Protein AF-A0A8B7Z798-F1 (afdb_monomer_lite)

pLDDT: mean 75.49, std 20.24, range [27.8, 97.44]

Radius of gyration: 50.3 Å; chains: 1; bounding box: 107×104×170 Å

Organism: Acanthaster planci (NCBI:txid133434)

Structure (mmCIF, N/CA/C/O backbone):
data_AF-A0A8B7Z798-F1
#
_entry.id   AF-A0A8B7Z798-F1
#
loop_
_atom_site.group_PDB
_atom_site.id
_atom_site.type_symbol
_atom_site.label_atom_id
_atom_site.label_alt_id
_atom_site.label_comp_id
_atom_site.label_asym_id
_atom_site.label_entity_id
_atom_site.label_seq_id
_atom_site.pdbx_PDB_ins_code
_atom_site.Cartn_x
_atom_site.Cartn_y
_atom_site.Cartn_z
_atom_site.occupancy
_atom_site.B_iso_or_equiv
_atom_site.auth_seq_id
_atom_site.auth_comp_id
_atom_site.auth_asym_id
_atom_site.auth_atom_id
_atom_site.pdbx_PDB_model_num
ATOM 1 N N . MET A 1 1 ? -41.474 -5.161 26.418 1.00 38.50 1 MET A N 1
ATOM 2 C CA . MET A 1 1 ? -40.658 -4.221 25.622 1.00 38.50 1 MET A CA 1
ATOM 3 C C . MET A 1 1 ? -40.337 -4.872 24.286 1.00 38.50 1 MET A C 1
ATOM 5 O O . MET A 1 1 ? -39.968 -6.035 24.292 1.00 38.50 1 MET A O 1
ATOM 9 N N . ALA A 1 2 ? -40.487 -4.107 23.200 1.00 36.56 2 ALA A N 1
ATOM 10 C CA . ALA A 1 2 ? -40.034 -4.379 21.831 1.00 36.56 2 ALA A CA 1
ATOM 11 C C . ALA A 1 2 ? -40.642 -5.590 21.084 1.00 36.56 2 ALA A C 1
ATOM 13 O O . ALA A 1 2 ? -40.105 -6.690 21.111 1.00 36.56 2 ALA A O 1
ATOM 14 N N . SER A 1 3 ? -41.694 -5.328 20.300 1.00 29.86 3 SER A N 1
ATOM 15 C CA . SER A 1 3 ? -41.875 -5.965 18.987 1.00 29.86 3 SER A CA 1
ATOM 16 C C . SER A 1 3 ? -41.301 -5.022 17.924 1.00 29.86 3 SER A C 1
ATOM 18 O O . SER A 1 3 ? -41.812 -3.923 17.732 1.00 29.86 3 SER A O 1
ATOM 20 N N . LYS A 1 4 ? -40.197 -5.437 17.298 1.00 38.41 4 LYS A N 1
ATOM 21 C CA . LYS A 1 4 ? -39.731 -5.023 15.961 1.00 38.41 4 LYS A CA 1
ATOM 22 C C . LYS A 1 4 ? -40.107 -6.190 15.039 1.00 38.41 4 LYS A C 1
ATOM 24 O O . LYS A 1 4 ? -40.034 -7.324 15.497 1.00 38.41 4 LYS A O 1
ATOM 29 N N . GLY A 1 5 ? -40.523 -6.051 13.792 1.00 34.16 5 GLY A N 1
ATOM 30 C CA . GLY A 1 5 ? -40.295 -5.034 12.766 1.00 34.16 5 GLY A CA 1
ATOM 31 C C . GLY A 1 5 ? -40.228 -5.847 11.466 1.00 34.16 5 GLY A C 1
ATOM 32 O O . GLY A 1 5 ? -39.447 -6.789 11.387 1.00 34.16 5 GLY A O 1
ATOM 33 N N . GLU A 1 6 ? -41.269 -5.751 10.645 1.00 32.41 6 GLU A N 1
ATOM 34 C CA . GLU A 1 6 ? -41.224 -5.106 9.323 1.00 32.41 6 GLU A CA 1
ATOM 35 C C . GLU A 1 6 ? -40.467 -5.918 8.262 1.00 32.41 6 GLU A C 1
ATOM 37 O O . GLU A 1 6 ? -39.241 -5.918 8.164 1.00 32.41 6 GLU A O 1
ATOM 42 N N . ALA A 1 7 ? -41.276 -6.609 7.458 1.00 34.75 7 ALA A N 1
ATOM 43 C CA . ALA A 1 7 ? -40.980 -6.973 6.085 1.00 34.75 7 ALA A CA 1
ATOM 44 C C . ALA A 1 7 ? -41.224 -5.762 5.156 1.00 34.75 7 ALA A C 1
ATOM 46 O O . ALA A 1 7 ? -41.876 -4.804 5.562 1.00 34.75 7 ALA A O 1
ATOM 47 N N . GLU A 1 8 ? -40.768 -5.900 3.904 1.00 32.19 8 GLU A N 1
ATOM 48 C CA . GLU A 1 8 ? -41.132 -5.109 2.711 1.00 32.19 8 GLU A CA 1
ATOM 49 C C . GLU A 1 8 ? -40.455 -3.734 2.499 1.00 32.19 8 GLU A C 1
ATOM 51 O O . GLU A 1 8 ? -40.801 -2.737 3.119 1.00 32.19 8 GLU A O 1
ATOM 56 N N . LEU A 1 9 ? -39.522 -3.643 1.533 1.00 33.12 9 LEU A N 1
ATOM 57 C CA . LEU A 1 9 ? -39.838 -3.212 0.154 1.00 33.12 9 LEU A CA 1
ATOM 58 C C . LEU A 1 9 ? -38.591 -3.006 -0.727 1.00 33.12 9 LEU A C 1
ATOM 60 O O . LEU A 1 9 ? -37.588 -2.403 -0.344 1.00 33.12 9 LEU A O 1
ATOM 64 N N . GLU A 1 10 ? -38.718 -3.513 -1.951 1.00 30.66 10 GLU A N 1
ATOM 65 C CA . GLU A 1 10 ? -37.849 -3.326 -3.107 1.00 30.66 10 GLU A CA 1
ATOM 66 C C . GLU A 1 10 ? -37.753 -1.865 -3.587 1.00 30.66 10 GLU A C 1
ATOM 68 O O . GLU A 1 10 ? -38.707 -1.097 -3.533 1.00 30.66 10 GLU A O 1
ATOM 73 N N . GLY A 1 11 ? -36.620 -1.555 -4.227 1.00 31.73 11 GLY A N 1
ATOM 74 C CA . GLY A 1 11 ? -36.623 -0.979 -5.576 1.00 31.73 11 GLY A CA 1
ATOM 75 C C . GLY A 1 11 ? -36.978 0.502 -5.749 1.00 31.73 11 GLY A C 1
ATOM 76 O O . GLY A 1 11 ? -38.122 0.856 -6.004 1.00 31.73 11 GLY A O 1
ATOM 77 N N . ALA A 1 12 ? -35.958 1.363 -5.853 1.00 31.12 12 ALA A N 1
ATOM 78 C CA . ALA A 1 12 ? -36.099 2.651 -6.541 1.00 31.12 12 ALA A CA 1
ATOM 79 C C . ALA A 1 12 ? -34.812 3.057 -7.286 1.00 31.12 12 ALA A C 1
ATOM 81 O O . ALA A 1 12 ? -33.910 3.697 -6.748 1.00 31.12 12 ALA A O 1
ATOM 82 N N . LYS A 1 13 ? -34.752 2.698 -8.576 1.00 35.16 13 LYS A N 1
ATOM 83 C CA . LYS A 1 13 ? -33.873 3.312 -9.586 1.00 35.16 13 LYS A CA 1
ATOM 84 C C . LYS A 1 13 ? -34.414 4.707 -9.918 1.00 35.16 13 LYS A C 1
ATOM 86 O O . LYS A 1 13 ? -35.472 4.823 -10.533 1.00 35.16 13 LYS A O 1
ATOM 91 N N . ALA A 1 14 ? -33.674 5.762 -9.587 1.00 31.78 14 ALA A N 1
ATOM 92 C CA . ALA A 1 14 ? -34.004 7.117 -10.023 1.00 31.78 14 ALA A CA 1
ATOM 93 C C . ALA A 1 14 ? -33.650 7.314 -11.510 1.00 31.78 14 ALA A C 1
ATOM 95 O O . ALA A 1 14 ? -32.482 7.410 -11.895 1.00 31.78 14 ALA A O 1
ATOM 96 N N . ARG A 1 15 ? -34.691 7.363 -12.348 1.00 30.84 15 ARG A N 1
ATOM 97 C CA . ARG A 1 15 ? -34.657 7.847 -13.733 1.00 30.84 15 ARG A CA 1
ATOM 98 C C . ARG A 1 15 ? -34.423 9.362 -13.745 1.00 30.84 15 ARG A C 1
ATOM 100 O O . ARG A 1 15 ? -35.055 10.096 -12.994 1.00 30.84 15 ARG A O 1
ATOM 107 N N . ARG A 1 16 ? -33.535 9.820 -14.632 1.00 30.41 16 ARG A N 1
ATOM 108 C CA . ARG A 1 16 ? -33.389 11.231 -15.015 1.00 30.41 16 ARG A CA 1
ATOM 109 C C . ARG A 1 16 ? -34.576 11.611 -15.893 1.00 30.41 16 ARG A C 1
ATOM 111 O O . ARG A 1 16 ? -34.779 10.959 -16.914 1.00 30.41 16 ARG A O 1
ATOM 118 N N . ASP A 1 17 ? -35.312 12.648 -15.508 1.00 28.34 17 ASP A N 1
ATOM 119 C CA . ASP A 1 17 ? -36.343 13.249 -16.350 1.00 28.34 17 ASP A CA 1
ATOM 120 C C . ASP A 1 17 ? -35.857 14.575 -16.946 1.00 28.34 17 ASP A C 1
ATOM 122 O O . ASP A 1 17 ? -35.197 15.396 -16.305 1.00 28.34 17 ASP A O 1
ATOM 126 N N . SER A 1 18 ? -36.157 14.720 -18.227 1.00 31.95 18 SER A N 1
ATOM 127 C CA . SER A 1 18 ? -35.779 15.782 -19.142 1.00 31.95 18 SER A CA 1
ATOM 128 C C . SER A 1 18 ? -36.942 16.762 -19.283 1.00 31.95 18 SER A C 1
ATOM 130 O O . SER A 1 18 ? -37.899 16.496 -20.004 1.00 31.95 18 SER A O 1
ATOM 132 N N . GLY A 1 19 ? -36.847 17.926 -18.640 1.00 27.97 19 GLY A N 1
ATOM 133 C CA . GLY A 1 19 ? -37.867 18.977 -18.693 1.00 27.97 19 GLY A CA 1
ATOM 134 C C . GLY A 1 19 ? -37.415 20.208 -19.474 1.00 27.97 19 GLY A C 1
ATOM 135 O O . GLY A 1 19 ? -36.936 21.184 -18.907 1.00 27.97 19 GLY A O 1
ATOM 136 N N . ARG A 1 20 ? -37.591 20.169 -20.795 1.00 31.34 20 ARG A N 1
ATOM 137 C CA . ARG A 1 20 ? -37.493 21.304 -21.726 1.00 31.34 20 ARG A CA 1
ATOM 138 C C . ARG A 1 20 ? -38.595 22.327 -21.408 1.00 31.34 20 ARG A C 1
ATOM 140 O O . ARG A 1 20 ? -39.767 21.976 -21.502 1.00 31.34 20 ARG A O 1
ATOM 147 N N . ARG A 1 21 ? -38.272 23.604 -21.154 1.00 29.28 21 ARG A N 1
ATOM 148 C CA . ARG A 1 21 ? -39.278 24.683 -21.238 1.00 29.28 21 ARG A CA 1
ATOM 149 C C . ARG A 1 21 ? -38.771 25.888 -22.023 1.00 29.28 21 ARG A C 1
ATOM 151 O O . ARG A 1 21 ? -37.672 26.390 -21.817 1.00 29.28 21 ARG A O 1
ATOM 158 N N . LYS A 1 22 ? -39.593 26.238 -23.013 1.00 32.97 22 LYS A N 1
ATOM 159 C CA . LYS A 1 22 ? -39.384 27.219 -24.072 1.00 32.97 22 LYS A CA 1
ATOM 160 C C . LYS A 1 22 ? -39.516 28.656 -23.561 1.00 32.97 22 LYS A C 1
ATOM 162 O O . LYS A 1 22 ? -40.309 28.953 -22.677 1.00 32.97 22 LYS A O 1
ATOM 167 N N . LYS A 1 23 ? -38.755 29.494 -24.258 1.00 33.88 23 LYS A N 1
ATOM 168 C CA . LYS A 1 23 ? -38.831 30.941 -24.480 1.00 33.88 23 LYS A CA 1
ATOM 169 C C . LYS A 1 23 ? -40.276 31.465 -24.579 1.00 33.88 23 LYS A C 1
ATOM 171 O O . LYS A 1 23 ? -41.042 30.952 -25.391 1.00 33.88 23 LYS A O 1
ATOM 176 N N . ALA A 1 24 ? -40.578 32.520 -23.828 1.00 30.11 24 ALA A N 1
ATOM 177 C CA . ALA A 1 24 ? -41.652 33.467 -24.111 1.00 30.11 24 ALA A CA 1
ATOM 178 C C . ALA A 1 24 ? -41.048 34.879 -24.110 1.00 30.11 24 ALA A C 1
ATOM 180 O O . ALA A 1 24 ? -40.124 35.172 -23.352 1.00 30.11 24 ALA A O 1
ATOM 181 N N . LYS A 1 25 ? -41.517 35.668 -25.067 1.00 31.20 25 LYS A N 1
ATOM 182 C CA . LYS A 1 25 ? -41.078 36.981 -25.529 1.00 31.20 25 LYS A CA 1
ATOM 183 C C . LYS A 1 25 ? -42.259 37.915 -25.283 1.00 31.20 25 LYS A C 1
ATOM 185 O O . LYS A 1 25 ? -43.362 37.469 -25.560 1.00 31.20 25 LYS A O 1
ATOM 190 N N . GLU A 1 26 ? -41.995 39.123 -24.802 1.00 29.16 26 GLU A N 1
ATOM 191 C CA . GLU A 1 26 ? -42.822 40.346 -24.865 1.00 29.16 26 GLU A CA 1
ATOM 192 C C . GLU A 1 26 ? -42.206 41.327 -23.857 1.00 29.16 26 GLU A C 1
ATOM 194 O O . GLU A 1 26 ? -41.711 40.894 -22.817 1.00 29.16 26 GLU A O 1
ATOM 199 N N . ASP A 1 27 ? -42.228 42.643 -23.983 1.00 29.03 27 ASP A N 1
ATOM 200 C CA . ASP A 1 27 ? -42.183 43.659 -25.045 1.00 29.03 27 ASP A CA 1
ATOM 201 C C . ASP A 1 27 ? -42.203 44.972 -24.224 1.00 29.03 27 ASP A C 1
ATOM 203 O O . ASP A 1 27 ? -42.794 44.997 -23.141 1.00 29.03 27 ASP A O 1
ATOM 207 N N . GLY A 1 28 ? -41.546 46.054 -24.655 1.00 29.48 28 GLY A N 1
ATOM 208 C CA . GLY A 1 28 ? -41.667 47.320 -23.912 1.00 29.48 28 GLY A CA 1
ATOM 209 C C . GLY A 1 28 ? -40.576 48.353 -24.147 1.00 29.48 28 GLY A C 1
ATOM 210 O O . GLY A 1 28 ? -39.688 48.526 -23.322 1.00 29.48 28 GLY A O 1
ATOM 211 N N . ASP A 1 29 ? -40.688 48.988 -25.306 1.00 29.19 29 ASP A N 1
ATOM 212 C CA . ASP A 1 29 ? -40.266 50.327 -25.725 1.00 29.19 29 ASP A CA 1
ATOM 213 C C . ASP A 1 29 ? -39.532 51.299 -24.772 1.00 29.19 29 ASP A C 1
ATOM 215 O O . ASP A 1 29 ? -39.954 51.577 -23.654 1.00 29.19 29 ASP A O 1
ATOM 219 N N . GLY A 1 30 ? -38.538 51.974 -25.369 1.00 30.42 30 GLY A N 1
ATOM 220 C CA . GLY A 1 30 ? -38.425 53.436 -25.339 1.00 30.42 30 GLY A CA 1
ATOM 221 C C . GLY A 1 30 ? -37.797 54.106 -24.113 1.00 30.42 30 GLY A C 1
ATOM 222 O O . GLY A 1 30 ? -38.472 54.364 -23.128 1.00 30.42 30 GLY A O 1
ATOM 223 N N . ILE A 1 31 ? -36.548 54.572 -24.243 1.00 31.08 31 ILE A N 1
ATOM 224 C CA . ILE A 1 31 ? -36.213 56.013 -24.285 1.00 31.08 31 ILE A CA 1
ATOM 225 C C . ILE A 1 31 ? -34.712 56.198 -24.563 1.00 31.08 31 ILE A C 1
ATOM 227 O O . ILE A 1 31 ? -33.835 55.486 -24.083 1.00 31.08 31 ILE A O 1
ATOM 231 N N . ARG A 1 32 ? -34.463 57.175 -25.429 1.00 33.12 32 ARG A N 1
ATOM 232 C CA . ARG A 1 32 ? -33.216 57.583 -26.068 1.00 33.12 32 ARG A CA 1
ATOM 233 C C . ARG A 1 32 ? -32.465 58.577 -25.171 1.00 33.12 32 ARG A C 1
ATOM 235 O O . ARG A 1 32 ? -33.091 59.501 -24.667 1.00 33.12 32 ARG A O 1
ATOM 242 N N . GLY A 1 33 ? -31.133 58.486 -25.111 1.00 28.58 33 GLY A N 1
ATOM 243 C CA . GLY A 1 33 ? -30.280 59.661 -24.878 1.00 28.58 33 GLY A CA 1
ATOM 244 C C . GLY A 1 33 ? -29.075 59.469 -23.952 1.00 28.58 33 GLY A C 1
ATOM 245 O O . GLY A 1 33 ? -29.223 59.038 -22.818 1.00 28.58 33 GLY A O 1
ATOM 246 N N . GLY A 1 34 ? -27.905 59.906 -24.433 1.00 27.80 34 GLY A N 1
ATOM 247 C CA . GLY A 1 34 ? -26.776 60.335 -23.598 1.00 27.80 34 GLY A CA 1
ATOM 248 C C . GLY A 1 34 ? -25.693 59.285 -23.373 1.00 27.80 34 GLY A C 1
ATOM 249 O O . GLY A 1 34 ? -25.848 58.385 -22.559 1.00 27.80 34 GLY A O 1
ATOM 250 N N . GLY A 1 35 ? -24.584 59.403 -24.106 1.00 32.81 35 GLY A N 1
ATOM 251 C CA . GLY A 1 35 ? -23.451 58.487 -24.023 1.00 32.81 35 GLY A CA 1
ATOM 252 C C . GLY A 1 35 ? -22.597 58.642 -22.765 1.00 32.81 35 GLY A C 1
ATOM 253 O O . GLY A 1 35 ? -22.553 59.708 -22.167 1.00 32.81 35 GLY A O 1
ATOM 254 N N . ALA A 1 36 ? -21.872 57.576 -22.426 1.00 32.38 36 ALA A N 1
ATOM 255 C CA . ALA A 1 36 ? -20.575 57.629 -21.759 1.00 32.38 36 ALA A CA 1
ATOM 256 C C . ALA A 1 36 ? -19.936 56.230 -21.760 1.00 32.38 36 ALA A C 1
ATOM 258 O O . ALA A 1 36 ? -20.502 55.260 -21.267 1.00 32.38 36 ALA A O 1
ATOM 259 N N . GLU A 1 37 ? -18.732 56.180 -22.317 1.00 34.22 37 GLU A N 1
ATOM 260 C CA . GLU A 1 37 ? -17.589 55.429 -21.800 1.00 34.22 37 GLU A CA 1
ATOM 261 C C . GLU A 1 37 ? -17.638 53.891 -21.740 1.00 34.22 37 GLU A C 1
ATOM 263 O O . GLU A 1 37 ? -18.198 53.218 -20.875 1.00 34.22 37 GLU A O 1
ATOM 268 N N . ASN A 1 38 ? -16.849 53.353 -22.662 1.00 43.50 38 ASN A N 1
ATOM 269 C CA . ASN A 1 38 ? -16.281 52.023 -22.727 1.00 43.50 38 ASN A CA 1
ATOM 270 C C . ASN A 1 38 ? -15.708 51.539 -21.367 1.00 43.50 38 ASN A C 1
ATOM 272 O O . ASN A 1 38 ? -14.580 51.863 -21.003 1.00 43.50 38 ASN A O 1
ATOM 276 N N . LYS A 1 39 ? -16.459 50.710 -20.628 1.00 44.78 39 LYS A N 1
ATOM 277 C CA . LYS A 1 39 ? -15.948 49.880 -19.514 1.00 44.78 39 LYS A CA 1
ATOM 278 C C . LYS A 1 39 ? -16.410 48.425 -19.647 1.00 44.78 39 LYS A C 1
ATOM 280 O O . LYS A 1 39 ? -17.088 47.870 -18.786 1.00 44.78 39 LYS A O 1
ATOM 285 N N . THR A 1 40 ? -15.991 47.765 -20.723 1.00 41.59 40 THR A N 1
ATOM 286 C CA . THR A 1 40 ? -16.128 46.309 -20.924 1.00 41.59 40 THR A CA 1
ATOM 287 C C . THR A 1 40 ? -14.829 45.551 -20.598 1.00 41.59 40 THR A C 1
ATOM 289 O O . THR A 1 40 ? -14.562 44.500 -21.159 1.00 41.59 40 THR A O 1
ATOM 292 N N . GLY A 1 41 ? -14.006 46.039 -19.659 1.00 42.56 41 GLY A N 1
ATOM 293 C CA . GLY A 1 41 ? -12.732 45.385 -19.298 1.00 42.56 41 GLY A CA 1
ATOM 294 C C . GLY A 1 41 ? -12.788 44.385 -18.129 1.00 42.56 41 GLY A C 1
ATOM 295 O O . GLY A 1 41 ? -11.899 43.550 -17.988 1.00 42.56 41 GLY A O 1
ATOM 296 N N . GLY A 1 42 ? -13.813 44.439 -17.269 1.00 45.25 42 GLY A N 1
ATOM 297 C CA . GLY A 1 42 ? -13.784 43.738 -15.970 1.00 45.25 42 GLY A CA 1
ATOM 298 C C . GLY A 1 42 ? -14.473 42.368 -15.916 1.00 45.25 42 GLY A C 1
ATOM 299 O O . GLY A 1 42 ? -13.985 41.457 -15.254 1.00 45.25 42 GLY A O 1
ATOM 300 N N . ARG A 1 43 ? -15.602 42.181 -16.618 1.00 46.28 43 ARG A N 1
ATOM 301 C CA . ARG A 1 43 ? -16.423 40.954 -16.496 1.00 46.28 43 ARG A CA 1
ATOM 302 C C . ARG A 1 43 ? -15.862 39.762 -17.269 1.00 46.28 43 ARG A C 1
ATOM 304 O O . ARG A 1 43 ? -15.827 38.655 -16.734 1.00 46.28 43 ARG A O 1
ATOM 311 N N . GLY A 1 44 ? -15.348 39.993 -18.479 1.00 46.50 44 GLY A N 1
ATOM 312 C CA . GLY A 1 44 ? -14.610 38.973 -19.232 1.00 46.50 44 GLY A CA 1
ATOM 313 C C . GLY A 1 44 ? -13.358 38.521 -18.478 1.00 46.50 44 GLY A C 1
ATOM 314 O O . GLY A 1 44 ? -13.067 37.327 -18.448 1.00 46.50 44 GLY A O 1
ATOM 315 N N . SER A 1 45 ? -12.718 39.465 -17.765 1.00 44.84 45 SER A N 1
ATOM 316 C CA . SER A 1 45 ? -11.498 39.247 -16.983 1.00 44.84 45 SER A CA 1
ATOM 317 C C . SER A 1 45 ? -11.708 38.545 -15.614 1.00 44.84 45 SER A C 1
ATOM 319 O O . SER A 1 45 ? -10.768 38.134 -14.934 1.00 44.84 45 SER A O 1
ATOM 321 N N . TRP A 1 46 ? -12.944 38.323 -15.190 1.00 38.84 46 TRP A N 1
ATOM 322 C CA . TRP A 1 46 ? -13.228 37.457 -14.041 1.00 38.84 46 TRP A CA 1
ATOM 323 C C . TRP A 1 46 ? -13.730 36.088 -14.489 1.00 38.84 46 TRP A C 1
ATOM 325 O O . TRP A 1 46 ? -13.291 35.072 -13.954 1.00 38.84 46 TRP A O 1
ATOM 335 N N . ALA A 1 47 ? -14.552 36.049 -15.542 1.00 47.91 47 ALA A N 1
ATOM 336 C CA . ALA A 1 47 ? -15.098 34.820 -16.112 1.00 47.91 47 ALA A CA 1
ATOM 337 C C . ALA A 1 47 ? -14.029 33.913 -16.757 1.00 47.91 47 ALA A C 1
ATOM 339 O O . ALA A 1 47 ? -14.072 32.699 -16.581 1.00 47.91 47 ALA A O 1
ATOM 340 N N . TRP A 1 48 ? -13.036 34.468 -17.463 1.00 36.75 48 TRP A N 1
ATOM 341 C CA . TRP A 1 48 ? -11.900 33.691 -17.999 1.00 36.75 48 TRP A CA 1
ATOM 342 C C . TRP A 1 48 ? -10.986 33.114 -16.896 1.00 36.75 48 TRP A C 1
ATOM 344 O O . TRP A 1 48 ? -10.505 31.990 -17.029 1.00 36.75 48 TRP A O 1
ATOM 354 N N . LYS A 1 49 ? -10.791 33.832 -15.780 1.00 56.03 49 LYS A N 1
ATOM 355 C CA . LYS A 1 49 ? -9.990 33.399 -14.625 1.00 56.03 49 LYS A CA 1
ATOM 356 C C . LYS A 1 49 ? -10.688 32.267 -13.878 1.00 56.03 49 LYS A C 1
ATOM 358 O O . LYS A 1 49 ? -10.089 31.224 -13.669 1.00 56.03 49 LYS A O 1
ATOM 363 N N . THR A 1 50 ? -11.988 32.393 -13.615 1.00 61.81 50 THR A N 1
ATOM 364 C CA . THR A 1 50 ? -12.774 31.294 -13.020 1.00 61.81 50 THR A CA 1
ATOM 365 C C . THR A 1 50 ? -12.904 30.093 -13.957 1.00 61.81 50 THR A C 1
ATOM 367 O O . THR A 1 50 ? -12.925 28.954 -13.499 1.00 61.81 50 THR A O 1
ATOM 370 N N . LYS A 1 51 ? -12.961 30.304 -15.279 1.00 69.81 51 LYS A N 1
ATOM 371 C CA . LYS A 1 51 ? -12.998 29.208 -16.261 1.00 69.81 51 LYS A CA 1
ATOM 372 C C . LYS A 1 51 ? -11.664 28.464 -16.351 1.00 69.81 51 LYS A C 1
ATOM 374 O O . LYS A 1 51 ? -11.672 27.241 -16.447 1.00 69.81 51 LYS A O 1
ATOM 379 N N . THR A 1 52 ? -10.538 29.173 -16.275 1.00 76.88 52 THR A N 1
ATOM 380 C CA . THR A 1 52 ? -9.199 28.561 -16.244 1.00 76.88 52 THR A CA 1
ATOM 381 C C . THR A 1 52 ? -8.910 27.879 -14.905 1.00 76.88 52 THR A C 1
ATOM 383 O O . THR A 1 52 ? -8.360 26.784 -14.902 1.00 76.88 52 THR A O 1
ATOM 386 N N . GLU A 1 53 ? -9.352 28.435 -13.776 1.00 74.31 53 GLU A N 1
ATOM 387 C CA . GLU A 1 53 ? -9.290 27.765 -12.466 1.00 74.31 53 GLU A CA 1
ATOM 388 C C . GLU A 1 53 ? -10.160 26.505 -12.406 1.00 74.31 53 GLU A C 1
ATOM 390 O O . GLU A 1 53 ? -9.710 25.466 -11.925 1.00 74.31 53 GLU A O 1
ATOM 395 N N . ASN A 1 54 ? -11.381 26.553 -12.945 1.00 76.56 54 ASN A N 1
ATOM 396 C CA . ASN A 1 54 ? -12.232 25.367 -13.040 1.00 76.56 54 ASN A CA 1
ATOM 397 C C . ASN A 1 54 ? -11.630 24.302 -13.962 1.00 76.56 54 ASN A C 1
ATOM 399 O O . ASN A 1 54 ? -11.721 23.121 -13.641 1.00 76.56 54 ASN A O 1
ATOM 403 N N . ALA A 1 55 ? -10.986 24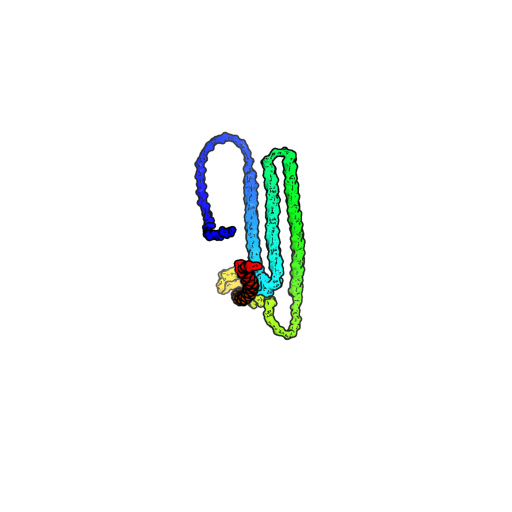.693 -15.066 1.00 82.38 55 ALA A N 1
ATOM 404 C CA . ALA A 1 55 ? -10.272 23.756 -15.931 1.00 82.38 55 ALA A CA 1
ATOM 405 C C . ALA A 1 55 ? -9.115 23.070 -15.184 1.00 82.38 55 ALA A C 1
ATOM 407 O O . ALA A 1 55 ? -9.051 21.844 -15.172 1.00 82.38 55 ALA A O 1
ATOM 408 N N . LYS A 1 56 ? -8.287 23.839 -14.463 1.00 86.38 56 LYS A N 1
ATOM 409 C CA . LYS A 1 56 ? -7.208 23.299 -13.615 1.00 86.38 56 LYS A CA 1
ATOM 410 C C . LYS A 1 56 ? -7.732 22.353 -12.537 1.00 86.38 56 LYS A C 1
ATOM 412 O O . LYS A 1 56 ? -7.136 21.316 -12.280 1.00 86.38 56 LYS A O 1
ATOM 417 N N . LYS A 1 57 ? -8.867 22.683 -11.916 1.00 86.44 57 LYS A N 1
ATOM 418 C CA . LYS A 1 57 ? -9.511 21.823 -10.917 1.00 86.44 57 LYS A CA 1
ATOM 419 C C . LYS A 1 57 ? -9.995 20.505 -11.522 1.00 86.44 57 LYS A C 1
ATOM 421 O O . LYS A 1 57 ? -9.823 19.462 -10.905 1.00 86.44 57 LYS A O 1
ATOM 426 N N . VAL A 1 58 ? -10.613 20.547 -12.702 1.00 88.31 58 VAL A N 1
ATOM 427 C CA . VAL A 1 58 ? -11.063 19.338 -13.411 1.00 88.31 58 VAL A CA 1
ATOM 428 C C . VAL A 1 58 ? -9.870 18.466 -13.799 1.00 88.31 58 VAL A C 1
ATOM 430 O O . VAL A 1 58 ? -9.936 17.250 -13.649 1.00 88.31 58 VAL A O 1
ATOM 433 N N . GLU A 1 59 ? -8.775 19.076 -14.241 1.00 90.50 59 GLU A N 1
ATOM 434 C CA . GLU A 1 59 ? -7.543 18.368 -14.586 1.00 90.50 59 GLU A CA 1
ATOM 435 C C . GLU A 1 59 ? -6.891 17.713 -13.363 1.00 90.50 59 GLU A C 1
ATOM 437 O O . GLU A 1 59 ? -6.619 16.517 -13.396 1.00 90.50 59 GLU A O 1
ATOM 442 N N . ALA A 1 60 ? -6.779 18.435 -12.244 1.00 87.81 60 ALA A N 1
ATOM 443 C CA . ALA A 1 60 ? -6.291 17.877 -10.984 1.00 87.81 60 ALA A CA 1
ATOM 444 C C . ALA A 1 60 ? -7.168 16.717 -10.478 1.00 87.81 60 ALA A C 1
ATOM 446 O O . ALA A 1 60 ? -6.655 15.707 -10.009 1.00 87.81 60 ALA A O 1
ATOM 447 N N . LEU A 1 61 ? -8.497 16.820 -10.597 1.00 86.00 61 LEU A N 1
ATOM 448 C CA . LEU A 1 61 ? -9.403 15.724 -10.231 1.00 86.00 61 LEU A CA 1
ATOM 449 C C . LEU A 1 61 ? -9.207 14.492 -11.121 1.00 86.00 61 LEU A C 1
ATOM 451 O O . LEU A 1 61 ? -9.248 13.370 -10.623 1.00 86.00 61 LEU A O 1
ATOM 455 N N . ARG A 1 62 ? -8.965 14.693 -12.420 1.00 92.50 62 ARG A N 1
ATOM 456 C CA . ARG A 1 62 ? -8.671 13.602 -13.354 1.00 92.50 62 ARG A CA 1
ATOM 457 C C . ARG A 1 62 ? -7.332 12.936 -13.039 1.00 92.50 62 ARG A C 1
ATOM 459 O O . ARG A 1 62 ? -7.226 11.718 -13.127 1.00 92.50 62 ARG A O 1
ATOM 466 N N . GLU A 1 63 ? -6.323 13.719 -12.676 1.00 93.06 63 GLU A N 1
ATOM 467 C CA . GLU A 1 63 ? -5.022 13.203 -12.248 1.00 93.06 63 GLU A CA 1
ATOM 468 C C . GLU A 1 63 ? -5.140 12.395 -10.950 1.00 93.06 63 GLU A C 1
ATOM 470 O O . GLU A 1 63 ? -4.618 11.285 -10.874 1.00 93.06 63 GLU A O 1
ATOM 475 N N . ILE A 1 64 ? -5.902 12.894 -9.971 1.00 88.31 64 ILE A N 1
ATOM 476 C CA . ILE A 1 64 ? -6.217 12.153 -8.742 1.00 88.31 64 ILE A CA 1
ATOM 477 C C . ILE A 1 64 ? -6.860 10.805 -9.083 1.00 88.31 64 ILE A C 1
ATOM 479 O O . ILE A 1 64 ? -6.399 9.779 -8.594 1.00 88.31 64 ILE A O 1
ATOM 483 N N . GLU A 1 65 ? -7.857 10.778 -9.970 1.00 90.00 65 GLU A N 1
ATOM 484 C CA . GLU A 1 65 ? -8.522 9.534 -10.380 1.00 90.00 65 GLU A CA 1
ATOM 485 C C . GLU A 1 65 ? -7.554 8.554 -11.072 1.00 90.00 65 GLU A C 1
ATOM 487 O O . GLU A 1 65 ? -7.575 7.350 -10.808 1.00 90.00 65 GLU A O 1
ATOM 492 N N . GLN A 1 66 ? -6.653 9.050 -11.926 1.00 93.94 66 GLN A N 1
ATOM 493 C CA . GLN A 1 66 ? -5.620 8.219 -12.555 1.00 93.94 66 GLN A CA 1
ATOM 494 C C . GLN A 1 66 ? -4.635 7.642 -11.534 1.00 93.94 66 GLN A C 1
ATOM 496 O O . GLN A 1 66 ? -4.239 6.478 -11.644 1.00 93.94 66 GLN A O 1
ATOM 501 N N . LEU A 1 67 ? -4.222 8.437 -10.548 1.00 92.50 67 LEU A N 1
ATOM 502 C CA . LEU A 1 67 ? -3.341 7.984 -9.474 1.00 92.50 67 LEU A CA 1
ATOM 503 C C . LEU A 1 67 ? -4.042 6.956 -8.582 1.00 92.50 67 LEU A C 1
ATOM 505 O O . LEU A 1 67 ? -3.440 5.938 -8.255 1.00 92.50 67 LEU A O 1
ATOM 509 N N . GLU A 1 68 ? -5.321 7.153 -8.262 1.00 89.69 68 GLU A N 1
ATOM 510 C CA . GLU A 1 68 ? -6.132 6.176 -7.527 1.00 89.69 68 GLU A CA 1
ATOM 511 C C . GLU A 1 68 ? -6.214 4.834 -8.269 1.00 89.69 68 GLU A C 1
ATOM 513 O O . GLU A 1 68 ? -6.039 3.777 -7.662 1.00 89.69 68 GLU A O 1
ATOM 518 N N . GLN A 1 69 ? -6.402 4.849 -9.593 1.00 91.62 69 GLN A N 1
ATOM 519 C CA . GLN A 1 69 ? -6.378 3.627 -10.405 1.00 91.62 69 GLN A CA 1
ATOM 520 C C . GLN A 1 69 ? -5.010 2.934 -10.376 1.00 91.62 69 GLN A C 1
ATOM 522 O O . GLN A 1 69 ? -4.947 1.711 -10.237 1.00 91.62 69 GLN A O 1
ATOM 527 N N . LYS A 1 70 ? -3.911 3.696 -10.467 1.00 92.38 70 LYS A N 1
ATOM 528 C CA . LYS A 1 70 ? -2.551 3.145 -10.356 1.00 92.38 70 LYS A CA 1
ATOM 529 C C . LYS A 1 70 ? -2.307 2.509 -8.990 1.00 92.38 70 LYS A C 1
ATOM 531 O O . LYS A 1 70 ? -1.797 1.395 -8.939 1.00 92.38 70 LYS A O 1
ATOM 536 N N . ILE A 1 71 ? -2.713 3.178 -7.910 1.00 87.62 71 ILE A N 1
ATOM 537 C CA . ILE A 1 71 ? -2.617 2.650 -6.543 1.00 87.62 71 ILE A CA 1
ATOM 538 C C . ILE A 1 71 ? -3.379 1.326 -6.439 1.00 87.62 71 ILE A C 1
ATOM 540 O O . ILE A 1 71 ? -2.812 0.336 -5.992 1.00 87.62 71 ILE A O 1
ATOM 544 N N . ASN A 1 72 ? -4.617 1.269 -6.937 1.00 88.19 72 ASN A N 1
ATOM 545 C CA . ASN A 1 72 ? -5.424 0.048 -6.897 1.00 88.19 72 ASN A CA 1
ATOM 546 C C . ASN A 1 72 ? -4.789 -1.118 -7.673 1.00 88.19 72 ASN A C 1
ATOM 548 O O . ASN A 1 72 ? -4.853 -2.265 -7.226 1.00 88.19 72 ASN A O 1
ATOM 552 N N . ASN A 1 73 ? -4.181 -0.844 -8.830 1.00 90.31 73 ASN A N 1
ATOM 553 C CA . ASN A 1 73 ? -3.484 -1.870 -9.606 1.00 90.31 73 ASN A CA 1
ATOM 554 C C . ASN A 1 73 ? -2.249 -2.393 -8.861 1.00 90.31 73 ASN A C 1
ATOM 556 O O . ASN A 1 73 ? -2.091 -3.607 -8.743 1.00 90.31 73 ASN A O 1
ATOM 560 N N . LEU A 1 74 ? -1.430 -1.498 -8.298 1.00 87.88 74 LEU A N 1
ATOM 561 C CA . LEU A 1 74 ? -0.258 -1.871 -7.499 1.00 87.88 74 LEU A CA 1
ATOM 562 C C . LEU A 1 74 ? -0.651 -2.662 -6.245 1.00 87.88 74 LEU A C 1
ATOM 564 O O . LEU A 1 74 ? -0.029 -3.675 -5.933 1.00 87.88 74 LEU A O 1
ATOM 568 N N . ASP A 1 75 ? -1.720 -2.258 -5.557 1.00 84.38 75 ASP A N 1
ATOM 569 C CA . ASP A 1 75 ? -2.244 -2.981 -4.397 1.00 84.38 75 ASP A CA 1
ATOM 570 C C . ASP A 1 75 ? -2.710 -4.394 -4.772 1.00 84.38 75 ASP A C 1
ATOM 572 O O . ASP A 1 75 ? -2.472 -5.350 -4.026 1.00 84.38 75 ASP A O 1
ATOM 576 N N . ARG A 1 76 ? -3.322 -4.554 -5.952 1.00 85.69 76 ARG A N 1
ATOM 577 C CA . ARG A 1 76 ? -3.728 -5.863 -6.476 1.00 85.69 76 ARG A CA 1
ATOM 578 C C . ARG A 1 76 ? -2.524 -6.741 -6.814 1.00 85.69 76 ARG A C 1
ATOM 580 O O . ARG A 1 76 ? -2.509 -7.905 -6.420 1.00 85.69 76 ARG A O 1
ATOM 587 N N . GLU A 1 77 ? -1.530 -6.206 -7.517 1.00 84.69 77 GLU A N 1
ATOM 588 C CA . GLU A 1 77 ? -0.293 -6.924 -7.855 1.00 84.69 77 GLU A CA 1
ATOM 589 C C . GLU A 1 77 ? 0.450 -7.369 -6.594 1.00 84.69 77 GLU A C 1
ATOM 591 O O . GLU A 1 77 ? 0.784 -8.545 -6.443 1.00 84.69 77 GLU A O 1
ATOM 596 N N . LYS A 1 78 ? 0.613 -6.464 -5.629 1.00 84.19 78 LYS A N 1
ATOM 597 C CA . LYS A 1 78 ? 1.186 -6.756 -4.313 1.00 84.19 78 LYS A CA 1
ATOM 598 C C . LYS A 1 78 ? 0.424 -7.862 -3.581 1.00 84.19 78 LYS A C 1
ATOM 600 O O . LYS A 1 78 ? 1.042 -8.791 -3.061 1.00 84.19 78 LYS A O 1
ATOM 605 N N . GLY A 1 79 ? -0.909 -7.813 -3.579 1.00 81.19 79 GLY A N 1
ATOM 606 C CA . GLY A 1 79 ? -1.740 -8.858 -2.976 1.00 81.19 79 GLY A CA 1
ATOM 607 C C . GLY A 1 79 ? -1.527 -10.239 -3.609 1.00 81.19 79 GLY A C 1
ATOM 608 O O . GLY A 1 79 ? -1.527 -11.249 -2.907 1.00 81.19 79 GLY A O 1
ATOM 609 N N . ILE A 1 80 ? -1.298 -10.286 -4.923 1.00 80.75 80 ILE A N 1
ATOM 610 C CA . ILE A 1 80 ? -1.060 -11.526 -5.674 1.00 80.75 80 ILE A CA 1
ATOM 611 C C . ILE A 1 80 ? 0.365 -12.055 -5.463 1.00 80.75 80 ILE A C 1
ATOM 613 O O . ILE A 1 80 ? 0.551 -13.267 -5.343 1.00 80.75 80 ILE A O 1
ATOM 617 N N . HIS A 1 81 ? 1.364 -11.174 -5.434 1.00 77.75 81 HIS A N 1
ATOM 618 C CA . HIS A 1 81 ? 2.774 -11.569 -5.472 1.00 77.75 81 HIS A CA 1
ATOM 619 C C . HIS A 1 81 ? 3.434 -11.658 -4.094 1.00 77.75 81 HIS A C 1
ATOM 621 O O . HIS A 1 81 ? 4.229 -12.566 -3.866 1.00 77.75 81 HIS A O 1
ATOM 627 N N . LEU A 1 82 ? 3.098 -10.754 -3.171 1.00 75.56 82 LEU A N 1
ATOM 628 C CA . LEU A 1 82 ? 3.765 -10.641 -1.869 1.00 75.56 82 LEU A CA 1
ATOM 629 C C . LEU A 1 82 ? 2.915 -11.207 -0.733 1.00 75.56 82 LEU A C 1
ATOM 631 O O . LEU A 1 82 ? 3.418 -11.949 0.109 1.00 75.56 82 LEU A O 1
ATOM 635 N N . TYR A 1 83 ? 1.615 -10.909 -0.728 1.00 78.50 83 TYR A N 1
ATOM 636 C CA . TYR A 1 83 ? 0.734 -11.263 0.391 1.00 78.50 83 TYR A CA 1
ATOM 637 C C . TYR A 1 83 ? -0.169 -12.463 0.122 1.00 78.50 83 TYR A C 1
ATOM 639 O O . TYR A 1 83 ? -1.041 -12.783 0.932 1.00 78.50 83 TYR A O 1
ATOM 647 N N . ASN A 1 84 ? 0.041 -13.180 -0.978 1.00 80.25 84 ASN A N 1
ATOM 648 C CA . ASN A 1 84 ? -0.744 -14.368 -1.264 1.00 80.25 84 ASN A CA 1
ATOM 649 C C . ASN A 1 84 ? -0.575 -15.402 -0.140 1.00 80.25 84 ASN A C 1
ATOM 651 O O . ASN A 1 84 ? 0.528 -15.867 0.146 1.00 80.25 84 ASN A O 1
ATOM 655 N N . LYS A 1 85 ? -1.693 -15.779 0.490 1.00 71.62 85 LYS A N 1
ATOM 656 C CA . LYS A 1 85 ? -1.737 -16.729 1.614 1.00 71.62 85 LYS A CA 1
ATOM 657 C C . LYS A 1 85 ? -1.176 -18.111 1.264 1.00 71.62 85 LYS A C 1
ATOM 659 O O . LYS A 1 85 ? -0.821 -18.856 2.167 1.00 71.62 85 LYS A O 1
ATOM 664 N N . ARG A 1 86 ? -1.096 -18.425 -0.031 1.00 70.19 86 ARG A N 1
ATOM 665 C CA . ARG A 1 86 ? -0.593 -19.685 -0.593 1.00 70.19 86 ARG A CA 1
ATOM 666 C C . ARG A 1 86 ? 0.903 -19.655 -0.929 1.00 70.19 86 ARG A C 1
ATOM 668 O O . ARG A 1 86 ? 1.431 -20.652 -1.401 1.00 70.19 86 ARG A O 1
ATOM 675 N N . SER A 1 87 ? 1.576 -18.519 -0.738 1.00 75.69 87 SER A N 1
ATOM 676 C CA . SER A 1 87 ? 3.011 -18.367 -0.992 1.00 75.69 87 SER A CA 1
ATOM 677 C C . SER A 1 87 ? 3.837 -18.862 0.197 1.00 75.69 87 SER A C 1
ATOM 679 O O . SER A 1 87 ? 3.562 -18.482 1.335 1.00 75.69 87 SER A O 1
ATOM 681 N N . ASP A 1 88 ? 4.906 -19.621 -0.053 1.00 69.81 88 ASP A N 1
ATOM 682 C CA . ASP A 1 88 ? 5.871 -20.021 0.988 1.00 69.81 88 ASP A CA 1
ATOM 683 C C . ASP A 1 88 ? 6.542 -18.808 1.659 1.00 69.81 88 ASP A C 1
ATOM 685 O O . ASP A 1 88 ? 6.947 -18.861 2.823 1.00 69.81 88 ASP A O 1
ATOM 689 N N . PHE A 1 89 ? 6.583 -17.669 0.959 1.00 70.19 89 PHE A N 1
ATOM 690 C CA . PHE A 1 89 ? 7.096 -16.402 1.473 1.00 70.19 89 PHE A CA 1
ATOM 691 C C . PHE A 1 89 ? 6.119 -15.674 2.404 1.00 70.19 89 PHE A C 1
ATOM 693 O O . PHE A 1 89 ? 6.498 -14.682 3.024 1.00 70.19 89 PHE A O 1
ATOM 700 N N . ARG A 1 90 ? 4.878 -16.159 2.559 1.00 80.12 90 ARG A N 1
ATOM 701 C CA . ARG A 1 90 ? 3.854 -15.531 3.406 1.00 80.12 90 ARG A CA 1
ATOM 702 C C . ARG A 1 90 ? 4.381 -15.257 4.813 1.00 80.12 90 ARG A C 1
ATOM 704 O O . ARG A 1 90 ? 4.204 -14.158 5.314 1.00 80.12 90 ARG A O 1
ATOM 711 N N . LYS A 1 91 ? 5.098 -16.210 5.421 1.00 75.69 91 LYS A N 1
ATOM 712 C CA . LYS A 1 91 ? 5.677 -16.045 6.769 1.00 75.69 91 LYS A CA 1
ATOM 713 C C . LYS A 1 91 ? 6.736 -14.939 6.851 1.00 75.69 91 LYS A C 1
ATOM 715 O O . LYS A 1 91 ? 6.892 -14.358 7.916 1.00 75.69 91 LYS A O 1
ATOM 720 N N . LEU A 1 92 ? 7.441 -14.657 5.755 1.00 77.88 92 LEU A N 1
ATOM 721 C CA . LEU A 1 92 ? 8.461 -13.606 5.681 1.00 77.88 92 LEU A CA 1
ATOM 722 C C . LEU A 1 92 ? 7.842 -12.221 5.449 1.00 77.88 92 LEU A C 1
ATOM 724 O O . LEU A 1 92 ? 8.390 -11.230 5.915 1.00 77.88 92 LEU A O 1
ATOM 728 N N . PHE A 1 93 ? 6.692 -12.157 4.771 1.00 82.62 93 PHE A N 1
ATOM 729 C CA . PHE A 1 93 ? 6.004 -10.902 4.450 1.00 82.62 93 PHE A CA 1
ATOM 730 C C . PHE A 1 93 ? 4.807 -10.574 5.359 1.00 82.62 93 PHE A C 1
ATOM 732 O O . PHE A 1 93 ? 4.256 -9.484 5.241 1.00 82.62 93 PHE A O 1
ATOM 739 N N . CYS A 1 94 ? 4.405 -11.459 6.282 1.00 82.88 94 CYS A N 1
ATOM 740 C CA . CYS A 1 94 ? 3.303 -11.195 7.221 1.00 82.88 94 CYS A CA 1
ATOM 741 C C . CYS A 1 94 ? 3.528 -9.921 8.050 1.00 82.88 94 CYS A C 1
ATOM 743 O O . CYS A 1 94 ? 2.612 -9.116 8.174 1.00 82.88 94 CYS A O 1
ATOM 745 N N . SER A 1 95 ? 4.737 -9.706 8.577 1.00 85.88 95 SER A N 1
ATOM 746 C CA . SER A 1 95 ? 5.046 -8.501 9.362 1.00 85.88 95 SER A CA 1
ATOM 747 C C . SER A 1 95 ? 4.952 -7.224 8.524 1.00 85.88 95 SER A C 1
ATOM 749 O O . SER A 1 95 ? 4.495 -6.194 9.014 1.00 85.88 95 SER A O 1
ATOM 751 N N . LEU A 1 96 ? 5.341 -7.298 7.247 1.00 86.62 96 LEU A N 1
ATOM 752 C CA . LEU A 1 96 ? 5.228 -6.185 6.308 1.00 86.62 96 LEU A CA 1
ATOM 753 C C . LEU A 1 96 ? 3.757 -5.864 6.002 1.00 86.62 96 LEU A C 1
ATOM 755 O O . LEU A 1 96 ? 3.368 -4.699 6.020 1.00 86.62 96 LEU A O 1
ATOM 759 N N . GLU A 1 97 ? 2.922 -6.886 5.792 1.00 86.12 97 GLU A N 1
ATOM 760 C CA . GLU A 1 97 ? 1.475 -6.724 5.592 1.00 86.12 97 GLU A CA 1
ATOM 761 C C . GLU A 1 97 ? 0.795 -6.118 6.834 1.00 86.12 97 GLU A C 1
ATOM 763 O O . GLU A 1 97 ? -0.032 -5.215 6.711 1.00 86.12 97 GLU A O 1
ATOM 768 N N . GLU A 1 98 ? 1.163 -6.566 8.039 1.00 89.19 98 GLU A N 1
ATOM 769 C CA . GLU A 1 98 ? 0.667 -6.009 9.305 1.00 89.19 98 GLU A CA 1
ATOM 770 C C . GLU A 1 98 ? 1.042 -4.529 9.463 1.00 89.19 98 GLU A C 1
ATOM 772 O O . GLU A 1 98 ? 0.189 -3.700 9.801 1.00 89.19 98 GLU A O 1
ATOM 777 N N . GLN A 1 99 ? 2.299 -4.179 9.173 1.00 88.56 99 GLN A N 1
ATOM 778 C CA . GLN A 1 99 ? 2.775 -2.798 9.210 1.00 88.56 99 GLN A CA 1
ATOM 779 C C . GLN A 1 99 ? 2.035 -1.925 8.190 1.00 88.56 99 GLN A C 1
ATOM 781 O O . GLN A 1 99 ? 1.625 -0.808 8.506 1.00 88.56 99 GLN A O 1
ATOM 786 N N . GLU A 1 100 ? 1.794 -2.438 6.988 1.00 87.69 100 GLU A N 1
ATOM 787 C CA . GLU A 1 100 ? 1.067 -1.717 5.951 1.00 87.69 100 GLU A CA 1
ATOM 788 C C . GLU A 1 100 ? -0.406 -1.485 6.318 1.00 87.69 100 GLU A C 1
ATOM 790 O O . GLU A 1 100 ? -0.924 -0.372 6.177 1.00 87.69 100 GLU A O 1
ATOM 795 N N . LEU A 1 101 ? -1.088 -2.511 6.839 1.00 89.19 101 LEU A N 1
ATOM 796 C CA . LEU A 1 101 ? -2.464 -2.389 7.323 1.00 89.19 101 LEU A CA 1
ATOM 797 C C . LEU A 1 101 ? -2.569 -1.329 8.420 1.00 89.19 101 LEU A C 1
ATOM 799 O O . LEU A 1 101 ? -3.499 -0.513 8.399 1.00 89.19 101 LEU A O 1
ATOM 803 N N . LYS A 1 102 ? -1.596 -1.305 9.337 1.00 92.69 102 LYS A N 1
ATOM 804 C CA . LYS A 1 102 ? -1.493 -0.278 10.372 1.00 92.69 102 LYS A CA 1
ATOM 805 C C . LYS A 1 102 ? -1.335 1.114 9.754 1.00 92.69 102 LYS A C 1
ATOM 807 O O . LYS A 1 102 ? -2.161 1.977 10.037 1.00 92.69 102 LYS A O 1
ATOM 812 N N . LEU A 1 103 ? -0.368 1.322 8.858 1.00 89.56 103 LEU A N 1
ATOM 813 C CA . LEU A 1 103 ? -0.146 2.618 8.197 1.00 89.56 103 LEU A CA 1
ATOM 814 C C . LEU A 1 103 ? -1.380 3.096 7.414 1.00 89.56 103 LEU A C 1
ATOM 816 O O . LEU A 1 103 ? -1.740 4.274 7.447 1.00 89.56 103 LEU A O 1
ATOM 820 N N . ASN A 1 104 ? -2.091 2.186 6.746 1.00 88.62 104 ASN A N 1
ATOM 821 C CA . ASN A 1 104 ? -3.314 2.528 6.026 1.00 88.62 104 ASN A CA 1
ATOM 822 C C . ASN A 1 104 ? -4.458 2.926 6.978 1.00 88.62 104 ASN A C 1
ATOM 824 O O . ASN A 1 104 ? -5.227 3.845 6.678 1.00 88.62 104 ASN A O 1
ATOM 828 N N . SER A 1 105 ? -4.580 2.245 8.121 1.00 92.12 105 SER A N 1
ATOM 829 C CA . SER A 1 105 ? -5.518 2.611 9.188 1.00 92.12 105 SER A CA 1
ATOM 830 C C . SER A 1 105 ? -5.175 3.973 9.801 1.00 92.12 105 SER A C 1
ATOM 832 O O . SER A 1 105 ? -6.063 4.815 9.972 1.00 92.12 105 SER A O 1
ATOM 834 N N . ASP A 1 106 ? -3.891 4.219 10.062 1.00 90.50 106 ASP A N 1
ATOM 835 C CA . ASP A 1 106 ? -3.379 5.470 10.620 1.00 90.50 106 ASP A CA 1
ATOM 836 C C . ASP A 1 106 ? -3.693 6.640 9.672 1.00 90.50 106 ASP A C 1
ATOM 838 O O . ASP A 1 106 ? -4.351 7.598 10.083 1.00 90.50 106 ASP A O 1
ATOM 842 N N . ARG A 1 107 ? -3.408 6.498 8.369 1.00 90.38 107 ARG A N 1
ATOM 843 C CA . ARG A 1 107 ? -3.743 7.491 7.329 1.00 90.38 107 ARG A CA 1
ATOM 844 C C . ARG A 1 107 ? -5.243 7.799 7.246 1.00 90.38 107 ARG A C 1
ATOM 846 O O . ARG A 1 107 ? -5.651 8.953 7.097 1.00 90.38 107 ARG A O 1
ATOM 853 N N . LYS A 1 108 ? -6.105 6.777 7.330 1.00 89.75 108 LYS A N 1
ATOM 854 C CA . LYS A 1 108 ? -7.570 6.974 7.342 1.00 89.75 108 LYS A CA 1
ATOM 855 C C . LYS A 1 108 ? -8.016 7.734 8.591 1.00 89.75 108 LYS A C 1
ATOM 857 O O . LYS A 1 108 ? -8.858 8.629 8.500 1.00 89.75 108 LYS A O 1
ATOM 862 N N . THR A 1 109 ? -7.449 7.384 9.739 1.00 92.88 109 THR A N 1
ATOM 863 C CA . THR A 1 109 ? -7.752 8.013 11.027 1.00 92.88 109 THR A CA 1
ATOM 864 C C . THR A 1 109 ? -7.299 9.470 11.047 1.00 92.88 109 THR A C 1
ATOM 866 O O . THR A 1 109 ? -8.054 10.343 11.473 1.00 92.88 109 THR A O 1
ATOM 869 N N . GLU A 1 110 ? -6.107 9.755 10.535 1.00 91.25 110 GLU A N 1
ATOM 870 C CA . GLU A 1 110 ? -5.572 11.104 10.380 1.00 91.25 110 GLU A CA 1
ATOM 871 C C . GLU A 1 110 ? -6.467 11.961 9.480 1.00 91.25 110 GLU A C 1
ATOM 873 O O . GLU A 1 110 ? -6.911 13.031 9.896 1.00 91.25 110 GLU A O 1
ATOM 878 N N . LYS A 1 111 ? -6.856 11.453 8.302 1.00 90.44 111 LYS A N 1
ATOM 879 C CA . LYS A 1 111 ? -7.798 12.143 7.405 1.00 90.44 111 LYS A CA 1
ATOM 880 C C . LYS A 1 111 ? -9.094 12.532 8.122 1.00 90.44 111 LYS A C 1
ATOM 882 O O . LYS A 1 111 ? -9.570 13.658 7.966 1.00 90.44 111 LYS A O 1
ATOM 887 N N . LEU A 1 112 ? -9.668 11.622 8.912 1.00 92.31 112 LEU A N 1
ATOM 888 C CA . LEU A 1 112 ? -10.877 11.902 9.691 1.00 92.31 112 LEU A CA 1
ATOM 889 C C . LEU A 1 112 ? -10.630 12.969 10.766 1.00 92.31 112 LEU A C 1
ATOM 891 O O . LEU A 1 112 ? -11.445 13.884 10.907 1.00 92.31 112 LEU A O 1
ATOM 895 N N . LYS A 1 113 ? -9.510 12.894 11.493 1.00 90.62 113 LYS A N 1
ATOM 896 C CA . LYS A 1 113 ? -9.126 13.890 12.507 1.00 90.62 113 LYS A CA 1
ATOM 897 C C . LYS A 1 113 ? -8.972 15.284 11.894 1.00 90.62 113 LYS A C 1
ATOM 899 O O . LYS A 1 113 ? -9.568 16.232 12.406 1.00 90.62 113 LYS A O 1
ATOM 904 N N . LEU A 1 114 ? -8.285 15.395 10.756 1.00 91.88 114 LEU A N 1
ATOM 905 C CA . LEU A 1 114 ? -8.116 16.652 10.021 1.00 91.88 114 LEU A CA 1
ATOM 906 C C . LEU A 1 114 ? -9.455 17.243 9.589 1.00 91.88 114 LEU A C 1
ATOM 908 O O . LEU A 1 114 ? -9.736 18.418 9.828 1.00 91.88 114 LEU A O 1
ATOM 912 N N . GLN A 1 115 ? -10.329 16.419 9.007 1.00 90.56 115 GLN A N 1
ATOM 913 C CA . GLN A 1 115 ? -11.667 16.855 8.613 1.00 90.56 115 GLN A CA 1
ATOM 914 C C . GLN A 1 115 ? -12.477 17.370 9.809 1.00 90.56 115 GLN A C 1
ATOM 916 O O . GLN A 1 115 ? -13.170 18.384 9.695 1.00 90.56 115 GLN A O 1
ATOM 921 N N . GLN A 1 116 ? -12.389 16.703 10.961 1.00 91.94 116 GLN A N 1
ATOM 922 C CA . GLN A 1 116 ? -13.073 17.128 12.180 1.00 91.94 116 GLN A CA 1
ATOM 923 C C . GLN A 1 116 ? -12.513 18.447 12.729 1.00 91.94 116 GLN A C 1
ATOM 925 O O . GLN A 1 116 ? -13.299 19.336 13.063 1.00 91.94 116 GLN A O 1
ATOM 930 N N . GLN A 1 117 ? -11.188 18.604 12.794 1.00 90.88 117 GLN A N 1
ATOM 931 C CA . GLN A 1 117 ? -10.539 19.839 13.250 1.00 90.88 117 GLN A CA 1
ATOM 932 C C . GLN A 1 117 ? -10.885 21.023 12.337 1.00 90.88 117 GLN A C 1
ATOM 934 O O . GLN A 1 117 ? -11.358 22.054 12.818 1.00 90.88 117 GLN A O 1
ATOM 939 N N . LEU A 1 118 ? -10.790 20.850 11.016 1.00 93.00 118 LEU A N 1
ATOM 940 C CA . LEU A 1 118 ? -11.172 21.880 10.046 1.00 93.00 118 LEU A CA 1
ATOM 941 C C . LEU A 1 118 ? -12.659 22.243 10.140 1.00 93.00 118 LEU A C 1
ATOM 943 O O . LEU A 1 118 ? -13.021 23.419 10.057 1.00 93.00 118 LEU A O 1
ATOM 947 N N . LYS A 1 119 ? -13.541 21.256 10.354 1.00 93.19 119 LYS A N 1
ATOM 948 C CA . LYS A 1 119 ? -14.975 21.506 10.556 1.00 93.19 119 LYS A CA 1
ATOM 949 C C . LYS A 1 119 ? -15.232 22.327 11.823 1.00 93.19 119 LYS A C 1
ATOM 951 O O . LYS A 1 119 ? -16.088 23.211 11.785 1.00 93.19 119 LYS A O 1
ATOM 956 N N . LYS A 1 120 ? -14.497 22.071 12.911 1.00 91.12 120 LYS A N 1
ATOM 957 C CA . LYS A 1 120 ? -14.576 22.859 14.153 1.00 91.12 120 LYS A CA 1
ATOM 958 C C . LYS A 1 120 ? -14.133 24.304 13.922 1.00 91.12 120 LYS A C 1
ATOM 960 O O . LYS A 1 120 ? -14.915 25.205 14.208 1.00 91.12 120 LYS A O 1
ATOM 965 N N . ILE A 1 121 ? -12.961 24.519 13.317 1.00 92.12 121 ILE A N 1
ATOM 966 C CA . ILE A 1 121 ? -12.441 25.863 12.998 1.00 92.12 121 ILE A CA 1
ATOM 967 C C . ILE A 1 121 ? -13.439 26.627 12.121 1.00 92.12 121 ILE A C 1
ATOM 969 O O . ILE A 1 121 ? -13.842 27.744 12.447 1.00 92.12 121 ILE A O 1
ATOM 973 N N . ARG A 1 122 ? -13.929 25.999 11.045 1.00 93.81 122 ARG A N 1
ATOM 974 C CA . ARG A 1 122 ? -14.952 26.590 10.171 1.00 93.81 122 ARG A CA 1
ATOM 975 C C . ARG A 1 122 ? -16.233 26.932 10.933 1.00 93.81 122 ARG A C 1
ATOM 977 O O . ARG A 1 122 ? -16.847 27.963 10.657 1.00 93.81 122 ARG A O 1
ATOM 984 N N . GLY A 1 123 ? -16.651 26.078 11.866 1.00 93.06 123 GLY A N 1
ATOM 985 C CA . GLY A 1 123 ? -17.797 26.319 12.740 1.00 93.06 123 GLY A CA 1
ATOM 986 C C . GLY A 1 123 ? -17.615 27.573 13.596 1.00 93.06 123 GLY A C 1
ATOM 987 O O . GLY A 1 123 ? -18.496 28.434 13.594 1.00 93.06 123 GLY A O 1
ATOM 988 N N . SER A 1 124 ? -16.458 27.716 14.246 1.00 91.25 124 SER A N 1
ATOM 989 C CA . SER A 1 124 ? -16.112 28.895 15.049 1.00 91.25 124 SER A CA 1
ATOM 990 C C . SER A 1 124 ? -16.092 30.172 14.208 1.00 91.25 124 SER A C 1
ATOM 992 O O . SER A 1 124 ? -16.740 31.152 14.571 1.00 91.25 124 SER A O 1
ATOM 994 N N . VAL A 1 125 ? -15.477 30.137 13.020 1.00 93.81 125 VAL A N 1
ATOM 995 C CA . VAL A 1 125 ? -15.476 31.267 12.072 1.00 93.81 125 VAL A CA 1
ATOM 996 C C . VAL A 1 125 ? -16.894 31.623 11.620 1.00 93.81 125 VAL A C 1
ATOM 998 O O . VAL A 1 125 ? -17.261 32.793 11.568 1.00 93.81 125 VAL A O 1
ATOM 1001 N N . THR A 1 126 ? -17.735 30.627 11.332 1.00 93.25 126 THR A N 1
ATOM 1002 C CA . THR A 1 126 ? -19.131 30.862 10.925 1.00 93.25 126 THR A CA 1
ATOM 1003 C C . THR A 1 126 ? -19.948 31.490 12.058 1.00 93.25 126 THR A C 1
ATOM 1005 O O . THR A 1 126 ? -20.811 32.332 11.801 1.00 93.25 126 THR A O 1
ATOM 1008 N N . LYS A 1 127 ? -19.690 31.095 13.312 1.00 89.69 127 LYS A N 1
ATOM 1009 C CA . LYS A 1 127 ? -20.305 31.699 14.501 1.00 89.69 127 LYS A CA 1
ATOM 1010 C C . LYS A 1 127 ? -19.870 33.158 14.643 1.00 89.69 127 LYS A C 1
ATOM 1012 O O . LYS A 1 127 ? -20.733 34.025 14.726 1.00 89.69 127 LYS A O 1
ATOM 1017 N N . PHE A 1 128 ? -18.571 33.432 14.553 1.00 89.94 128 PHE A N 1
ATOM 1018 C CA . PHE A 1 128 ? -18.020 34.788 14.574 1.00 89.94 128 PHE A CA 1
ATOM 1019 C C . PHE A 1 128 ? -18.630 35.681 13.476 1.00 89.94 128 PHE A C 1
ATOM 1021 O O . PHE A 1 128 ? -19.161 36.751 13.761 1.00 89.94 128 PHE A O 1
ATOM 1028 N N . GLN A 1 129 ? -18.700 35.194 12.233 1.00 89.44 129 GLN A N 1
ATOM 1029 C CA . GLN A 1 129 ? -19.348 35.893 11.112 1.00 89.44 129 GLN A CA 1
ATOM 1030 C C . GLN A 1 129 ? -20.855 36.133 11.303 1.00 89.44 129 GLN A C 1
ATOM 1032 O O . GLN A 1 129 ? -21.442 36.987 10.637 1.00 89.44 129 GLN A O 1
ATOM 1037 N N . ARG A 1 130 ? -21.533 35.323 12.121 1.00 88.12 130 ARG A N 1
ATOM 1038 C CA . ARG A 1 130 ? -22.955 35.515 12.434 1.00 88.12 130 ARG A CA 1
ATOM 1039 C C . ARG A 1 130 ? -23.133 36.634 13.446 1.00 88.12 130 ARG A C 1
ATOM 1041 O O . ARG A 1 130 ? -23.978 37.492 13.223 1.00 88.12 130 ARG A O 1
ATOM 1048 N N . GLU A 1 131 ? -22.325 36.628 14.501 1.00 84.12 131 GLU A N 1
ATOM 1049 C CA . GLU A 1 131 ? -22.319 37.675 15.528 1.00 84.12 131 GLU A CA 1
ATOM 1050 C C . GLU A 1 131 ? -21.988 39.036 14.888 1.00 84.12 131 GLU A C 1
ATOM 1052 O O . GLU A 1 131 ? -22.680 40.013 15.141 1.00 84.12 131 GLU A O 1
ATOM 1057 N N . LEU A 1 132 ? -21.051 39.079 13.934 1.00 85.19 132 LEU A N 1
ATOM 1058 C CA . LEU A 1 132 ? -20.712 40.278 13.149 1.00 85.19 132 LEU A CA 1
ATOM 1059 C C . LEU A 1 132 ? -21.857 40.869 12.306 1.00 85.19 132 LEU A C 1
ATOM 1061 O O . LEU A 1 132 ? -21.791 42.037 11.934 1.00 85.19 132 LEU A O 1
ATOM 1065 N N . ARG A 1 133 ? -22.880 40.086 11.940 1.00 79.94 133 ARG A N 1
ATOM 1066 C CA . ARG A 1 133 ? -23.861 40.498 10.920 1.00 79.94 133 ARG A CA 1
ATOM 1067 C C . ARG A 1 133 ? -24.984 41.394 11.447 1.00 79.94 133 ARG A C 1
ATOM 1069 O O . ARG A 1 133 ? -25.603 42.067 10.634 1.00 79.94 133 ARG A O 1
ATOM 1076 N N . ASN A 1 134 ? -25.262 41.392 12.755 1.00 62.91 134 ASN A N 1
ATOM 1077 C CA . ASN A 1 134 ? -26.542 41.888 13.284 1.00 62.91 134 ASN A CA 1
ATOM 1078 C C . ASN A 1 134 ? -26.453 42.715 14.584 1.00 62.91 134 ASN A C 1
ATOM 1080 O O . ASN A 1 134 ? -27.366 42.624 15.405 1.00 62.91 134 ASN A O 1
ATOM 1084 N N . VAL A 1 135 ? -25.406 43.515 14.826 1.00 66.94 135 VAL A N 1
ATOM 1085 C CA . VAL A 1 135 ? -25.285 44.206 16.130 1.00 66.94 135 VAL A CA 1
ATOM 1086 C C . VAL A 1 135 ? -24.737 45.633 16.017 1.00 66.94 135 VAL A C 1
ATOM 1088 O O . VAL A 1 135 ? -23.821 45.905 15.244 1.00 66.94 135 VAL A O 1
ATOM 1091 N N . LYS A 1 136 ? -25.311 46.554 16.809 1.00 68.44 136 LYS A N 1
ATOM 1092 C CA . LYS A 1 136 ? -24.755 47.895 17.051 1.00 68.44 136 LYS A CA 1
ATOM 1093 C C . LYS A 1 136 ? -23.487 47.751 17.906 1.00 68.44 136 LYS A C 1
ATOM 1095 O O . LYS A 1 136 ? -23.563 47.074 18.927 1.00 68.44 136 LYS A O 1
ATOM 1100 N N . PRO A 1 137 ? -22.355 48.373 17.550 1.00 73.19 137 PRO A N 1
ATOM 1101 C CA . PRO A 1 137 ? -21.115 48.229 18.306 1.00 73.19 137 PRO A CA 1
ATOM 1102 C C . PRO A 1 137 ? -21.247 48.880 19.690 1.00 73.19 137 PRO A C 1
ATOM 1104 O O . PRO A 1 137 ? -21.068 50.087 19.836 1.00 73.19 137 PRO A O 1
ATOM 1107 N N . THR A 1 138 ? -21.590 48.082 20.702 1.00 81.94 138 THR A N 1
ATOM 1108 C CA . THR A 1 138 ? -21.427 48.442 22.114 1.00 81.94 138 THR A CA 1
ATOM 1109 C C . THR A 1 138 ? -20.058 47.963 22.603 1.00 81.94 138 THR A C 1
ATOM 1111 O O . THR A 1 138 ? -19.563 46.951 22.095 1.00 81.94 138 THR A O 1
ATOM 1114 N N . PRO A 1 139 ? -19.423 48.649 23.568 1.00 83.25 139 PRO A N 1
ATOM 1115 C CA . PRO A 1 139 ? -18.106 48.264 24.078 1.00 83.25 139 PRO A CA 1
ATOM 1116 C C . PRO A 1 139 ? -18.035 46.805 24.553 1.00 83.25 139 PRO A C 1
ATOM 1118 O O . PRO A 1 139 ? -17.094 46.097 24.204 1.00 83.25 139 PRO A O 1
ATOM 1121 N N . GLU A 1 140 ? -19.063 46.310 25.251 1.00 82.50 140 GLU A N 1
ATOM 1122 C CA . GLU A 1 140 ? -19.105 44.921 25.732 1.00 82.50 140 GLU A CA 1
ATOM 1123 C C . GLU A 1 140 ? -19.211 43.911 24.580 1.00 82.50 140 GLU A C 1
ATOM 1125 O O . GLU A 1 140 ? -18.670 42.806 24.640 1.00 82.50 140 GLU A O 1
ATOM 1130 N N . PHE A 1 141 ? -19.906 44.281 23.501 1.00 83.88 141 PHE A N 1
ATOM 1131 C CA . PHE A 1 141 ? -20.044 43.430 22.324 1.00 83.88 141 PHE A CA 1
ATOM 1132 C C . PHE A 1 141 ? -18.746 43.361 21.512 1.00 83.88 141 PHE A C 1
ATOM 1134 O O . PHE A 1 141 ? -18.390 42.296 21.005 1.00 83.88 141 PHE A O 1
ATOM 1141 N N . VAL A 1 142 ? -18.027 44.482 21.410 1.00 86.25 142 VAL A N 1
ATOM 1142 C CA . VAL A 1 142 ? -16.710 44.536 20.765 1.00 86.25 142 VAL A CA 1
ATOM 1143 C C . VAL A 1 142 ? -15.702 43.673 21.526 1.00 86.25 142 VAL A C 1
ATOM 1145 O O . VAL A 1 142 ? -14.977 42.914 20.884 1.00 86.25 142 VAL A O 1
ATOM 1148 N N . GLU A 1 143 ? -15.709 43.703 22.862 1.00 88.31 143 GLU A N 1
ATOM 1149 C CA . GLU A 1 143 ? -14.830 42.845 23.670 1.00 88.31 143 GLU A CA 1
ATOM 1150 C C . GLU A 1 143 ? -15.137 41.356 23.451 1.00 88.31 143 GLU A C 1
ATOM 1152 O O . GLU A 1 143 ? -14.246 40.574 23.131 1.00 88.31 143 GLU A O 1
ATOM 1157 N N . LYS A 1 144 ? -16.419 40.969 23.458 1.00 86.75 144 LYS A N 1
ATOM 1158 C CA . LYS A 1 144 ? -16.841 39.592 23.146 1.00 86.75 144 LYS A CA 1
ATOM 1159 C C . LYS A 1 144 ? -16.403 39.138 21.742 1.00 86.75 144 LYS A C 1
ATOM 1161 O O . LYS A 1 144 ? -16.061 37.972 21.538 1.00 86.75 144 LYS A O 1
ATOM 1166 N N . LEU A 1 145 ? -16.451 40.022 20.740 1.00 88.25 145 LEU A N 1
ATOM 1167 C CA . LEU A 1 145 ? -15.957 39.715 19.391 1.00 88.25 145 LEU A CA 1
ATOM 1168 C C . LEU A 1 145 ? -14.442 39.500 19.389 1.00 88.25 145 LEU A C 1
ATOM 1170 O O . LEU A 1 145 ? -13.972 38.559 18.751 1.00 88.25 145 LEU A O 1
ATOM 1174 N N . LYS A 1 146 ? -13.698 40.347 20.101 1.00 89.94 146 LYS A N 1
ATOM 1175 C CA . LYS A 1 146 ? -12.246 40.241 20.232 1.00 89.94 146 LYS A CA 1
ATOM 1176 C C . LYS A 1 146 ? -11.843 38.919 20.892 1.00 89.94 146 LYS A C 1
ATOM 1178 O O . LYS A 1 146 ? -11.054 38.189 20.304 1.00 89.94 146 LYS A O 1
ATOM 1183 N N . GLU A 1 147 ? -12.482 38.538 21.997 1.00 91.25 147 GLU A N 1
ATOM 1184 C CA . GLU A 1 147 ? -12.269 37.234 22.647 1.00 91.25 147 GLU A CA 1
ATOM 1185 C C . GLU A 1 147 ? -12.536 36.055 21.692 1.00 91.25 147 GLU A C 1
ATOM 1187 O O . GLU A 1 147 ? -11.778 35.085 21.638 1.00 91.25 147 GLU A O 1
ATOM 1192 N N . MET A 1 148 ? -13.609 36.122 20.891 1.00 88.44 148 MET A N 1
ATOM 1193 C CA . MET A 1 148 ? -13.900 35.087 19.892 1.00 88.44 148 MET A CA 1
ATOM 1194 C C . MET A 1 148 ? -12.858 35.044 18.767 1.00 88.44 148 MET A C 1
ATOM 1196 O O . MET A 1 148 ? -12.557 33.957 18.273 1.00 88.44 148 MET A O 1
ATOM 1200 N N . MET A 1 149 ? -12.327 36.194 18.347 1.00 92.00 149 MET A N 1
ATOM 1201 C CA . MET A 1 149 ? -11.271 36.282 17.337 1.00 92.00 149 MET A CA 1
ATOM 1202 C C . MET A 1 149 ? -9.963 35.685 17.863 1.00 92.00 149 MET A C 1
ATOM 1204 O O . MET A 1 149 ? -9.409 34.802 17.213 1.00 92.00 149 MET A O 1
ATOM 1208 N N . GLU A 1 150 ? -9.539 36.074 19.066 1.00 93.12 150 GLU A N 1
ATOM 1209 C CA . GLU A 1 150 ? -8.336 35.556 19.731 1.00 93.12 150 GLU A CA 1
ATOM 1210 C C . GLU A 1 150 ? -8.427 34.041 19.959 1.00 93.12 150 GLU A C 1
ATOM 1212 O O . GLU A 1 150 ? -7.478 33.306 19.686 1.00 93.12 150 GLU A O 1
ATOM 1217 N N . MET A 1 151 ? -9.600 33.534 20.359 1.00 91.69 151 MET A N 1
ATOM 1218 C CA . MET A 1 151 ? -9.842 32.092 20.464 1.00 91.69 151 MET A CA 1
ATOM 1219 C C . MET A 1 151 ? -9.683 31.385 19.109 1.00 91.69 151 MET A C 1
ATOM 1221 O O . MET A 1 151 ? -9.075 30.316 19.034 1.00 91.69 151 MET A O 1
ATOM 1225 N N . ILE A 1 152 ? -10.242 31.942 18.029 1.00 92.31 152 ILE A N 1
ATOM 1226 C CA . ILE A 1 152 ? -10.129 31.352 16.685 1.00 92.31 152 ILE A CA 1
ATOM 1227 C C . ILE A 1 152 ? -8.673 31.362 16.213 1.00 92.31 152 ILE A C 1
ATOM 1229 O O . ILE A 1 152 ? -8.219 30.364 15.652 1.00 92.31 152 ILE A O 1
ATOM 1233 N N . GLU A 1 153 ? -7.954 32.461 16.433 1.00 94.25 153 GLU A N 1
ATOM 1234 C CA . GLU A 1 153 ? -6.542 32.602 16.079 1.00 94.25 153 GLU A CA 1
ATOM 1235 C C . GLU A 1 153 ? -5.667 31.615 16.848 1.00 94.25 153 GLU A C 1
ATOM 1237 O O . GLU A 1 153 ? -4.863 30.921 16.227 1.00 94.25 153 GLU A O 1
ATOM 1242 N N . SER A 1 154 ? -5.879 31.475 18.159 1.00 94.00 154 SER A N 1
ATOM 1243 C CA . SER A 1 154 ? -5.192 30.481 18.988 1.00 94.00 154 SER A CA 1
ATOM 1244 C C . SER A 1 154 ? -5.428 29.063 18.463 1.00 94.00 154 SER A C 1
ATOM 1246 O O . SER A 1 154 ? -4.467 28.374 18.135 1.00 94.00 154 SER A O 1
ATOM 1248 N N . VAL A 1 155 ? -6.686 28.654 18.253 1.00 89.69 155 VAL A N 1
ATOM 1249 C CA . VAL A 1 155 ? -7.005 27.307 17.740 1.00 89.69 155 VAL A CA 1
ATOM 1250 C C . VAL A 1 155 ? -6.420 27.075 16.341 1.00 89.69 155 VAL A C 1
ATOM 1252 O O . VAL A 1 155 ? -6.012 25.959 16.012 1.00 89.69 155 VAL A O 1
ATOM 1255 N N . LEU A 1 156 ? -6.385 28.104 15.491 1.00 93.94 156 LEU A N 1
ATOM 1256 C CA . LEU A 1 156 ? -5.807 28.007 14.153 1.00 93.94 156 LEU A CA 1
ATOM 1257 C C . LEU A 1 156 ? -4.280 27.888 14.194 1.00 93.94 156 LEU A C 1
ATOM 1259 O O . LEU A 1 156 ? -3.718 27.124 13.409 1.00 93.94 156 LEU A O 1
ATOM 1263 N N . ASN A 1 157 ? -3.618 28.638 15.071 1.00 94.25 157 ASN A N 1
ATOM 1264 C CA . ASN A 1 157 ? -2.172 28.578 15.245 1.00 94.25 157 ASN A CA 1
ATOM 1265 C C . ASN A 1 157 ? -1.752 27.233 15.838 1.00 94.25 157 ASN A C 1
ATOM 1267 O O . ASN A 1 157 ? -0.872 26.592 15.271 1.00 94.25 157 ASN A O 1
ATOM 1271 N N . ASP A 1 158 ? -2.455 26.746 16.862 1.00 92.12 158 ASP A N 1
ATOM 1272 C CA . ASP A 1 158 ? -2.225 25.417 17.437 1.00 92.12 158 ASP A CA 1
ATOM 1273 C C . ASP A 1 158 ? -2.399 24.322 16.384 1.00 92.12 158 ASP A C 1
ATOM 1275 O O . ASP A 1 158 ? -1.578 23.413 16.276 1.00 92.12 158 ASP A O 1
ATOM 1279 N N . PHE A 1 159 ? -3.447 24.421 15.558 1.00 93.12 159 PHE A N 1
ATOM 1280 C CA . PHE A 1 159 ? -3.653 23.493 14.451 1.00 93.12 159 PHE A CA 1
ATOM 1281 C C . PHE A 1 159 ? -2.479 23.524 13.466 1.00 93.12 159 PHE A C 1
ATOM 1283 O O . PHE A 1 159 ? -1.963 22.469 13.109 1.00 93.12 159 PHE A O 1
ATOM 1290 N N . LYS A 1 160 ? -2.040 24.710 13.029 1.00 95.12 160 LYS A N 1
ATOM 1291 C CA . LYS A 1 160 ? -0.912 24.844 12.093 1.00 95.12 160 LYS A CA 1
ATOM 1292 C C . LYS A 1 160 ? 0.383 24.288 12.675 1.00 95.12 160 LYS A C 1
ATOM 1294 O O . LYS A 1 160 ? 1.080 23.573 11.963 1.00 95.12 160 LYS A O 1
ATOM 1299 N N . GLU A 1 161 ? 0.682 24.582 13.937 1.00 96.06 161 GLU A N 1
ATOM 1300 C CA . GLU A 1 161 ? 1.901 24.101 14.589 1.00 96.06 161 GLU A CA 1
ATOM 1301 C C . GLU A 1 161 ? 1.871 22.579 14.759 1.00 96.06 161 GLU A C 1
ATOM 1303 O O . GLU A 1 161 ? 2.834 21.903 14.412 1.00 96.06 161 GLU A O 1
ATOM 1308 N N . GLN A 1 162 ? 0.730 22.011 15.165 1.00 93.31 162 GLN A N 1
ATOM 1309 C CA . GLN A 1 162 ? 0.547 20.557 15.210 1.00 93.31 162 GLN A CA 1
ATOM 1310 C C . GLN A 1 162 ? 0.753 19.908 13.835 1.00 93.31 162 GLN A C 1
ATOM 1312 O O . GLN A 1 162 ? 1.421 18.883 13.737 1.00 93.31 162 GLN A O 1
ATOM 1317 N N . GLN A 1 163 ? 0.194 20.491 12.768 1.00 92.62 163 GLN A N 1
ATOM 1318 C CA . GLN A 1 163 ? 0.371 19.970 11.407 1.00 92.62 163 GLN A CA 1
ATOM 1319 C C . GLN A 1 163 ? 1.819 20.067 10.929 1.00 92.62 163 GLN A C 1
ATOM 1321 O O . GLN A 1 163 ? 2.318 19.139 10.296 1.00 92.62 163 GLN A O 1
ATOM 1326 N N . LYS A 1 164 ? 2.500 21.169 11.248 1.00 95.25 164 LYS A N 1
ATOM 1327 C CA . LYS A 1 164 ? 3.914 21.358 10.936 1.00 95.25 164 LYS A CA 1
ATOM 1328 C C . LYS A 1 164 ? 4.778 20.315 11.646 1.00 95.25 164 LYS A C 1
ATOM 1330 O O . LYS A 1 164 ? 5.595 19.686 10.986 1.00 95.25 164 LYS A O 1
ATOM 1335 N N . GLN A 1 165 ? 4.548 20.080 12.938 1.00 95.56 165 GLN A N 1
ATOM 1336 C CA . GLN A 1 165 ? 5.285 19.070 13.698 1.00 95.56 165 GLN A CA 1
ATOM 1337 C C . GLN A 1 165 ? 5.104 17.668 13.101 1.00 95.56 165 GLN A C 1
ATOM 1339 O O . GLN A 1 165 ? 6.088 16.980 12.854 1.00 95.56 165 GLN A O 1
ATOM 1344 N N . ILE A 1 166 ? 3.862 17.265 12.801 1.00 90.62 166 ILE A N 1
ATOM 1345 C CA . ILE A 1 166 ? 3.577 15.961 12.173 1.00 90.62 166 ILE A CA 1
ATOM 1346 C C . ILE A 1 166 ? 4.301 15.835 10.828 1.00 90.62 166 ILE A C 1
ATOM 1348 O O . ILE A 1 166 ? 4.895 14.800 10.536 1.00 90.62 166 ILE A O 1
ATOM 1352 N N . TYR A 1 167 ? 4.275 16.890 10.012 1.00 91.88 167 TYR A N 1
ATOM 1353 C CA . TYR A 1 167 ? 4.967 16.903 8.728 1.00 91.88 167 TYR A CA 1
ATOM 1354 C C . TYR A 1 167 ? 6.486 16.756 8.887 1.00 91.88 167 TYR A C 1
ATOM 1356 O O . TYR A 1 167 ? 7.100 15.953 8.192 1.00 91.88 167 TYR A O 1
ATOM 1364 N N . GLU A 1 168 ? 7.100 17.498 9.810 1.00 96.50 168 GLU A N 1
ATOM 1365 C CA . GLU A 1 168 ? 8.538 17.411 10.082 1.00 96.50 168 GLU A CA 1
ATOM 1366 C C . GLU A 1 168 ? 8.951 16.029 10.608 1.00 96.50 168 GLU A C 1
ATOM 1368 O O . GLU A 1 168 ? 10.022 15.531 10.256 1.00 96.50 168 GLU A O 1
ATOM 1373 N N . ASP A 1 169 ? 8.107 15.388 11.416 1.00 94.81 169 ASP A N 1
ATOM 1374 C CA . ASP A 1 169 ? 8.330 14.027 11.908 1.00 94.81 169 ASP A CA 1
ATOM 1375 C C . ASP A 1 169 ? 8.302 13.017 10.752 1.00 94.81 169 ASP A C 1
ATOM 1377 O O . ASP A 1 169 ? 9.258 12.260 10.575 1.00 94.81 169 ASP A O 1
ATOM 1381 N N . LEU A 1 170 ? 7.269 13.075 9.902 1.00 92.25 170 LEU A N 1
ATOM 1382 C CA . LEU A 1 170 ? 7.142 12.211 8.723 1.00 92.25 170 LEU A CA 1
ATOM 1383 C C . LEU A 1 170 ? 8.294 12.407 7.728 1.00 92.25 170 LEU A C 1
ATOM 1385 O O . LEU A 1 170 ? 8.820 11.428 7.205 1.00 92.25 170 LEU A O 1
ATOM 1389 N N . MET A 1 171 ? 8.730 13.649 7.498 1.00 95.19 171 MET A N 1
ATOM 1390 C CA . MET A 1 171 ? 9.876 13.948 6.631 1.00 95.19 171 MET A CA 1
ATOM 1391 C C . MET A 1 171 ? 11.175 13.325 7.157 1.00 95.19 171 MET A C 1
ATOM 1393 O O . MET A 1 171 ? 11.982 12.812 6.379 1.00 95.19 171 MET A O 1
ATOM 1397 N N . ARG A 1 172 ? 11.393 13.354 8.479 1.00 97.44 172 ARG A N 1
ATOM 1398 C CA . ARG A 1 172 ? 12.562 12.714 9.098 1.00 97.44 172 ARG A CA 1
ATOM 1399 C C . ARG A 1 172 ? 12.498 11.195 8.971 1.00 97.44 172 ARG A C 1
ATOM 1401 O O . ARG A 1 172 ? 13.508 10.583 8.630 1.00 97.44 172 ARG A O 1
ATOM 1408 N N . GLU A 1 173 ? 11.334 10.596 9.210 1.00 94.62 173 GLU A N 1
ATOM 1409 C CA . GLU A 1 173 ? 11.125 9.153 9.036 1.00 94.62 173 GLU A CA 1
ATOM 1410 C C . GLU A 1 173 ? 11.354 8.713 7.584 1.00 94.62 173 GLU A C 1
ATOM 1412 O O . GLU A 1 173 ? 12.101 7.765 7.345 1.00 94.62 173 GLU A O 1
ATOM 1417 N N . GLU A 1 174 ? 10.793 9.434 6.610 1.00 94.19 174 GLU A N 1
ATOM 1418 C CA . GLU A 1 174 ? 11.006 9.175 5.183 1.00 94.19 174 GLU A CA 1
ATOM 1419 C C . GLU A 1 174 ? 12.494 9.243 4.818 1.00 94.19 174 GLU A C 1
ATOM 1421 O O . GLU A 1 174 ? 13.013 8.364 4.125 1.00 94.19 174 GLU A O 1
ATOM 1426 N N . GLN A 1 175 ? 13.210 10.258 5.310 1.00 97.00 175 GLN A N 1
ATOM 1427 C CA . GLN A 1 175 ? 14.643 10.389 5.067 1.00 97.00 175 GLN A CA 1
ATOM 1428 C C . GLN A 1 175 ? 15.433 9.204 5.642 1.00 97.00 175 GLN A C 1
ATOM 1430 O O . GLN A 1 175 ? 16.330 8.698 4.964 1.00 97.00 175 GLN A O 1
ATOM 1435 N N . MET A 1 176 ? 15.114 8.750 6.859 1.00 96.81 176 MET A N 1
ATOM 1436 C CA . MET A 1 176 ? 15.781 7.591 7.464 1.00 96.81 176 MET A CA 1
ATOM 1437 C C . MET A 1 176 ? 15.490 6.301 6.693 1.00 96.81 176 MET A C 1
ATOM 1439 O O . MET A 1 176 ? 16.425 5.590 6.330 1.00 96.81 176 MET A O 1
ATOM 1443 N N . LEU A 1 177 ? 14.226 6.032 6.358 1.00 94.38 177 LEU A N 1
ATOM 1444 C CA . LEU A 1 177 ? 13.842 4.843 5.591 1.00 94.38 177 LEU A CA 1
ATOM 1445 C C . LEU A 1 177 ? 14.511 4.815 4.211 1.00 94.38 177 LEU A C 1
ATOM 1447 O O . LEU A 1 177 ? 15.011 3.777 3.787 1.00 94.38 177 LEU A O 1
ATOM 1451 N N . ASN A 1 178 ? 14.602 5.957 3.527 1.00 96.00 178 ASN A N 1
ATOM 1452 C CA . ASN A 1 178 ? 15.307 6.048 2.247 1.00 96.00 178 ASN A CA 1
ATOM 1453 C C . ASN A 1 178 ? 16.806 5.735 2.377 1.00 96.00 178 ASN A C 1
ATOM 1455 O O . ASN A 1 178 ? 17.384 5.090 1.497 1.00 96.00 178 ASN A O 1
ATOM 1459 N N . GLN A 1 179 ? 17.447 6.156 3.471 1.00 97.00 179 GLN A N 1
ATOM 1460 C CA . GLN A 1 179 ? 18.840 5.795 3.748 1.00 97.00 179 GLN A CA 1
ATOM 1461 C C . GLN A 1 179 ? 18.991 4.290 3.992 1.00 97.00 179 GLN A C 1
ATOM 1463 O O . GLN A 1 179 ? 19.919 3.683 3.455 1.00 97.00 179 GLN A O 1
ATOM 1468 N N . GLU A 1 180 ? 18.075 3.681 4.748 1.00 96.62 180 GLU A N 1
ATOM 1469 C CA . GLU A 1 180 ? 18.057 2.235 4.993 1.00 96.62 180 GLU A CA 1
ATOM 1470 C C . GLU A 1 180 ? 17.865 1.438 3.697 1.00 96.62 180 GLU A C 1
ATOM 1472 O O . GLU A 1 180 ? 18.635 0.514 3.428 1.00 96.62 180 GLU A O 1
ATOM 1477 N N . VAL A 1 181 ? 16.906 1.834 2.851 1.00 95.69 181 VAL A N 1
ATOM 1478 C CA . VAL A 1 181 ? 16.678 1.224 1.531 1.00 95.69 181 VAL A CA 1
ATOM 1479 C C . VAL A 1 181 ? 17.934 1.334 0.670 1.00 95.69 181 VAL A C 1
ATOM 1481 O O . VAL A 1 181 ? 18.426 0.321 0.181 1.00 95.69 181 VAL A O 1
ATOM 1484 N N . THR A 1 182 ? 18.526 2.527 0.574 1.00 96.88 182 THR A N 1
ATOM 1485 C CA . THR A 1 182 ? 19.762 2.746 -0.197 1.00 96.88 182 THR A CA 1
ATOM 1486 C C . THR A 1 182 ? 20.916 1.874 0.319 1.00 96.88 182 THR A C 1
ATOM 1488 O O . THR A 1 182 ? 21.729 1.363 -0.456 1.00 96.88 182 THR A O 1
ATOM 1491 N N . ALA A 1 183 ? 21.031 1.694 1.638 1.00 96.31 183 ALA A N 1
ATOM 1492 C CA . ALA A 1 183 ? 22.050 0.835 2.235 1.00 96.31 183 ALA A CA 1
ATOM 1493 C C . ALA A 1 183 ? 21.818 -0.651 1.908 1.00 96.31 183 ALA A C 1
ATOM 1495 O O . ALA A 1 183 ? 22.776 -1.370 1.608 1.00 96.31 183 ALA A O 1
ATOM 1496 N N . LEU A 1 184 ? 20.561 -1.107 1.927 1.00 95.19 184 LEU A N 1
ATOM 1497 C CA . LEU A 1 184 ? 20.181 -2.465 1.534 1.00 95.19 184 LEU A CA 1
ATOM 1498 C C . LEU A 1 184 ? 20.425 -2.719 0.043 1.00 95.19 184 LEU A C 1
ATOM 1500 O O . LEU A 1 184 ? 20.972 -3.764 -0.301 1.00 95.19 184 LEU A O 1
ATOM 1504 N N . GLU A 1 185 ? 20.102 -1.763 -0.826 1.00 95.19 185 GLU A N 1
ATOM 1505 C CA . GLU A 1 185 ? 20.379 -1.837 -2.266 1.00 95.19 185 GLU A CA 1
ATOM 1506 C C . GLU A 1 185 ? 21.879 -1.992 -2.539 1.00 95.19 185 GLU A C 1
ATOM 1508 O O . GLU A 1 185 ? 22.290 -2.915 -3.239 1.00 95.19 185 GLU A O 1
ATOM 1513 N N . LYS A 1 186 ? 22.722 -1.164 -1.904 1.00 95.06 186 LYS A N 1
ATOM 1514 C CA . LYS A 1 186 ? 24.190 -1.278 -2.009 1.00 95.06 186 LYS A CA 1
ATOM 1515 C C . LYS A 1 186 ? 24.710 -2.631 -1.530 1.00 95.06 186 LYS A C 1
ATOM 1517 O O . LYS A 1 186 ? 25.673 -3.161 -2.082 1.00 95.06 186 LYS A O 1
ATOM 1522 N N . ARG A 1 187 ? 24.094 -3.192 -0.487 1.00 95.06 187 ARG A N 1
ATOM 1523 C CA . ARG A 1 187 ? 24.442 -4.519 0.028 1.00 95.06 187 ARG A CA 1
ATOM 1524 C C . ARG A 1 187 ? 24.026 -5.634 -0.933 1.00 95.06 187 ARG A C 1
ATOM 1526 O O . ARG A 1 187 ? 24.758 -6.606 -1.070 1.00 95.06 187 ARG A O 1
ATOM 1533 N N . LEU A 1 188 ? 22.883 -5.500 -1.599 1.00 93.38 188 LEU A N 1
ATOM 1534 C CA . LEU A 1 188 ? 22.452 -6.445 -2.628 1.00 93.38 188 LEU A CA 1
ATOM 1535 C C . LEU A 1 188 ? 23.385 -6.413 -3.842 1.00 93.38 188 LEU A C 1
ATOM 1537 O O . LEU A 1 188 ? 23.777 -7.463 -4.343 1.00 93.38 188 LEU A O 1
ATOM 1541 N N . GLU A 1 189 ? 23.780 -5.216 -4.269 1.00 93.69 189 GLU A N 1
ATOM 1542 C CA . GLU A 1 189 ? 24.707 -5.023 -5.382 1.00 93.69 189 GLU A CA 1
ATOM 1543 C C . GLU A 1 189 ? 26.078 -5.655 -5.088 1.00 93.69 189 GLU A C 1
ATOM 1545 O O . GLU A 1 189 ? 26.639 -6.356 -5.927 1.00 93.69 189 GLU A O 1
ATOM 1550 N N . SER A 1 190 ? 26.596 -5.507 -3.862 1.00 91.06 190 SER A N 1
ATOM 1551 C CA . SER A 1 190 ? 27.864 -6.146 -3.485 1.00 91.06 190 SER A CA 1
ATOM 1552 C C . SER A 1 190 ? 27.783 -7.676 -3.462 1.00 91.06 190 SER A C 1
ATOM 1554 O O . SER A 1 190 ? 28.765 -8.343 -3.785 1.00 91.06 190 SER A O 1
ATOM 1556 N N . TRP A 1 191 ? 26.618 -8.251 -3.146 1.00 90.88 191 TRP A N 1
ATOM 1557 C CA . TRP A 1 191 ? 26.383 -9.692 -3.279 1.00 90.88 191 TRP A CA 1
ATOM 1558 C C . TRP A 1 191 ? 26.300 -10.145 -4.733 1.00 90.88 191 TRP A C 1
ATOM 1560 O O . TRP A 1 191 ? 26.805 -11.218 -5.053 1.00 90.88 191 TRP A O 1
ATOM 1570 N N . ALA A 1 192 ? 25.704 -9.343 -5.615 1.00 86.19 192 ALA A N 1
ATOM 1571 C CA . ALA A 1 192 ? 25.633 -9.649 -7.041 1.00 86.19 192 ALA A CA 1
ATOM 1572 C C . ALA A 1 192 ? 27.022 -9.666 -7.706 1.00 86.19 192 ALA A C 1
ATOM 1574 O O . ALA A 1 192 ? 27.242 -10.413 -8.658 1.00 86.19 192 ALA A O 1
ATOM 1575 N N . GLN A 1 193 ? 27.963 -8.876 -7.181 1.00 84.94 193 GLN A N 1
ATOM 1576 C CA . GLN A 1 193 ? 29.347 -8.798 -7.658 1.00 84.94 193 GLN A CA 1
ATOM 1577 C C . GLN A 1 193 ? 30.289 -9.819 -6.996 1.00 84.94 193 GLN A C 1
ATOM 1579 O O . GLN A 1 193 ? 31.437 -9.963 -7.424 1.00 84.94 193 GLN A O 1
ATOM 1584 N N . ALA A 1 194 ? 29.838 -10.533 -5.960 1.00 75.12 194 ALA A N 1
ATOM 1585 C CA . ALA A 1 194 ? 30.648 -11.552 -5.305 1.00 75.12 194 ALA A CA 1
ATOM 1586 C C . ALA A 1 194 ? 30.830 -12.777 -6.230 1.00 75.12 194 ALA A C 1
ATOM 1588 O O . ALA A 1 194 ? 29.868 -13.218 -6.864 1.00 75.12 194 ALA A O 1
ATOM 1589 N N . PRO A 1 195 ? 32.042 -13.362 -6.318 1.00 70.88 195 PRO A N 1
ATOM 1590 C CA . PRO A 1 195 ? 32.258 -14.565 -7.114 1.00 70.88 195 PRO A CA 1
ATOM 1591 C C . PRO A 1 195 ? 31.381 -15.725 -6.604 1.00 70.88 195 PRO A C 1
ATOM 1593 O O . PRO A 1 195 ? 31.094 -15.787 -5.403 1.00 70.88 195 PRO A O 1
ATOM 1596 N N . PRO A 1 196 ? 30.961 -16.662 -7.480 1.00 61.62 196 PRO A N 1
ATOM 1597 C CA . PRO A 1 196 ? 30.107 -17.775 -7.085 1.00 61.62 196 PRO A CA 1
ATOM 1598 C C . PRO A 1 196 ? 30.758 -18.561 -5.947 1.00 61.62 196 PRO A C 1
ATOM 1600 O O . PRO A 1 196 ? 31.876 -19.057 -6.083 1.00 61.62 196 PRO A O 1
ATOM 1603 N N . ILE A 1 197 ? 30.060 -18.671 -4.819 1.00 58.62 197 ILE A N 1
ATOM 1604 C CA . ILE A 1 197 ? 30.514 -19.477 -3.689 1.00 58.62 197 ILE A CA 1
ATOM 1605 C C . ILE A 1 197 ? 30.461 -20.945 -4.126 1.00 58.62 197 ILE A C 1
ATOM 1607 O O . ILE A 1 197 ? 29.382 -21.533 -4.224 1.00 58.62 197 ILE A O 1
ATOM 1611 N N . THR A 1 198 ? 31.620 -21.551 -4.387 1.00 45.66 198 THR A N 1
ATOM 1612 C CA . THR A 1 198 ? 31.740 -23.000 -4.576 1.00 45.66 198 THR A CA 1
ATOM 1613 C C . THR A 1 198 ? 31.547 -23.669 -3.218 1.00 45.66 198 THR A C 1
ATOM 1615 O O . THR A 1 198 ? 32.489 -23.844 -2.450 1.00 45.66 198 THR A O 1
ATOM 1618 N N . ILE A 1 199 ? 30.304 -24.002 -2.875 1.00 49.94 199 ILE A N 1
ATOM 1619 C CA . ILE A 1 199 ? 30.026 -24.799 -1.682 1.00 49.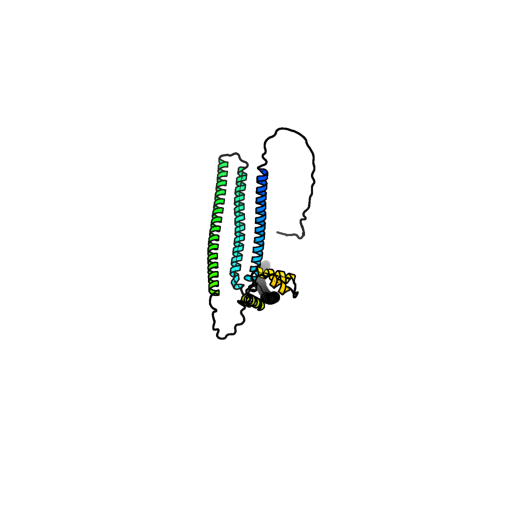94 199 ILE A CA 1
ATOM 1620 C C . ILE A 1 199 ? 30.387 -26.251 -2.018 1.00 49.94 199 ILE A C 1
ATOM 1622 O O . ILE A 1 199 ? 29.643 -26.927 -2.731 1.00 49.94 199 ILE A O 1
ATOM 1626 N N . GLU A 1 200 ? 31.517 -26.740 -1.499 1.00 46.09 200 GLU A N 1
ATOM 1627 C CA . GLU A 1 200 ? 31.835 -28.171 -1.475 1.00 46.09 200 GLU A CA 1
ATOM 1628 C C . GLU A 1 200 ? 30.803 -28.905 -0.607 1.00 46.09 200 GLU A C 1
ATOM 1630 O O . GLU A 1 200 ? 30.951 -29.083 0.603 1.00 46.09 200 GLU A O 1
ATOM 1635 N N . THR A 1 201 ? 29.700 -29.318 -1.225 1.00 38.00 201 THR A N 1
ATOM 1636 C CA . THR A 1 201 ? 28.678 -30.126 -0.568 1.00 38.00 201 THR A CA 1
ATOM 1637 C C . THR A 1 201 ? 29.079 -31.593 -0.645 1.00 38.00 201 THR A C 1
ATOM 1639 O O . THR A 1 201 ? 28.853 -32.287 -1.636 1.00 38.00 201 THR A O 1
ATOM 1642 N N . LYS A 1 202 ? 29.663 -32.094 0.449 1.00 44.84 202 LYS A N 1
ATOM 1643 C CA . LYS A 1 202 ? 29.717 -33.532 0.722 1.00 44.84 202 LYS A CA 1
ATOM 1644 C C . LYS A 1 202 ? 28.285 -34.071 0.780 1.00 44.84 202 LYS A C 1
ATOM 1646 O O . LYS A 1 202 ? 27.521 -33.748 1.683 1.00 44.84 202 LYS A O 1
ATOM 1651 N N . THR A 1 203 ? 27.942 -34.853 -0.240 1.00 48.38 203 THR A N 1
ATOM 1652 C CA . THR A 1 203 ? 26.923 -35.912 -0.276 1.00 48.38 203 THR A CA 1
ATOM 1653 C C . THR A 1 203 ? 25.765 -35.782 0.720 1.00 48.38 203 THR A C 1
ATOM 1655 O O . THR A 1 203 ? 25.725 -36.449 1.751 1.00 48.38 203 THR A O 1
ATOM 1658 N N . SER A 1 204 ? 24.739 -35.030 0.346 1.00 40.38 204 SER A N 1
ATOM 1659 C CA . SER A 1 204 ? 23.360 -35.405 0.664 1.00 40.38 204 SER A CA 1
ATOM 1660 C C . SER A 1 204 ? 22.462 -34.870 -0.444 1.00 40.38 204 SER A C 1
ATOM 1662 O O . SER A 1 204 ? 22.567 -33.712 -0.832 1.00 40.38 204 SER A O 1
ATOM 1664 N N . LYS A 1 205 ? 21.650 -35.750 -1.039 1.00 45.94 205 LYS A N 1
ATOM 1665 C CA . LYS A 1 205 ? 20.737 -35.405 -2.135 1.00 45.94 205 LYS A CA 1
ATOM 1666 C C . LYS A 1 205 ? 19.752 -34.335 -1.637 1.00 45.94 205 LYS A C 1
ATOM 1668 O O . LYS A 1 205 ? 18.953 -34.663 -0.755 1.00 45.94 205 LYS A O 1
ATOM 1673 N N . PRO A 1 206 ? 19.749 -33.101 -2.173 1.00 38.53 206 PRO A N 1
ATOM 1674 C CA . PRO A 1 206 ? 18.749 -32.126 -1.783 1.00 38.53 206 PRO A CA 1
ATOM 1675 C C . PRO A 1 206 ? 17.468 -32.379 -2.586 1.00 38.53 206 PRO A C 1
ATOM 1677 O O . PRO A 1 206 ? 17.481 -32.475 -3.814 1.00 38.53 206 PRO A O 1
ATOM 1680 N N . LYS A 1 207 ? 16.344 -32.495 -1.873 1.00 40.31 207 LYS A N 1
ATOM 1681 C CA . LYS A 1 207 ? 15.005 -32.310 -2.451 1.00 40.31 207 LYS A CA 1
ATOM 1682 C C . LYS A 1 207 ? 14.935 -30.889 -3.038 1.00 40.31 207 LYS A C 1
ATOM 1684 O O . LYS A 1 207 ? 15.507 -29.984 -2.429 1.00 40.31 207 LYS A O 1
ATOM 1689 N N . PRO A 1 208 ? 14.269 -30.665 -4.184 1.00 38.72 208 PRO A N 1
ATOM 1690 C CA . PRO A 1 208 ? 14.294 -29.368 -4.843 1.00 38.72 208 PRO A CA 1
ATOM 1691 C C . PRO A 1 208 ? 13.487 -28.356 -4.023 1.00 38.72 208 PRO A C 1
ATOM 1693 O O . PRO A 1 208 ? 12.261 -28.347 -4.054 1.00 38.72 208 PRO A O 1
ATOM 1696 N N . VAL A 1 209 ? 14.190 -27.509 -3.277 1.00 32.91 209 VAL A N 1
ATOM 1697 C CA . VAL A 1 209 ? 13.660 -26.252 -2.745 1.00 32.91 209 VAL A CA 1
ATOM 1698 C C . VAL A 1 209 ? 13.688 -25.233 -3.879 1.00 32.91 209 VAL A C 1
ATOM 1700 O O . VAL A 1 209 ? 14.742 -24.878 -4.404 1.00 32.91 209 VAL A O 1
ATOM 1703 N N . SER A 1 210 ? 12.499 -24.819 -4.303 1.00 46.09 210 SER A N 1
ATOM 1704 C CA . SER A 1 210 ? 12.235 -23.910 -5.416 1.00 46.09 210 SER A CA 1
ATOM 1705 C C . SER A 1 210 ? 12.478 -22.448 -5.037 1.00 46.09 210 SER A C 1
ATOM 1707 O O . SER A 1 210 ? 11.563 -21.627 -5.058 1.00 46.09 210 SER A O 1
ATOM 1709 N N . SER A 1 211 ? 13.710 -22.096 -4.694 1.00 45.66 211 SER A N 1
ATOM 1710 C CA . SER A 1 211 ? 14.099 -20.703 -4.477 1.00 45.66 211 SER A CA 1
ATOM 1711 C C . SER A 1 211 ? 15.184 -20.326 -5.474 1.00 45.66 211 SER A C 1
ATOM 1713 O O . SER A 1 211 ? 16.251 -20.930 -5.481 1.00 45.66 211 SER A O 1
ATOM 1715 N N . ALA A 1 212 ? 14.874 -19.323 -6.298 1.00 39.56 212 ALA A N 1
ATOM 1716 C CA . ALA A 1 212 ? 15.688 -18.788 -7.387 1.00 39.56 212 ALA A CA 1
ATOM 1717 C C . ALA A 1 212 ? 15.776 -19.679 -8.641 1.00 39.56 212 ALA A C 1
ATOM 1719 O O . ALA A 1 212 ? 16.844 -20.139 -9.045 1.00 39.56 212 ALA A O 1
ATOM 1720 N N . ARG A 1 213 ? 14.651 -19.816 -9.364 1.00 39.28 213 ARG A N 1
ATOM 1721 C CA . ARG A 1 213 ? 14.758 -19.891 -10.830 1.00 39.28 213 ARG A CA 1
ATOM 1722 C C . ARG A 1 213 ? 15.362 -18.569 -11.287 1.00 39.28 213 ARG A C 1
ATOM 1724 O O . ARG A 1 213 ? 14.706 -17.533 -11.282 1.00 39.28 213 ARG A O 1
ATOM 1731 N N . ASN A 1 214 ? 16.645 -18.630 -11.598 1.00 39.62 214 ASN A N 1
ATOM 1732 C CA . ASN A 1 214 ? 17.401 -17.612 -12.295 1.00 39.62 214 ASN A CA 1
ATOM 1733 C C . ASN A 1 214 ? 16.552 -17.135 -13.492 1.00 39.62 214 ASN A C 1
ATOM 1735 O O . ASN A 1 214 ? 16.259 -17.930 -14.382 1.00 39.62 214 ASN A O 1
ATOM 1739 N N . VAL A 1 215 ? 16.079 -15.884 -13.489 1.00 43.53 215 VAL A N 1
ATOM 1740 C CA . VAL A 1 215 ? 15.181 -15.344 -14.537 1.00 43.53 215 VAL A CA 1
ATOM 1741 C C . VAL A 1 215 ? 15.849 -15.410 -15.921 1.00 43.53 215 VAL A C 1
ATOM 1743 O O . VAL A 1 215 ? 15.176 -15.536 -16.937 1.00 43.53 215 VAL A O 1
ATOM 1746 N N . MET A 1 216 ? 17.184 -15.453 -15.949 1.00 40.22 216 MET A N 1
ATOM 1747 C CA . MET A 1 216 ? 18.000 -15.660 -17.150 1.00 40.22 216 MET A CA 1
ATOM 1748 C C . MET A 1 216 ? 18.072 -17.129 -17.610 1.00 40.22 216 MET A C 1
ATOM 1750 O O . MET A 1 216 ? 18.395 -17.384 -18.764 1.00 40.22 216 MET A O 1
ATOM 1754 N N . ALA A 1 217 ? 17.772 -18.099 -16.739 1.00 47.59 217 ALA A N 1
ATOM 1755 C CA . ALA A 1 217 ? 17.720 -19.525 -17.085 1.00 47.59 217 ALA A CA 1
ATOM 1756 C C . ALA A 1 217 ? 16.333 -19.977 -17.581 1.00 47.59 217 ALA A C 1
ATOM 1758 O O . ALA A 1 217 ? 16.188 -21.113 -18.021 1.00 47.59 217 ALA A O 1
ATOM 1759 N N . ASP A 1 218 ? 15.320 -19.107 -17.495 1.00 54.59 218 ASP A N 1
ATOM 1760 C CA . ASP A 1 218 ? 13.939 -19.378 -17.927 1.00 54.59 218 ASP A CA 1
ATOM 1761 C C . ASP A 1 218 ? 13.608 -18.701 -19.274 1.00 54.59 218 ASP A C 1
ATOM 1763 O O . ASP A 1 218 ? 12.472 -18.763 -19.742 1.00 54.59 218 ASP A O 1
ATOM 1767 N N . LEU A 1 219 ? 14.591 -18.046 -19.909 1.00 58.22 219 LEU A N 1
ATOM 1768 C CA . LEU A 1 219 ? 14.457 -17.568 -21.283 1.00 58.22 219 LEU A CA 1
ATOM 1769 C C . LEU A 1 219 ? 14.608 -18.756 -22.246 1.00 58.22 219 LEU A C 1
ATOM 1771 O O . LEU A 1 219 ? 15.583 -19.504 -22.129 1.00 58.22 219 LEU A O 1
ATOM 1775 N N . PRO A 1 220 ? 13.688 -18.937 -23.213 1.00 70.31 220 PRO A N 1
ATOM 1776 C CA . PRO A 1 220 ? 13.822 -19.991 -24.207 1.00 70.31 220 PRO A CA 1
ATOM 1777 C C . PRO A 1 220 ? 15.186 -19.913 -24.918 1.00 70.31 220 PRO A C 1
ATOM 1779 O O . PRO A 1 220 ? 15.611 -18.802 -25.262 1.00 70.31 220 PRO A O 1
ATOM 1782 N N . PRO A 1 221 ? 15.875 -21.046 -25.162 1.00 74.00 221 PRO A N 1
ATOM 1783 C CA . PRO A 1 221 ? 17.185 -21.092 -25.820 1.00 74.00 221 PRO A CA 1
ATOM 1784 C C . PRO A 1 221 ? 17.263 -20.287 -27.124 1.00 74.00 221 PRO A C 1
ATOM 1786 O O . PRO A 1 221 ? 18.316 -19.752 -27.468 1.00 74.00 221 PRO A O 1
ATOM 1789 N N . GLU A 1 222 ? 16.139 -20.155 -27.827 1.00 74.38 222 GLU A N 1
ATOM 1790 C CA . GLU A 1 222 ? 15.965 -19.386 -29.056 1.00 74.38 222 GLU A CA 1
ATOM 1791 C C . GLU A 1 222 ? 16.109 -17.872 -28.837 1.00 74.38 222 GLU A C 1
ATOM 1793 O O . GLU A 1 222 ? 16.627 -17.169 -29.704 1.00 74.38 222 GLU A O 1
ATOM 1798 N N . VAL A 1 223 ? 15.702 -17.354 -27.672 1.00 74.88 223 VAL A N 1
ATOM 1799 C CA . VAL A 1 223 ? 15.877 -15.939 -27.307 1.00 74.88 223 VAL A CA 1
ATOM 1800 C C . VAL A 1 223 ? 17.357 -15.639 -27.079 1.00 74.88 223 VAL A C 1
ATOM 1802 O O . VAL A 1 223 ? 17.873 -14.665 -27.626 1.00 74.88 223 VAL A O 1
ATOM 1805 N N . SER A 1 224 ? 18.065 -16.520 -26.367 1.00 77.62 224 SER A N 1
ATOM 1806 C CA . SER A 1 224 ? 19.514 -16.405 -26.173 1.00 77.62 224 SER A CA 1
ATOM 1807 C C . SER A 1 224 ? 20.297 -16.628 -27.472 1.00 77.62 224 SER A C 1
ATOM 1809 O O . SER A 1 224 ? 21.336 -16.007 -27.684 1.00 77.62 224 SER A O 1
ATOM 1811 N N . ALA A 1 225 ? 19.823 -17.501 -28.365 1.00 79.12 225 ALA A N 1
ATOM 1812 C CA . ALA A 1 225 ? 20.420 -17.699 -29.684 1.00 79.12 225 ALA A CA 1
ATOM 1813 C C . ALA A 1 225 ? 20.290 -16.443 -30.563 1.00 79.12 225 ALA A C 1
ATOM 1815 O O . ALA A 1 225 ? 21.254 -16.067 -31.227 1.00 79.12 225 ALA A O 1
ATOM 1816 N N . PHE A 1 226 ? 19.146 -15.752 -30.515 1.00 79.06 226 PHE A N 1
ATOM 1817 C CA . PHE A 1 226 ? 18.948 -14.484 -31.220 1.00 79.06 226 PHE A CA 1
ATOM 1818 C C . PHE A 1 226 ? 19.856 -13.363 -30.693 1.00 79.06 226 PHE A C 1
ATOM 1820 O O . PHE A 1 226 ? 20.413 -12.600 -31.478 1.00 79.06 226 PHE A O 1
ATOM 1827 N N . GLU A 1 227 ? 20.050 -13.270 -29.377 1.00 81.12 227 GLU A N 1
ATOM 1828 C CA . GLU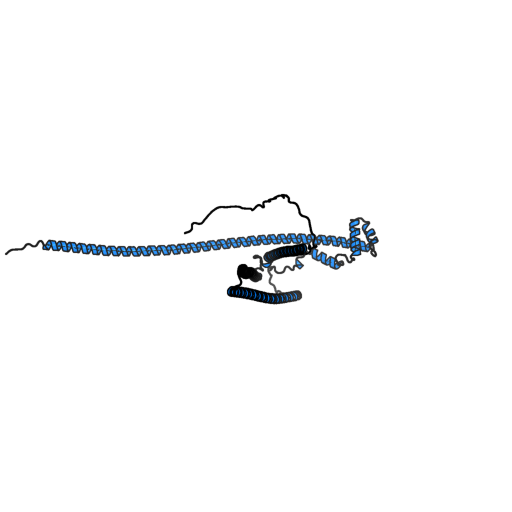 A 1 227 ? 20.955 -12.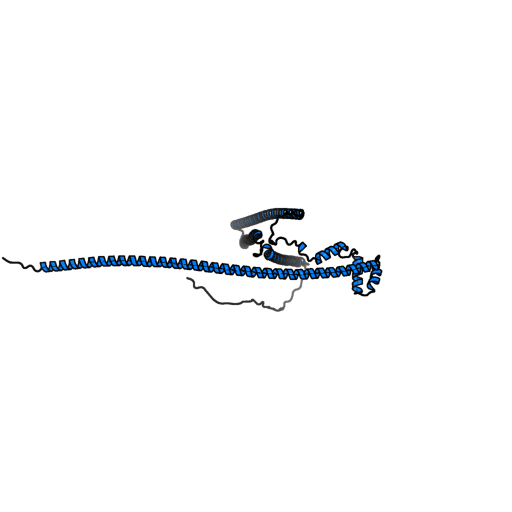279 -28.773 1.00 81.12 227 GLU A CA 1
ATOM 1829 C C . GLU A 1 227 ? 22.421 -12.536 -29.138 1.00 81.12 227 GLU A C 1
ATOM 1831 O O . GLU A 1 227 ? 23.139 -11.603 -29.497 1.00 81.12 227 GLU A O 1
ATOM 1836 N N . ARG A 1 228 ? 22.855 -13.804 -29.140 1.00 83.00 228 ARG A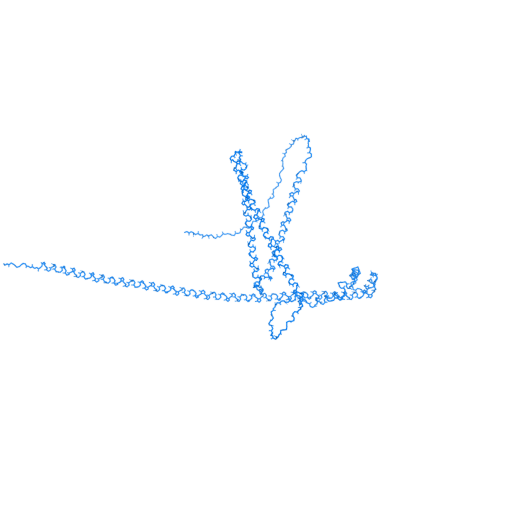 N 1
ATOM 1837 C CA . ARG A 1 228 ? 24.194 -14.181 -29.625 1.00 83.00 228 ARG A CA 1
ATOM 1838 C C . ARG A 1 228 ? 24.376 -13.871 -31.110 1.00 83.00 228 ARG A C 1
ATOM 1840 O O . ARG A 1 228 ? 25.420 -13.347 -31.482 1.00 83.00 228 ARG A O 1
ATOM 1847 N N . PHE A 1 229 ? 23.363 -14.139 -31.937 1.00 83.81 229 PHE A N 1
ATOM 1848 C CA . PHE A 1 229 ? 23.376 -13.787 -33.358 1.00 83.81 229 PHE A CA 1
ATOM 1849 C C . PHE A 1 229 ? 23.561 -12.276 -33.549 1.00 83.81 229 PHE A C 1
ATOM 1851 O O . PHE A 1 229 ? 24.467 -11.862 -34.260 1.00 83.81 229 PHE A O 1
ATOM 1858 N N . LEU A 1 230 ? 22.788 -11.448 -32.837 1.00 83.94 230 LEU A N 1
ATOM 1859 C CA . LEU A 1 230 ? 22.919 -9.988 -32.885 1.00 83.94 230 LEU A CA 1
ATOM 1860 C C . LEU A 1 230 ? 24.320 -9.503 -32.496 1.00 83.94 230 LEU A C 1
ATOM 1862 O O . LEU A 1 230 ? 24.874 -8.638 -33.172 1.00 83.94 230 LEU A O 1
ATOM 1866 N N . LEU A 1 231 ? 24.895 -10.053 -31.425 1.00 82.50 231 LEU A N 1
ATOM 1867 C CA . LEU A 1 231 ? 26.251 -9.717 -30.982 1.00 82.50 231 LEU A CA 1
ATOM 1868 C C . LEU A 1 231 ? 27.304 -10.089 -32.035 1.00 82.50 231 LEU A C 1
ATOM 1870 O O . LEU A 1 231 ? 28.236 -9.324 -32.263 1.00 82.50 231 LEU A O 1
ATOM 1874 N N . GLN A 1 232 ? 27.139 -11.233 -32.701 1.00 80.88 232 GLN A N 1
ATOM 1875 C CA . GLN A 1 232 ? 28.085 -11.729 -33.699 1.00 80.88 232 GLN A CA 1
ATOM 1876 C C . GLN A 1 232 ? 27.961 -11.019 -35.057 1.00 80.88 232 GLN A C 1
ATOM 1878 O O . GLN A 1 232 ? 28.961 -10.864 -35.752 1.00 80.88 232 GLN A O 1
ATOM 1883 N N . THR A 1 233 ? 26.763 -10.567 -35.441 1.00 80.94 233 THR A N 1
ATOM 1884 C CA . THR A 1 233 ? 26.500 -9.994 -36.774 1.00 80.94 233 THR A CA 1
ATOM 1885 C C . THR A 1 233 ? 26.442 -8.465 -36.800 1.00 80.94 233 THR A C 1
ATOM 1887 O O . THR A 1 233 ? 25.904 -7.896 -37.742 1.00 80.94 233 THR A O 1
ATOM 1890 N N . GLY A 1 234 ? 26.936 -7.765 -35.776 1.00 78.88 234 GLY A N 1
ATOM 1891 C CA . GLY A 1 234 ? 26.952 -6.294 -35.776 1.00 78.88 234 GLY A CA 1
ATOM 1892 C C . GLY A 1 234 ? 25.585 -5.650 -35.502 1.00 78.88 234 GLY A C 1
ATOM 1893 O O . GLY A 1 234 ? 25.253 -4.599 -36.052 1.00 78.88 234 GLY A O 1
ATOM 1894 N N . GLY A 1 235 ? 24.774 -6.280 -34.651 1.00 82.50 235 GLY A N 1
ATOM 1895 C CA . GLY A 1 235 ? 23.513 -5.747 -34.142 1.00 82.50 235 GLY A CA 1
ATOM 1896 C C . GLY A 1 235 ? 22.331 -5.876 -35.105 1.00 82.50 235 GLY A C 1
ATOM 1897 O O . GLY A 1 235 ? 22.333 -6.652 -36.057 1.00 82.50 235 GLY A O 1
ATOM 1898 N N . HIS A 1 236 ? 21.281 -5.094 -34.844 1.00 81.94 236 HIS A N 1
ATOM 1899 C CA . HIS A 1 236 ? 19.999 -5.160 -35.562 1.00 81.94 236 HIS A CA 1
ATOM 1900 C C . HIS A 1 236 ? 20.068 -4.731 -37.036 1.00 81.94 236 HIS A C 1
ATOM 1902 O O . HIS A 1 236 ? 19.074 -4.851 -37.748 1.00 81.94 236 HIS A O 1
ATOM 1908 N N . ARG A 1 237 ? 21.215 -4.213 -37.486 1.00 85.25 237 ARG A N 1
ATOM 1909 C CA . ARG A 1 237 ? 21.430 -3.730 -38.854 1.00 85.25 237 ARG A CA 1
ATOM 1910 C C . ARG A 1 237 ? 22.515 -4.498 -39.602 1.00 85.25 237 ARG A C 1
ATOM 1912 O O . ARG A 1 237 ? 22.865 -4.081 -40.697 1.00 85.25 237 ARG A O 1
ATOM 1919 N N . GLY A 1 238 ? 23.049 -5.587 -39.047 1.00 82.00 238 GLY A N 1
ATOM 1920 C CA . GLY A 1 238 ? 24.040 -6.401 -39.758 1.00 82.00 238 GLY A CA 1
ATOM 1921 C C . GLY A 1 238 ? 25.386 -5.692 -39.953 1.00 82.00 238 GLY A C 1
ATOM 1922 O O . GLY A 1 238 ? 26.100 -5.989 -40.904 1.00 82.00 238 GLY A O 1
ATOM 1923 N N . GLY A 1 239 ? 25.690 -4.676 -39.135 1.00 81.31 239 GLY A N 1
ATOM 1924 C CA . GLY A 1 239 ? 26.842 -3.789 -39.332 1.00 81.31 239 GLY A CA 1
ATOM 1925 C C . GLY A 1 239 ? 26.673 -2.718 -40.421 1.00 81.31 239 GLY A C 1
ATOM 1926 O O . GLY A 1 239 ? 27.618 -1.975 -40.671 1.00 81.31 239 GLY A O 1
ATOM 1927 N N . TRP A 1 240 ? 25.498 -2.609 -41.053 1.00 87.19 240 TRP A N 1
ATOM 1928 C CA . TRP A 1 240 ? 25.192 -1.537 -42.006 1.00 87.19 240 TRP A CA 1
ATOM 1929 C C . TRP A 1 240 ? 24.732 -0.273 -41.281 1.00 87.19 240 TRP A C 1
ATOM 1931 O O . TRP A 1 240 ? 24.058 -0.345 -40.245 1.00 87.19 240 TRP A O 1
ATOM 1941 N N . ASP A 1 241 ? 25.064 0.891 -41.841 1.00 85.94 241 ASP A N 1
ATOM 1942 C CA . ASP A 1 241 ? 24.564 2.157 -41.322 1.00 85.94 241 ASP A CA 1
ATOM 1943 C C . ASP A 1 241 ? 23.052 2.316 -41.570 1.00 85.94 241 ASP A C 1
ATOM 1945 O O . ASP A 1 241 ? 22.388 1.515 -42.238 1.00 85.94 241 ASP A O 1
ATOM 1949 N N . GLU A 1 242 ? 22.465 3.339 -40.961 1.00 86.00 242 GLU A N 1
ATOM 1950 C CA . GLU A 1 242 ? 21.024 3.559 -41.029 1.00 86.00 242 GLU A CA 1
ATOM 1951 C C . GLU A 1 242 ? 20.523 3.890 -42.444 1.00 86.00 242 GLU A C 1
ATOM 1953 O O . GLU A 1 242 ? 19.411 3.487 -42.805 1.00 86.00 242 GLU A O 1
ATOM 1958 N N . TYR A 1 243 ? 21.339 4.575 -43.246 1.00 86.12 243 TYR A N 1
ATOM 1959 C CA . TYR A 1 243 ? 20.973 5.021 -44.584 1.00 86.12 243 TYR A CA 1
ATOM 1960 C C . TYR A 1 243 ? 20.998 3.861 -45.585 1.00 86.12 243 TYR A C 1
ATOM 1962 O O . TYR A 1 243 ? 20.006 3.625 -46.286 1.00 86.12 243 TYR A O 1
ATOM 1970 N N . ASP A 1 244 ? 22.083 3.090 -45.594 1.00 85.81 244 ASP A N 1
ATOM 1971 C CA . ASP A 1 244 ? 22.286 1.935 -46.463 1.00 85.81 244 ASP A CA 1
ATOM 1972 C C . ASP A 1 244 ? 21.271 0.838 -46.134 1.00 85.81 244 ASP A C 1
ATOM 1974 O O . ASP A 1 244 ? 20.578 0.324 -47.018 1.00 85.81 244 ASP A O 1
ATOM 1978 N N . HIS A 1 245 ? 21.098 0.527 -44.843 1.00 88.31 245 HIS A N 1
ATOM 1979 C CA . HIS A 1 245 ? 20.124 -0.468 -44.397 1.00 88.31 245 HIS A CA 1
ATOM 1980 C C . HIS A 1 245 ? 18.684 -0.040 -44.728 1.00 88.31 245 HIS A C 1
ATOM 1982 O O . HIS A 1 245 ? 17.873 -0.848 -45.188 1.00 88.31 245 HIS A O 1
ATOM 1988 N N . GLY A 1 246 ? 18.348 1.241 -44.534 1.00 87.62 246 GLY A N 1
ATOM 1989 C CA . GLY A 1 246 ? 17.030 1.780 -44.873 1.00 87.62 246 GLY A CA 1
ATOM 1990 C C . GLY A 1 246 ? 16.735 1.739 -46.376 1.00 87.62 246 GLY A C 1
ATOM 1991 O O . GLY A 1 246 ? 15.617 1.410 -46.788 1.00 87.62 246 GLY A O 1
ATOM 1992 N N . THR A 1 247 ? 17.739 2.026 -47.206 1.00 86.88 247 THR A N 1
ATOM 1993 C CA . THR A 1 247 ? 17.634 1.964 -48.670 1.00 86.88 247 THR A CA 1
ATOM 1994 C C . THR A 1 247 ? 17.476 0.522 -49.150 1.00 86.88 247 THR A C 1
ATOM 1996 O O . THR A 1 247 ? 16.560 0.237 -49.928 1.00 86.88 247 THR A O 1
ATOM 1999 N N . PHE A 1 248 ? 18.259 -0.409 -48.599 1.00 88.88 248 PHE A N 1
ATOM 2000 C CA . PHE A 1 248 ? 18.129 -1.847 -48.837 1.00 88.88 248 PHE A CA 1
ATOM 2001 C C . PHE A 1 248 ? 16.704 -2.356 -48.560 1.00 88.88 248 PHE A C 1
ATOM 2003 O O . PHE A 1 248 ? 16.086 -2.971 -49.433 1.00 88.88 248 PHE A O 1
ATOM 2010 N N . LEU A 1 249 ? 16.126 -2.039 -47.393 1.00 87.75 249 LEU A N 1
ATOM 2011 C CA . LEU A 1 249 ? 14.766 -2.470 -47.041 1.00 87.75 249 LEU A CA 1
ATOM 2012 C C . LEU A 1 249 ? 13.703 -1.904 -47.989 1.00 87.75 249 LEU A C 1
ATOM 2014 O O . LEU A 1 249 ? 12.753 -2.604 -48.352 1.00 87.75 249 LEU A O 1
ATOM 2018 N N . ARG A 1 250 ? 13.854 -0.645 -48.415 1.00 88.56 250 ARG A N 1
ATOM 2019 C CA . ARG A 1 250 ? 12.928 0.005 -49.354 1.00 88.56 250 ARG A CA 1
ATOM 2020 C C . ARG A 1 250 ? 12.915 -0.713 -50.701 1.00 88.56 250 ARG A C 1
ATOM 2022 O O . ARG A 1 250 ? 11.841 -1.001 -51.230 1.00 88.56 250 ARG A O 1
ATOM 2029 N N . ILE A 1 251 ? 14.094 -1.027 -51.233 1.00 86.50 251 ILE A N 1
ATOM 2030 C CA . ILE A 1 251 ? 14.241 -1.740 -52.505 1.00 86.50 251 ILE A CA 1
ATOM 2031 C C . ILE A 1 251 ? 13.721 -3.172 -52.345 1.00 86.50 251 ILE A C 1
ATOM 2033 O O . ILE A 1 251 ? 12.890 -3.620 -53.129 1.00 86.50 251 ILE A O 1
ATOM 2037 N N . ARG A 1 252 ? 14.068 -3.867 -51.262 1.00 84.81 252 ARG A N 1
ATOM 2038 C CA . ARG A 1 252 ? 13.588 -5.231 -51.001 1.00 84.81 252 ARG A CA 1
ATOM 2039 C C . ARG A 1 252 ? 12.061 -5.323 -50.967 1.00 84.81 252 ARG A C 1
ATOM 2041 O O . ARG A 1 252 ? 11.468 -6.180 -51.626 1.00 84.81 252 ARG A O 1
ATOM 2048 N N . ASN A 1 253 ? 11.414 -4.390 -50.269 1.00 84.94 253 ASN A N 1
ATOM 2049 C CA . ASN A 1 253 ? 9.954 -4.305 -50.194 1.00 84.94 253 ASN A CA 1
ATOM 2050 C C . ASN A 1 253 ? 9.300 -3.971 -51.543 1.00 84.94 253 ASN A C 1
ATOM 2052 O O . ASN A 1 253 ? 8.177 -4.408 -51.800 1.00 84.94 253 ASN A O 1
ATOM 2056 N N . LYS A 1 254 ? 9.996 -3.228 -52.412 1.00 85.31 254 LYS A N 1
ATOM 2057 C CA . LYS A 1 254 ? 9.551 -2.920 -53.779 1.00 85.31 254 LYS A CA 1
ATOM 2058 C C . LYS A 1 254 ? 9.644 -4.144 -54.698 1.00 85.31 254 LYS A C 1
ATOM 2060 O O . LYS A 1 254 ? 8.760 -4.340 -55.528 1.00 85.31 254 LYS A O 1
ATOM 2065 N N . PHE A 1 255 ? 10.674 -4.977 -54.540 1.00 81.25 255 PHE A N 1
ATOM 2066 C CA . PHE A 1 255 ? 10.953 -6.094 -55.450 1.00 81.25 255 PHE A CA 1
ATOM 2067 C C . PHE A 1 255 ? 10.402 -7.459 -55.002 1.00 81.25 255 PHE A C 1
ATOM 2069 O O . PHE A 1 255 ? 10.326 -8.347 -55.847 1.00 81.25 255 PHE A O 1
ATOM 2076 N N . LYS A 1 256 ? 9.978 -7.639 -53.738 1.00 73.50 256 LYS A N 1
ATOM 2077 C CA . LYS A 1 256 ? 9.229 -8.812 -53.212 1.00 73.50 256 LYS A CA 1
ATOM 2078 C C . LYS A 1 256 ? 9.658 -10.187 -53.780 1.00 73.50 256 LYS A C 1
ATOM 2080 O O . LYS A 1 256 ? 8.807 -10.999 -54.130 1.00 73.50 256 LYS A O 1
ATOM 2085 N N . GLY A 1 257 ? 10.963 -10.448 -53.894 1.00 61.72 257 GLY A N 1
ATOM 2086 C CA . GLY A 1 257 ? 11.498 -11.741 -54.357 1.00 61.72 257 GLY A CA 1
ATOM 2087 C C . GLY A 1 257 ? 11.812 -11.859 -55.856 1.00 61.72 257 GLY A C 1
ATOM 2088 O O . GLY A 1 257 ? 12.079 -12.958 -56.332 1.00 61.72 257 GLY A O 1
ATOM 2089 N N . ARG A 1 258 ? 11.807 -10.760 -56.623 1.00 75.38 258 ARG A N 1
ATOM 2090 C CA . ARG A 1 258 ? 12.272 -10.753 -58.024 1.00 75.38 258 ARG A CA 1
ATOM 2091 C C . ARG A 1 258 ? 13.801 -10.823 -58.115 1.00 75.38 258 ARG A C 1
ATOM 2093 O O . ARG A 1 258 ? 14.492 -10.133 -57.373 1.00 75.38 258 ARG A O 1
ATOM 2100 N N . ALA A 1 259 ? 14.320 -11.573 -59.091 1.00 68.31 259 ALA A N 1
ATOM 2101 C CA . ALA A 1 259 ? 15.762 -11.768 -59.304 1.00 68.31 259 ALA A CA 1
ATOM 2102 C C . ALA A 1 259 ? 16.542 -10.466 -59.587 1.00 68.31 259 ALA A C 1
ATOM 2104 O O . ALA A 1 259 ? 17.724 -10.378 -59.270 1.00 68.31 259 ALA A O 1
ATOM 2105 N N . THR A 1 260 ? 15.871 -9.433 -60.108 1.00 78.56 260 THR A N 1
ATOM 2106 C CA . THR A 1 260 ? 16.455 -8.106 -60.379 1.00 78.56 260 THR A CA 1
ATOM 2107 C C . THR A 1 260 ? 16.716 -7.278 -59.115 1.00 78.56 260 THR A C 1
ATOM 2109 O O . THR A 1 260 ? 17.256 -6.183 -59.202 1.00 78.56 260 THR A O 1
ATOM 2112 N N . PHE A 1 261 ? 16.320 -7.768 -57.936 1.00 84.44 261 PHE A N 1
ATOM 2113 C CA . PHE A 1 261 ? 16.504 -7.077 -56.660 1.00 84.44 261 PHE A CA 1
ATOM 2114 C C . PHE A 1 261 ? 17.975 -6.766 -56.352 1.00 84.44 261 PHE A C 1
ATOM 2116 O O . PHE A 1 261 ? 18.285 -5.644 -55.964 1.00 84.44 261 PHE A O 1
ATOM 2123 N N . LEU A 1 262 ? 18.864 -7.752 -56.517 1.00 81.19 262 LEU A N 1
ATOM 2124 C CA . LEU A 1 262 ? 20.277 -7.614 -56.145 1.00 81.19 262 LEU A CA 1
ATOM 2125 C C . LEU A 1 262 ? 20.992 -6.564 -57.003 1.00 81.19 262 LEU A C 1
ATOM 2127 O O . LEU A 1 262 ? 21.820 -5.821 -56.489 1.00 81.19 262 LEU A O 1
ATOM 2131 N N . ASP A 1 263 ? 20.636 -6.492 -58.284 1.00 80.44 263 ASP A N 1
ATOM 2132 C CA . ASP A 1 263 ? 21.224 -5.570 -59.257 1.00 80.44 263 ASP A CA 1
ATOM 2133 C C . ASP A 1 263 ? 20.785 -4.118 -58.999 1.00 80.44 263 ASP A C 1
ATOM 2135 O O . ASP A 1 263 ? 21.602 -3.200 -58.908 1.00 80.44 263 ASP A O 1
ATOM 2139 N N . GLU A 1 264 ? 19.489 -3.918 -58.740 1.00 81.25 264 GLU A N 1
ATOM 2140 C CA . GLU A 1 264 ? 18.944 -2.605 -58.384 1.00 81.25 264 GLU A CA 1
ATOM 2141 C C . GLU A 1 264 ? 19.478 -2.111 -57.028 1.00 81.25 264 GLU A C 1
ATOM 2143 O O . GLU A 1 264 ? 19.798 -0.931 -56.865 1.00 81.25 264 GLU A O 1
ATOM 2148 N N . ALA A 1 265 ? 19.584 -3.006 -56.041 1.00 83.50 265 ALA A N 1
ATOM 2149 C CA . ALA A 1 265 ? 20.101 -2.669 -54.720 1.00 83.50 265 ALA A CA 1
ATOM 2150 C C . ALA A 1 265 ? 21.607 -2.359 -54.746 1.00 83.50 265 ALA A C 1
ATOM 2152 O O . ALA A 1 265 ? 22.033 -1.445 -54.049 1.00 83.50 265 ALA A O 1
ATOM 2153 N N . ALA A 1 266 ? 22.393 -3.040 -55.585 1.00 83.69 266 ALA A N 1
ATOM 2154 C CA . ALA A 1 266 ? 23.804 -2.708 -55.794 1.00 83.69 266 ALA A CA 1
ATOM 2155 C C . ALA A 1 266 ? 23.989 -1.357 -56.501 1.00 83.69 266 ALA A C 1
ATOM 2157 O O . ALA A 1 266 ? 24.917 -0.619 -56.195 1.00 83.69 266 ALA A O 1
ATOM 2158 N N . THR A 1 267 ? 23.082 -1.007 -57.413 1.00 83.19 267 THR A N 1
ATOM 2159 C CA . THR A 1 267 ? 23.137 0.267 -58.147 1.00 83.19 267 THR A CA 1
ATOM 2160 C C . THR A 1 267 ? 22.688 1.454 -57.286 1.00 83.19 267 THR A C 1
ATOM 2162 O O . THR A 1 267 ? 23.179 2.570 -57.445 1.00 83.19 267 THR A O 1
ATOM 2165 N N . SER A 1 268 ? 21.754 1.228 -56.359 1.00 80.44 268 SER A N 1
ATOM 2166 C CA . SER A 1 268 ? 21.123 2.293 -55.567 1.00 80.44 268 SER A CA 1
ATOM 2167 C C . SER A 1 268 ? 21.832 2.626 -54.254 1.00 80.44 268 SER A C 1
ATOM 2169 O O . SER A 1 268 ? 21.484 3.631 -53.636 1.00 80.44 268 SER A O 1
ATOM 2171 N N . ILE A 1 269 ? 22.760 1.783 -53.790 1.00 83.81 269 ILE A N 1
ATOM 2172 C CA . ILE A 1 269 ? 23.456 1.953 -52.508 1.00 83.81 269 ILE A CA 1
ATOM 2173 C C . ILE A 1 269 ? 24.911 2.345 -52.803 1.00 83.81 269 ILE A C 1
ATOM 2175 O O . ILE A 1 269 ? 25.707 1.491 -53.203 1.00 83.81 269 ILE A O 1
ATOM 2179 N N . PRO A 1 270 ? 25.271 3.636 -52.661 1.00 77.62 270 PRO A N 1
ATOM 2180 C CA . PRO A 1 270 ? 26.599 4.120 -53.014 1.00 77.62 270 PRO A CA 1
ATOM 2181 C C . PRO A 1 270 ? 27.698 3.397 -52.230 1.00 77.62 270 PRO A C 1
ATOM 2183 O O . PRO A 1 270 ? 27.640 3.294 -51.011 1.00 77.62 270 PRO A O 1
ATOM 2186 N N . GLY A 1 271 ? 28.725 2.912 -52.930 1.00 73.88 271 GLY A N 1
ATOM 2187 C CA . GLY A 1 271 ? 29.877 2.256 -52.302 1.00 73.88 271 GLY A CA 1
ATOM 2188 C C . GLY A 1 271 ? 29.677 0.782 -51.935 1.00 73.88 271 GLY A C 1
ATOM 2189 O O . GLY A 1 271 ? 30.610 0.181 -51.409 1.00 73.88 271 GLY A O 1
ATOM 2190 N N . ARG A 1 272 ? 28.519 0.179 -52.246 1.00 80.69 272 ARG A N 1
ATOM 2191 C CA . ARG A 1 272 ? 28.250 -1.251 -52.028 1.00 80.69 272 ARG A CA 1
ATOM 2192 C C . ARG A 1 272 ? 28.205 -2.011 -53.343 1.00 80.69 272 ARG A C 1
ATOM 2194 O O . ARG A 1 272 ? 27.568 -1.598 -54.304 1.00 80.69 272 ARG A O 1
ATOM 2201 N N . ASN A 1 273 ? 28.884 -3.151 -53.385 1.00 82.62 273 ASN A N 1
ATOM 2202 C CA . ASN A 1 273 ? 28.862 -4.047 -54.539 1.00 82.62 273 ASN A CA 1
ATOM 2203 C C . ASN A 1 273 ? 27.755 -5.111 -54.395 1.00 82.62 273 ASN A C 1
ATOM 2205 O O . ASN A 1 273 ? 27.223 -5.366 -53.312 1.00 82.62 273 ASN A O 1
ATOM 2209 N N . ILE A 1 274 ? 27.423 -5.779 -55.501 1.00 84.31 274 ILE A N 1
ATOM 2210 C CA . ILE A 1 274 ? 26.377 -6.814 -55.534 1.00 84.31 274 ILE A CA 1
ATOM 2211 C C . ILE A 1 274 ? 26.648 -7.987 -54.577 1.00 84.31 274 ILE A C 1
ATOM 2213 O O . ILE A 1 274 ? 25.714 -8.615 -54.074 1.00 84.31 274 ILE A O 1
ATOM 2217 N N . THR A 1 275 ? 27.919 -8.273 -54.286 1.00 84.00 275 THR A N 1
ATOM 2218 C CA . THR A 1 275 ? 28.326 -9.311 -53.333 1.00 84.00 275 THR A CA 1
ATOM 2219 C C . THR A 1 275 ? 28.005 -8.935 -51.886 1.00 84.00 275 THR A C 1
ATOM 2221 O O . THR A 1 275 ? 27.472 -9.772 -51.161 1.00 84.00 275 THR A O 1
ATOM 2224 N N . GLU A 1 276 ? 28.233 -7.685 -51.482 1.00 84.62 276 GLU A N 1
ATOM 2225 C CA . GLU A 1 276 ? 27.891 -7.161 -50.152 1.00 84.62 276 GLU A CA 1
ATOM 2226 C C . GLU A 1 276 ? 26.373 -7.102 -49.954 1.00 84.62 276 GLU A C 1
ATOM 2228 O O . GLU A 1 276 ? 25.862 -7.531 -48.921 1.00 84.62 276 GLU A O 1
ATOM 2233 N N . VAL A 1 277 ? 25.630 -6.670 -50.977 1.00 86.50 277 VAL A N 1
ATOM 2234 C CA . VAL A 1 277 ? 24.157 -6.674 -50.963 1.00 86.50 277 VAL A CA 1
ATOM 2235 C C . VAL A 1 277 ? 23.604 -8.096 -50.822 1.00 86.50 277 VAL A C 1
ATOM 2237 O O . VAL A 1 277 ? 22.657 -8.324 -50.069 1.00 86.50 277 VAL A O 1
ATOM 2240 N N . ARG A 1 278 ? 24.200 -9.080 -51.509 1.00 86.38 278 ARG A N 1
ATOM 2241 C CA . ARG A 1 278 ? 23.811 -10.494 -51.391 1.00 86.38 278 ARG A CA 1
ATOM 2242 C C . ARG A 1 278 ? 24.113 -11.061 -50.000 1.00 86.38 278 ARG A C 1
ATOM 2244 O O . ARG A 1 278 ? 23.286 -11.793 -49.463 1.00 86.38 278 ARG A O 1
ATOM 2251 N N . GLN A 1 279 ? 25.266 -10.738 -49.415 1.00 86.31 279 GLN A N 1
ATOM 2252 C CA . GLN A 1 279 ? 25.600 -11.140 -48.043 1.00 86.31 279 GLN A CA 1
ATOM 2253 C C . GLN A 1 279 ? 24.609 -10.548 -47.036 1.00 86.31 279 GLN A C 1
ATOM 2255 O O . GLN A 1 279 ? 24.148 -11.254 -46.140 1.00 86.31 279 GLN A O 1
ATOM 2260 N N . HIS A 1 280 ? 24.220 -9.287 -47.230 1.00 88.69 280 HIS A N 1
ATOM 2261 C CA . HIS A 1 280 ? 23.239 -8.618 -46.382 1.00 88.69 280 HIS A CA 1
ATOM 2262 C C . HIS A 1 280 ? 21.818 -9.168 -46.549 1.00 88.69 280 HIS A C 1
ATOM 2264 O O . HIS A 1 280 ? 21.097 -9.293 -45.565 1.00 88.69 280 HIS A O 1
ATOM 2270 N N . GLU A 1 281 ? 21.416 -9.583 -47.756 1.00 87.88 281 GLU A N 1
ATOM 2271 C CA . GLU A 1 281 ? 20.151 -10.309 -47.957 1.00 87.88 281 GLU A CA 1
ATOM 2272 C C . GLU A 1 281 ? 20.150 -11.659 -47.241 1.00 87.88 281 GLU A C 1
ATOM 2274 O O . GLU A 1 281 ? 19.166 -11.982 -46.577 1.00 87.88 281 GLU A O 1
ATOM 2279 N N . ASN A 1 282 ? 21.244 -12.420 -47.311 1.00 87.31 282 ASN A N 1
ATOM 2280 C CA . ASN A 1 282 ? 21.359 -13.683 -46.580 1.00 87.31 282 ASN A CA 1
ATOM 2281 C C . ASN A 1 282 ? 21.265 -13.452 -45.063 1.00 87.31 282 ASN A C 1
ATOM 2283 O O . ASN A 1 282 ? 20.467 -14.102 -44.388 1.00 87.31 282 ASN A O 1
ATOM 2287 N N . TRP A 1 283 ? 22.006 -12.468 -44.538 1.00 91.00 283 TRP A N 1
ATOM 2288 C CA . TRP A 1 283 ? 21.915 -12.068 -43.133 1.00 91.00 283 TRP A CA 1
ATOM 2289 C C . TRP A 1 283 ? 20.490 -11.643 -42.754 1.00 91.00 283 TRP A C 1
ATOM 2291 O O . TRP A 1 283 ? 19.978 -12.062 -41.719 1.00 91.00 283 TRP A O 1
ATOM 2301 N N . TYR A 1 284 ? 19.817 -10.849 -43.589 1.00 87.50 284 TYR A N 1
ATOM 2302 C CA . TYR A 1 284 ? 18.463 -10.372 -43.316 1.00 87.50 284 TYR A CA 1
ATOM 2303 C C . TYR A 1 284 ? 17.439 -11.517 -43.301 1.00 87.50 284 TYR A C 1
ATOM 2305 O O . TYR A 1 284 ? 16.531 -11.526 -42.468 1.00 87.50 284 TYR A O 1
ATOM 2313 N N . GLN A 1 285 ? 17.585 -12.513 -44.179 1.00 87.25 285 GLN A N 1
ATOM 2314 C CA . GLN A 1 285 ? 16.754 -13.721 -44.163 1.00 87.25 285 GLN A CA 1
ATOM 2315 C C . GLN A 1 285 ? 16.956 -14.529 -42.877 1.00 87.25 285 GLN A C 1
ATOM 2317 O O . GLN A 1 285 ? 15.977 -14.925 -42.238 1.00 87.25 285 GLN A O 1
ATOM 2322 N N . GLU A 1 286 ? 18.207 -14.723 -42.458 1.00 84.62 286 GLU A N 1
ATOM 2323 C CA . GLU A 1 286 ? 18.528 -15.384 -41.191 1.00 84.62 286 GLU A CA 1
ATOM 2324 C C . GLU A 1 286 ? 17.981 -14.598 -39.994 1.00 84.62 286 GLU A C 1
ATOM 2326 O O . GLU A 1 286 ? 17.325 -15.175 -39.125 1.00 84.62 286 GLU A O 1
ATOM 2331 N N . TYR A 1 287 ? 18.154 -13.276 -39.994 1.00 86.25 287 TYR A N 1
ATOM 2332 C CA . TYR A 1 287 ? 17.627 -12.362 -38.986 1.00 86.25 287 TYR A CA 1
ATOM 2333 C C . TYR A 1 287 ? 16.104 -12.474 -38.842 1.00 86.25 287 TYR A C 1
ATOM 2335 O O . TYR A 1 287 ? 15.591 -12.601 -37.727 1.00 86.25 287 TYR A O 1
ATOM 2343 N N . MET A 1 288 ? 15.375 -12.493 -39.962 1.00 85.25 288 MET A N 1
ATOM 2344 C CA . MET A 1 288 ? 13.919 -12.656 -39.974 1.00 85.25 288 MET A CA 1
ATOM 2345 C C . MET A 1 288 ? 13.486 -14.021 -39.425 1.00 85.25 288 MET A C 1
ATOM 2347 O O . MET A 1 288 ? 12.598 -14.074 -38.572 1.00 85.25 288 MET A O 1
ATOM 2351 N N . SER A 1 289 ? 14.152 -15.105 -39.836 1.00 86.25 289 SER A N 1
ATOM 2352 C CA . SER A 1 289 ? 13.901 -16.454 -39.304 1.00 86.25 289 SER A CA 1
ATOM 2353 C C . SER A 1 289 ? 14.157 -16.524 -37.792 1.00 86.25 289 SER A C 1
ATOM 2355 O O . SER A 1 289 ? 13.387 -17.136 -37.052 1.00 86.25 289 SER A O 1
ATOM 2357 N N . MET A 1 290 ? 15.205 -15.865 -37.291 1.00 84.62 290 MET A N 1
ATOM 2358 C CA . MET A 1 290 ? 15.500 -15.853 -35.856 1.00 84.62 290 MET A CA 1
ATOM 2359 C C . MET A 1 290 ? 14.510 -14.995 -35.051 1.00 84.62 290 MET A C 1
ATOM 2361 O O . MET A 1 290 ? 14.158 -15.370 -33.933 1.00 84.62 290 MET A O 1
ATOM 2365 N N . ILE A 1 291 ? 14.000 -13.889 -35.610 1.00 83.12 291 ILE A N 1
ATOM 2366 C CA . ILE A 1 291 ? 12.897 -13.123 -35.001 1.00 83.12 291 ILE A CA 1
ATOM 2367 C C . ILE A 1 291 ? 11.639 -13.979 -34.878 1.00 83.12 291 ILE A C 1
ATOM 2369 O O . ILE A 1 291 ? 10.965 -13.925 -33.848 1.00 83.12 291 ILE A O 1
ATOM 2373 N N . GLU A 1 292 ? 11.301 -14.737 -35.918 1.00 86.62 292 GLU A N 1
ATOM 2374 C CA . GLU A 1 292 ? 10.123 -15.603 -35.928 1.00 86.62 292 GLU A CA 1
ATOM 2375 C C . GLU A 1 292 ? 10.257 -16.714 -34.881 1.00 86.62 292 GLU A C 1
ATOM 2377 O O . GLU A 1 292 ? 9.404 -16.835 -34.003 1.00 86.62 292 GLU A O 1
ATOM 2382 N N . LYS A 1 293 ? 11.407 -17.398 -34.841 1.00 83.88 293 LYS A N 1
ATOM 2383 C CA . LYS A 1 293 ? 11.723 -18.391 -33.799 1.00 83.88 293 LYS A CA 1
ATOM 2384 C C . LYS A 1 293 ? 11.672 -17.802 -32.388 1.00 83.88 293 LYS A C 1
ATOM 2386 O O . LYS A 1 293 ? 11.126 -18.432 -31.485 1.00 83.88 293 LYS A O 1
ATOM 2391 N N . LYS A 1 294 ? 12.183 -16.580 -32.184 1.00 83.56 294 LYS A N 1
ATOM 2392 C CA . LYS A 1 294 ? 12.091 -15.862 -30.901 1.00 83.56 294 LYS A CA 1
ATOM 2393 C C . LYS A 1 294 ? 10.636 -15.584 -30.513 1.00 83.56 294 LYS A C 1
ATOM 2395 O O . LYS A 1 294 ? 10.273 -15.778 -29.355 1.00 83.56 294 LYS A O 1
ATOM 2400 N N . LYS A 1 295 ? 9.796 -15.134 -31.451 1.00 84.19 295 LYS A N 1
ATOM 2401 C CA . LYS A 1 295 ? 8.367 -14.875 -31.201 1.00 84.19 295 LYS A CA 1
ATOM 2402 C C . LYS A 1 295 ? 7.621 -16.156 -30.833 1.00 84.19 295 LYS A C 1
ATOM 2404 O O . LYS A 1 295 ? 6.932 -16.166 -29.813 1.00 84.19 295 LYS A O 1
ATOM 2409 N N . ASP A 1 296 ? 7.825 -17.225 -31.595 1.00 83.75 296 ASP A N 1
ATOM 2410 C CA . ASP A 1 296 ? 7.196 -18.525 -31.356 1.00 83.75 296 ASP A CA 1
ATOM 2411 C C . ASP A 1 296 ? 7.616 -19.119 -30.012 1.00 83.75 296 ASP A C 1
ATOM 2413 O O . ASP A 1 296 ? 6.781 -19.621 -29.258 1.00 83.75 296 ASP A O 1
ATOM 2417 N N . ALA A 1 297 ? 8.905 -19.029 -29.675 1.00 82.38 297 ALA A N 1
ATOM 2418 C CA . ALA A 1 297 ? 9.428 -19.504 -28.402 1.00 82.38 297 ALA A CA 1
ATOM 2419 C C . ALA A 1 297 ? 8.823 -18.732 -27.218 1.00 82.38 297 ALA A C 1
ATOM 2421 O O . ALA A 1 297 ? 8.394 -19.343 -26.240 1.00 82.38 297 ALA A O 1
ATOM 2422 N N . ILE A 1 298 ? 8.695 -17.404 -27.327 1.00 76.38 298 ILE A N 1
ATOM 2423 C CA . ILE A 1 298 ? 8.039 -16.571 -26.305 1.00 76.38 298 ILE A CA 1
ATOM 2424 C C . ILE A 1 298 ? 6.550 -16.920 -26.180 1.00 76.38 298 ILE A C 1
ATOM 2426 O O . ILE A 1 298 ? 6.031 -16.990 -25.066 1.00 76.38 298 ILE A O 1
ATOM 2430 N N . GLN A 1 299 ? 5.844 -17.142 -27.291 1.00 80.31 299 GLN A N 1
ATOM 2431 C CA . GLN A 1 299 ? 4.429 -17.522 -27.263 1.00 80.31 299 GLN A CA 1
ATOM 2432 C C . GLN A 1 299 ? 4.220 -18.894 -26.616 1.00 80.31 299 GLN A C 1
ATOM 2434 O O . GLN A 1 299 ? 3.392 -19.017 -25.714 1.00 80.31 299 GLN A O 1
ATOM 2439 N N . LYS A 1 300 ? 5.005 -19.904 -27.009 1.00 81.69 300 LYS A N 1
ATOM 2440 C CA . LYS A 1 300 ? 4.967 -21.243 -26.401 1.00 81.69 300 LYS A CA 1
ATOM 2441 C C . LYS A 1 300 ? 5.297 -21.187 -24.912 1.00 81.69 300 LYS A C 1
ATOM 2443 O O . LYS A 1 300 ? 4.584 -21.784 -24.111 1.00 81.69 300 LYS A O 1
ATOM 2448 N N . TRP A 1 301 ? 6.316 -20.417 -24.530 1.00 80.00 301 TRP A N 1
ATOM 2449 C CA . TRP A 1 301 ? 6.686 -20.223 -23.130 1.00 80.00 301 TRP A CA 1
ATOM 2450 C C . TRP A 1 301 ? 5.555 -19.590 -22.313 1.00 80.00 301 TRP A C 1
ATOM 2452 O O . TRP A 1 301 ? 5.244 -20.084 -21.233 1.00 80.00 301 TRP A O 1
ATOM 2462 N N . LYS A 1 302 ? 4.875 -18.565 -22.845 1.00 76.62 302 LYS A N 1
ATOM 2463 C CA . LYS A 1 302 ? 3.708 -17.953 -22.187 1.00 76.62 302 LYS A CA 1
ATOM 2464 C C . LYS A 1 302 ? 2.569 -18.950 -21.975 1.00 76.62 302 LYS A C 1
ATOM 2466 O O . LYS A 1 302 ? 2.014 -18.992 -20.884 1.00 76.62 302 LYS A O 1
ATOM 2471 N N . ILE A 1 303 ? 2.247 -19.757 -22.989 1.00 79.50 303 ILE A N 1
ATOM 2472 C CA . ILE A 1 303 ? 1.187 -20.775 -22.899 1.00 79.50 303 ILE A CA 1
ATOM 2473 C C . ILE A 1 303 ? 1.530 -21.815 -21.826 1.00 79.50 303 ILE A C 1
ATOM 2475 O O . ILE A 1 303 ? 0.702 -22.113 -20.971 1.00 79.50 303 ILE A O 1
ATOM 2479 N N . ILE A 1 304 ? 2.763 -22.329 -21.834 1.00 77.31 304 ILE A N 1
ATOM 2480 C CA . ILE A 1 304 ? 3.224 -23.323 -20.855 1.00 77.31 304 ILE A CA 1
ATOM 2481 C C . ILE A 1 304 ? 3.228 -22.734 -19.440 1.00 77.31 304 ILE A C 1
ATOM 2483 O O . ILE A 1 304 ? 2.811 -23.403 -18.497 1.00 77.31 304 ILE A O 1
ATOM 2487 N N . LYS A 1 305 ? 3.664 -21.480 -19.275 1.00 76.25 305 LYS A N 1
ATOM 2488 C CA . LYS A 1 305 ? 3.656 -20.800 -17.974 1.00 76.25 305 LYS A CA 1
ATOM 2489 C C . LYS A 1 305 ? 2.253 -20.579 -17.429 1.00 76.25 305 LYS A C 1
ATOM 2491 O O . LYS A 1 305 ? 2.054 -20.780 -16.233 1.00 76.25 305 LYS A O 1
ATOM 2496 N N . GLU A 1 306 ? 1.300 -20.189 -18.272 1.00 70.19 306 GLU A N 1
ATOM 2497 C CA . GLU A 1 306 ? -0.085 -19.999 -17.833 1.00 70.19 306 GLU A CA 1
ATOM 2498 C C . GLU A 1 306 ? -0.727 -21.341 -17.452 1.00 70.19 306 GLU A C 1
ATOM 2500 O O . GLU A 1 306 ? -1.316 -21.446 -16.382 1.00 70.19 306 GLU A O 1
ATOM 2505 N N . ALA A 1 307 ? -0.499 -22.401 -18.235 1.00 74.38 307 ALA A N 1
ATOM 2506 C CA . ALA A 1 307 ? -0.986 -23.742 -17.908 1.00 74.38 307 ALA A CA 1
ATOM 2507 C C . ALA A 1 307 ? -0.417 -24.272 -16.577 1.00 74.38 307 ALA A C 1
ATOM 2509 O O . ALA A 1 307 ? -1.160 -24.786 -15.745 1.00 74.38 307 ALA A O 1
ATOM 2510 N N . GLN A 1 308 ? 0.887 -24.090 -16.332 1.00 72.56 308 GLN A N 1
ATOM 2511 C CA . GLN A 1 308 ? 1.521 -24.463 -15.058 1.00 72.56 308 GLN A CA 1
ATOM 2512 C C . GLN A 1 308 ? 0.953 -23.680 -13.869 1.00 72.56 308 GLN A C 1
ATOM 2514 O O . GLN A 1 308 ? 0.837 -24.209 -12.763 1.00 72.56 308 GLN A O 1
ATOM 2519 N N . LYS A 1 309 ? 0.613 -22.406 -14.080 1.00 69.44 309 LYS A N 1
ATOM 2520 C CA . LYS A 1 309 ? -0.002 -21.556 -13.061 1.00 69.44 309 LYS A CA 1
ATOM 2521 C C . LYS A 1 309 ? -1.423 -22.024 -12.739 1.00 69.44 309 LYS A C 1
ATOM 2523 O O . LYS A 1 309 ? -1.745 -22.127 -11.556 1.00 69.44 309 LYS A O 1
ATOM 2528 N N . ASP A 1 310 ? -2.229 -22.354 -13.745 1.00 66.81 310 ASP A N 1
ATOM 2529 C CA . ASP A 1 310 ? -3.597 -22.860 -13.568 1.00 66.81 310 ASP A CA 1
ATOM 2530 C C . ASP A 1 310 ? -3.633 -24.236 -12.881 1.00 66.81 310 ASP A C 1
ATOM 2532 O O . ASP A 1 310 ? -4.447 -24.464 -11.981 1.00 66.81 310 ASP A O 1
ATOM 2536 N N . GLU A 1 311 ? -2.711 -25.136 -13.233 1.00 71.00 311 GLU A N 1
ATOM 2537 C CA . GLU A 1 311 ? -2.562 -26.445 -12.585 1.00 71.00 311 GLU A CA 1
ATOM 2538 C C . GLU A 1 311 ? -2.180 -26.295 -11.103 1.00 71.00 311 GLU A C 1
ATOM 2540 O O . GLU A 1 311 ? -2.813 -26.887 -10.225 1.00 71.00 311 GLU A O 1
ATOM 2545 N N . PHE A 1 312 ? -1.220 -25.415 -10.796 1.00 68.38 312 PHE A N 1
ATOM 2546 C CA . PHE A 1 312 ? -0.834 -25.107 -9.417 1.00 68.38 312 PHE A CA 1
ATOM 2547 C C . PHE A 1 312 ? -1.984 -24.474 -8.615 1.00 68.38 312 PHE A C 1
ATOM 2549 O O . PHE A 1 312 ? -2.242 -24.862 -7.477 1.00 68.38 312 PHE A O 1
ATOM 2556 N N . LEU A 1 313 ? -2.716 -23.524 -9.206 1.00 61.62 313 LEU A N 1
ATOM 2557 C CA . LEU A 1 313 ? -3.893 -22.899 -8.592 1.00 61.62 313 LEU A CA 1
ATOM 2558 C C . LEU A 1 313 ? -4.983 -23.922 -8.258 1.00 61.62 313 LEU A C 1
ATOM 2560 O O . LEU A 1 313 ? -5.607 -23.814 -7.198 1.00 61.62 313 LEU A O 1
ATOM 2564 N N . THR A 1 314 ? -5.183 -24.902 -9.140 1.00 71.88 314 THR A N 1
ATOM 2565 C CA . THR A 1 314 ? -6.160 -25.981 -8.965 1.00 71.88 314 THR A CA 1
ATOM 2566 C C . THR A 1 314 ? -5.739 -26.924 -7.842 1.00 71.88 314 THR A C 1
ATOM 2568 O O . THR A 1 314 ? -6.533 -27.177 -6.938 1.00 71.88 314 THR A O 1
ATOM 2571 N N . GLN A 1 315 ? -4.480 -27.370 -7.826 1.00 63.53 315 GLN A N 1
ATOM 2572 C CA . GLN A 1 315 ? -3.968 -28.255 -6.778 1.00 63.53 315 GLN A CA 1
ATOM 2573 C C . GLN A 1 315 ? -4.062 -27.611 -5.387 1.00 63.53 315 GLN A C 1
ATOM 2575 O O . GLN A 1 315 ? -4.533 -28.234 -4.441 1.00 63.53 315 GLN A O 1
ATOM 2580 N N . VAL A 1 316 ? -3.695 -26.331 -5.262 1.00 63.78 316 VAL A N 1
ATOM 2581 C CA . VAL A 1 316 ? -3.762 -25.631 -3.971 1.00 63.78 316 VAL A CA 1
ATOM 2582 C C . VAL A 1 316 ? -5.208 -25.365 -3.529 1.00 63.78 316 VAL A C 1
ATOM 2584 O O . VAL A 1 316 ? -5.489 -25.330 -2.333 1.00 63.78 316 VAL A O 1
ATOM 2587 N N . ALA A 1 317 ? -6.147 -25.180 -4.463 1.00 67.19 317 ALA A N 1
ATOM 2588 C CA . ALA A 1 317 ? -7.563 -25.059 -4.114 1.00 67.19 317 ALA A CA 1
ATOM 2589 C C . ALA A 1 317 ? -8.121 -26.358 -3.509 1.00 67.19 317 ALA A C 1
ATOM 2591 O O . ALA A 1 317 ? -8.844 -26.288 -2.517 1.00 67.19 317 ALA A O 1
ATOM 2592 N N . LEU A 1 318 ? -7.733 -27.516 -4.053 1.00 71.69 318 LEU A N 1
ATOM 2593 C CA . LEU A 1 318 ? -8.122 -28.823 -3.520 1.00 71.69 318 LEU A CA 1
ATOM 2594 C C . LEU A 1 318 ? -7.552 -29.053 -2.109 1.00 71.69 318 LEU A C 1
ATOM 2596 O O . LEU A 1 318 ? -8.301 -29.423 -1.205 1.00 71.69 318 LEU A O 1
ATOM 2600 N N . ASP A 1 319 ? -6.272 -28.739 -1.891 1.00 67.38 319 ASP A N 1
ATOM 2601 C CA . ASP A 1 319 ? -5.618 -28.881 -0.581 1.00 67.38 319 ASP A CA 1
ATOM 2602 C C . ASP A 1 319 ? -6.220 -27.941 0.494 1.00 67.38 319 ASP A C 1
ATOM 2604 O O . ASP A 1 319 ? -6.309 -28.300 1.673 1.00 67.38 319 ASP A O 1
ATOM 2608 N N . ASP A 1 320 ? -6.630 -26.721 0.115 1.00 68.19 320 ASP A N 1
ATOM 2609 C CA . ASP A 1 320 ? -7.294 -25.762 1.014 1.00 68.19 320 ASP A CA 1
ATOM 2610 C C . ASP A 1 320 ? -8.705 -26.233 1.415 1.00 68.19 320 ASP A C 1
ATOM 2612 O O . ASP A 1 320 ? -9.110 -26.074 2.573 1.00 68.19 320 ASP A O 1
ATOM 2616 N N . ASP A 1 321 ? -9.462 -26.806 0.476 1.00 71.12 321 ASP A N 1
ATOM 2617 C CA . ASP A 1 321 ? -10.811 -27.313 0.739 1.00 71.12 321 ASP A CA 1
ATOM 2618 C C . ASP A 1 321 ? -10.781 -28.584 1.600 1.00 71.12 321 ASP A C 1
ATOM 2620 O O . ASP A 1 321 ? -11.587 -28.711 2.528 1.00 71.12 321 ASP A O 1
ATOM 2624 N N . GLU A 1 322 ? -9.803 -29.470 1.394 1.00 75.25 322 GLU A N 1
ATOM 2625 C CA . GLU A 1 322 ? -9.599 -30.652 2.240 1.00 75.25 322 GLU A CA 1
ATOM 2626 C C . GLU A 1 322 ? -9.268 -30.259 3.693 1.00 75.25 322 GLU A C 1
ATOM 2628 O O . GLU A 1 322 ? -9.853 -30.790 4.645 1.00 75.25 322 GLU A O 1
ATOM 2633 N N . LYS A 1 323 ? -8.412 -29.244 3.889 1.00 73.19 323 LYS A N 1
ATOM 2634 C CA . LYS A 1 323 ? -8.102 -28.704 5.226 1.00 73.19 323 LYS A CA 1
ATOM 2635 C C . LYS A 1 323 ? -9.320 -28.085 5.909 1.00 73.19 323 LYS A C 1
ATOM 2637 O O . LYS A 1 323 ? -9.534 -28.328 7.098 1.00 73.19 323 LYS A O 1
ATOM 2642 N N . LYS A 1 324 ? -10.146 -27.325 5.180 1.00 73.44 324 LYS A N 1
ATOM 2643 C CA . LYS A 1 324 ? -11.383 -26.744 5.735 1.00 73.44 324 LYS A CA 1
ATOM 2644 C C . LYS A 1 324 ? -12.379 -27.816 6.166 1.00 73.44 324 LYS A C 1
ATOM 2646 O O . LYS A 1 324 ? -12.983 -27.682 7.230 1.00 73.44 324 LYS A O 1
ATOM 2651 N N . GLN A 1 325 ? -12.551 -28.875 5.373 1.00 76.44 325 GLN A N 1
ATOM 2652 C CA . GLN A 1 325 ? -13.432 -29.986 5.741 1.00 76.44 325 GLN A CA 1
ATOM 2653 C C . GLN A 1 325 ? -12.930 -30.711 6.997 1.00 76.44 325 GLN A C 1
ATOM 2655 O O . GLN A 1 325 ? -13.715 -31.024 7.896 1.00 76.44 325 GLN A O 1
ATOM 2660 N N . GLU A 1 326 ? -11.618 -30.919 7.114 1.00 77.50 326 GLU A N 1
ATOM 2661 C CA . GLU A 1 326 ? -11.003 -31.520 8.299 1.00 77.50 326 GLU A CA 1
ATOM 2662 C C . GLU A 1 326 ? -11.181 -30.658 9.564 1.00 77.50 326 GLU A C 1
ATOM 2664 O O . GLU A 1 326 ? -11.521 -31.172 10.636 1.00 77.50 326 GLU A O 1
ATOM 2669 N N . GLU A 1 327 ? -11.019 -29.338 9.455 1.00 77.12 327 GLU A N 1
ATOM 2670 C CA . GLU A 1 327 ? -11.264 -28.406 10.562 1.00 77.12 327 GLU A CA 1
ATOM 2671 C C . GLU A 1 327 ? -12.734 -28.385 10.997 1.00 77.12 327 GLU A C 1
ATOM 2673 O O . GLU A 1 327 ? -13.015 -28.396 12.201 1.00 77.12 327 GLU A O 1
ATOM 2678 N N . GLN A 1 328 ? -13.672 -28.420 10.045 1.00 79.69 328 GLN A N 1
ATOM 2679 C CA . GLN A 1 328 ? -15.105 -28.495 10.335 1.00 79.69 328 GLN A CA 1
ATOM 2680 C C . GLN A 1 328 ? -15.468 -29.785 11.077 1.00 79.69 328 GLN A C 1
ATOM 2682 O O . GLN A 1 328 ? -16.160 -29.717 12.096 1.00 79.69 328 GLN A O 1
ATOM 2687 N N . ARG A 1 329 ? -14.944 -30.944 10.652 1.00 88.19 329 ARG A N 1
ATOM 2688 C CA . ARG A 1 329 ? -15.145 -32.220 11.368 1.00 88.19 329 ARG A CA 1
ATOM 2689 C C . ARG A 1 329 ? -14.629 -32.152 12.805 1.00 88.19 329 ARG A C 1
ATOM 2691 O O . ARG A 1 329 ? -15.328 -32.544 13.741 1.00 88.19 329 ARG A O 1
ATOM 2698 N N . LYS A 1 330 ? -13.431 -31.595 13.014 1.00 88.75 330 LYS A N 1
ATOM 2699 C CA . LYS A 1 330 ? -12.853 -31.414 14.358 1.00 88.75 330 LYS A CA 1
ATOM 2700 C C . LYS A 1 330 ? -13.646 -30.434 15.220 1.00 88.75 330 LYS A C 1
ATOM 2702 O O . LYS A 1 330 ? -13.727 -30.616 16.434 1.00 88.75 330 LYS A O 1
ATOM 2707 N N . ALA A 1 331 ? -14.203 -29.375 14.635 1.00 86.75 331 ALA A N 1
ATOM 2708 C CA . ALA A 1 331 ? -15.054 -28.427 15.350 1.00 86.75 331 ALA A CA 1
ATOM 2709 C C . ALA A 1 331 ? -16.376 -29.076 15.788 1.00 86.75 331 ALA A C 1
ATOM 2711 O O . ALA A 1 331 ? -16.750 -28.950 16.953 1.00 86.75 331 ALA A O 1
ATOM 2712 N N . GLN A 1 332 ? -17.025 -29.836 14.901 1.00 87.12 332 GLN A N 1
ATOM 2713 C CA . GLN A 1 332 ? -18.254 -30.574 15.212 1.00 87.12 332 GLN A CA 1
ATOM 2714 C C . GLN A 1 332 ? -18.037 -31.593 16.334 1.00 87.12 332 GLN A C 1
ATOM 2716 O O . GLN A 1 332 ? -18.810 -31.629 17.289 1.00 87.12 332 GLN A O 1
ATOM 2721 N N . LEU A 1 333 ? -16.943 -32.361 16.279 1.00 92.25 333 LEU A N 1
ATOM 2722 C CA . LEU A 1 333 ? -16.624 -33.335 17.324 1.00 92.25 333 LEU A CA 1
ATOM 2723 C C . LEU A 1 333 ? -16.386 -32.668 18.690 1.00 92.25 333 LEU A C 1
ATOM 2725 O O . LEU A 1 333 ? -16.799 -33.197 19.720 1.00 92.25 333 LEU A O 1
ATOM 2729 N N . ARG A 1 334 ? -15.739 -31.494 18.712 1.00 87.25 334 ARG A N 1
ATOM 2730 C CA . ARG A 1 334 ? -15.534 -30.713 19.943 1.00 87.25 334 ARG A CA 1
ATOM 2731 C C . ARG A 1 334 ? -16.845 -30.163 20.503 1.00 87.25 334 ARG A C 1
ATOM 2733 O O . ARG A 1 334 ? -17.057 -30.252 21.707 1.00 87.25 334 ARG A O 1
ATOM 2740 N N . ALA A 1 335 ? -17.719 -29.641 19.643 1.00 89.75 335 ALA A N 1
ATOM 2741 C CA . ALA A 1 335 ? -19.029 -29.141 20.051 1.00 89.75 335 ALA A CA 1
ATOM 2742 C C . ALA A 1 335 ? -19.903 -30.257 20.645 1.00 89.75 335 ALA A C 1
ATOM 2744 O O . ALA A 1 335 ? -20.513 -30.057 21.691 1.00 89.75 335 ALA A O 1
ATOM 2745 N N . HIS A 1 336 ? -19.898 -31.446 20.031 1.00 90.12 336 HIS A N 1
ATOM 2746 C CA . HIS A 1 336 ? -20.634 -32.603 20.541 1.00 90.12 336 HIS A CA 1
ATOM 2747 C C . HIS A 1 336 ? -20.158 -33.024 21.937 1.00 90.12 336 HIS A C 1
ATOM 2749 O O . HIS A 1 336 ? -20.979 -33.225 22.825 1.00 90.12 336 HIS A O 1
ATOM 2755 N N . ARG A 1 337 ? -18.836 -33.099 22.164 1.00 92.12 337 ARG A N 1
ATOM 2756 C CA . ARG A 1 337 ? -18.296 -33.422 23.498 1.00 92.12 337 ARG A CA 1
ATOM 2757 C C . ARG A 1 337 ? -18.717 -32.409 24.557 1.00 92.12 337 ARG A C 1
ATOM 2759 O O . ARG A 1 337 ? -19.106 -32.807 25.647 1.00 92.12 337 ARG A O 1
ATOM 2766 N N . LEU A 1 338 ? -18.656 -31.118 24.233 1.00 87.56 338 LEU A N 1
ATOM 2767 C CA . LEU A 1 338 ? -19.038 -30.065 25.172 1.00 87.56 338 LEU A CA 1
ATOM 2768 C C . LEU A 1 338 ? -20.531 -30.140 25.532 1.00 87.56 338 LEU A C 1
ATOM 2770 O O . LEU A 1 338 ? -20.901 -29.925 26.685 1.00 87.56 338 LEU A O 1
ATOM 2774 N N . GLU A 1 339 ? -21.387 -30.461 24.561 1.00 89.00 339 GLU A N 1
ATOM 2775 C CA . GLU A 1 339 ? -22.822 -30.631 24.802 1.00 89.00 339 GLU A CA 1
ATOM 2776 C C . GLU A 1 339 ? -23.113 -31.867 25.667 1.00 89.00 339 GLU A C 1
ATOM 2778 O O . GLU A 1 339 ? -23.931 -31.786 26.583 1.00 89.00 339 GLU A O 1
ATOM 2783 N N . ASP A 1 340 ? -22.412 -32.982 25.438 1.00 89.50 340 ASP A N 1
ATOM 2784 C CA . ASP A 1 340 ? -22.527 -34.180 26.277 1.00 89.50 340 ASP A CA 1
ATOM 2785 C C . ASP A 1 340 ? -22.092 -33.908 27.725 1.00 89.50 340 ASP A C 1
ATOM 2787 O O . ASP A 1 340 ? -22.816 -34.264 28.654 1.00 89.50 340 ASP A O 1
ATOM 2791 N N . GLU A 1 341 ? -20.964 -33.220 27.933 1.00 91.06 341 GLU A N 1
ATOM 2792 C CA . GLU A 1 341 ? -20.499 -32.821 29.270 1.00 91.06 341 GLU A CA 1
ATOM 2793 C C . GLU A 1 341 ? -21.519 -31.916 29.972 1.00 91.06 341 GLU A C 1
ATOM 2795 O O . GLU A 1 341 ? -21.825 -32.100 31.154 1.00 91.06 341 GLU A O 1
ATOM 2800 N N . ARG A 1 342 ? -22.099 -30.956 29.239 1.00 91.31 342 ARG A N 1
ATOM 2801 C CA . ARG A 1 342 ? -23.143 -30.068 29.762 1.00 91.31 342 ARG A CA 1
ATOM 2802 C C . ARG A 1 342 ? -24.399 -30.845 30.154 1.00 91.31 342 ARG A C 1
ATOM 2804 O O . ARG A 1 342 ? -24.986 -30.562 31.201 1.00 91.31 342 ARG A O 1
ATOM 2811 N N . ARG A 1 343 ? -24.804 -31.826 29.339 1.00 93.31 343 ARG A N 1
ATOM 2812 C CA . ARG A 1 343 ? -25.942 -32.710 29.626 1.00 93.31 343 ARG A CA 1
ATOM 2813 C C . ARG A 1 343 ? -25.691 -33.520 30.895 1.00 93.31 343 ARG A C 1
ATOM 2815 O O . ARG A 1 343 ? -26.533 -33.515 31.789 1.00 93.31 343 ARG A O 1
ATOM 2822 N N . GLU A 1 344 ? -24.512 -34.118 31.027 1.00 93.81 344 GLU A N 1
ATOM 2823 C CA . GLU A 1 344 ? -24.148 -34.922 32.198 1.00 93.81 344 GLU A CA 1
ATOM 2824 C C . GLU A 1 344 ? -24.096 -34.077 33.488 1.00 93.81 344 GLU A C 1
ATOM 2826 O O . GLU A 1 344 ? -24.562 -34.498 34.549 1.00 93.81 344 GLU A O 1
ATOM 2831 N N . GLN A 1 345 ? -23.579 -32.845 33.413 1.00 91.00 345 GLN A N 1
ATOM 2832 C CA . GLN A 1 345 ? -23.600 -31.904 34.539 1.00 91.00 345 GLN A CA 1
ATOM 2833 C C . GLN A 1 345 ? -25.028 -31.515 34.943 1.00 91.00 345 GLN A C 1
ATOM 2835 O O . GLN A 1 345 ? -25.338 -31.461 36.137 1.00 91.00 345 GLN A O 1
ATOM 2840 N N . ALA A 1 346 ? -25.909 -31.269 33.969 1.00 91.81 346 ALA A N 1
ATOM 2841 C CA . ALA A 1 346 ? -27.309 -30.947 34.227 1.00 91.81 346 ALA A CA 1
ATOM 2842 C C . ALA A 1 346 ? -28.056 -32.122 34.880 1.00 91.81 346 ALA A C 1
ATOM 2844 O O . ALA A 1 346 ? -28.816 -31.916 35.828 1.00 91.81 346 ALA A O 1
ATOM 2845 N N . GLU A 1 347 ? -27.801 -33.352 34.429 1.00 93.94 347 GLU A N 1
ATOM 2846 C CA . GLU A 1 347 ? -28.351 -34.574 35.025 1.00 93.94 347 GLU A CA 1
ATOM 2847 C C . GLU A 1 347 ? -27.895 -34.751 36.477 1.00 93.94 347 GLU A C 1
ATOM 2849 O O . GLU A 1 347 ? -28.734 -34.950 37.358 1.00 93.94 347 GLU A O 1
ATOM 2854 N N . LYS A 1 348 ? -26.596 -34.578 36.765 1.00 94.06 348 LYS A N 1
ATOM 2855 C CA . LYS A 1 348 ? -26.060 -34.615 38.140 1.00 94.06 348 LYS A CA 1
ATOM 2856 C C . LYS A 1 348 ? -26.719 -33.566 39.037 1.00 94.06 348 LYS A C 1
ATOM 2858 O O . LYS A 1 348 ? -27.096 -33.860 40.173 1.00 94.06 348 LYS A O 1
ATOM 2863 N N . LEU A 1 349 ? -26.898 -32.350 38.526 1.00 90.12 349 LEU A N 1
ATOM 2864 C CA . LEU A 1 349 ? -27.511 -31.252 39.271 1.00 90.12 349 LEU A CA 1
ATOM 2865 C C . LEU A 1 349 ? -29.004 -31.500 39.541 1.00 90.12 349 LEU A C 1
ATOM 2867 O O . LEU A 1 349 ? -29.489 -31.216 40.638 1.00 90.12 349 LEU A O 1
ATOM 2871 N N . ASN A 1 350 ? -29.727 -32.068 38.574 1.00 92.31 350 ASN A N 1
ATOM 2872 C CA . ASN A 1 350 ? -31.119 -32.476 38.753 1.00 92.31 350 ASN A CA 1
ATOM 2873 C C . ASN A 1 350 ? -31.251 -33.632 39.751 1.00 92.31 350 ASN A C 1
ATOM 2875 O O . ASN A 1 350 ? -32.094 -33.556 40.643 1.00 92.31 350 ASN A O 1
ATOM 2879 N N . ALA A 1 351 ? -30.393 -34.651 39.669 1.00 94.12 351 ALA A N 1
ATOM 2880 C CA . ALA A 1 351 ? -30.377 -35.755 40.625 1.00 94.12 351 ALA A CA 1
ATOM 2881 C C . ALA A 1 351 ? -30.137 -35.259 42.061 1.00 94.12 351 ALA A C 1
ATOM 2883 O O . ALA A 1 351 ? -30.853 -35.657 42.981 1.00 94.12 351 ALA A O 1
ATOM 2884 N N . TRP A 1 352 ? -29.201 -34.321 42.248 1.00 93.81 352 TRP A N 1
ATOM 2885 C CA . TRP A 1 352 ? -28.952 -33.692 43.548 1.00 93.81 352 TRP A CA 1
ATOM 2886 C C . TRP A 1 352 ? -30.167 -32.913 44.072 1.00 93.81 352 TRP A C 1
ATOM 2888 O O . TRP A 1 352 ? -30.518 -33.042 45.246 1.00 93.81 352 TRP A O 1
ATOM 2898 N N . LYS A 1 353 ? -30.854 -32.141 43.214 1.00 89.69 353 LYS A N 1
ATOM 2899 C CA . LYS A 1 353 ? -32.090 -31.428 43.590 1.00 89.69 353 LYS A CA 1
ATOM 2900 C C . LYS A 1 353 ? -33.186 -32.393 44.039 1.00 89.69 353 LYS A C 1
ATOM 2902 O O . LYS A 1 353 ? -33.780 -32.176 45.090 1.00 89.69 353 LYS A O 1
ATOM 2907 N N . VAL A 1 354 ? -33.415 -33.469 43.283 1.00 95.06 354 VAL A N 1
ATOM 2908 C CA . VAL A 1 354 ? -34.413 -34.496 43.622 1.00 95.06 354 VAL A CA 1
ATOM 2909 C C . VAL A 1 354 ? -34.068 -35.173 44.949 1.00 95.06 354 VAL A C 1
ATOM 2911 O O . VAL A 1 354 ? -34.940 -35.311 45.802 1.00 95.06 354 VAL A O 1
ATOM 2914 N N . GLN A 1 355 ? -32.802 -35.542 45.171 1.00 89.31 355 GLN A N 1
ATOM 2915 C CA . GLN A 1 355 ? -32.364 -36.101 46.453 1.00 89.31 355 GLN A CA 1
ATOM 2916 C C . GLN A 1 355 ? -32.595 -35.135 47.616 1.00 89.31 355 GLN A C 1
ATOM 2918 O O . GLN A 1 355 ? -33.046 -35.556 48.680 1.00 89.31 355 GLN A O 1
ATOM 2923 N N . LYS A 1 356 ? -32.297 -33.847 47.427 1.00 93.00 356 LYS A N 1
ATOM 2924 C CA . LYS A 1 356 ? -32.483 -32.824 48.457 1.00 93.00 356 LYS A CA 1
ATOM 2925 C C . LYS A 1 356 ? -33.957 -32.647 48.827 1.00 93.00 356 LYS A C 1
ATOM 2927 O O . LYS A 1 356 ? -34.273 -32.630 50.014 1.00 93.00 356 LYS A O 1
ATOM 2932 N N . GLU A 1 357 ? -34.842 -32.570 47.835 1.00 88.69 357 GLU A N 1
ATOM 2933 C CA . GLU A 1 357 ? -36.293 -32.508 48.056 1.00 88.69 357 GLU A CA 1
ATOM 2934 C C . GLU A 1 357 ? -36.812 -33.781 48.735 1.00 88.69 357 GLU A C 1
ATOM 2936 O O . GLU A 1 357 ? -37.568 -33.701 49.698 1.00 88.69 357 GLU A O 1
ATOM 2941 N N . LEU A 1 358 ? -36.336 -34.961 48.325 1.00 91.44 358 LEU A N 1
ATOM 2942 C CA . LEU A 1 358 ? -36.719 -36.226 48.953 1.00 91.44 358 LEU A CA 1
ATOM 2943 C C . LEU A 1 358 ? -36.281 -36.303 50.425 1.00 91.44 358 LEU A C 1
ATOM 2945 O O . LEU A 1 358 ? -37.029 -36.791 51.270 1.00 91.44 358 LEU A O 1
ATOM 2949 N N . MET A 1 359 ? -35.075 -35.824 50.744 1.00 90.50 359 MET A N 1
ATOM 2950 C CA . MET A 1 359 ? -34.582 -35.748 52.124 1.00 90.50 359 MET A CA 1
ATOM 2951 C C . MET A 1 359 ? -35.427 -34.789 52.966 1.00 90.50 359 MET A C 1
ATOM 2953 O O . MET A 1 359 ? -35.754 -35.115 54.104 1.00 90.50 359 MET A O 1
ATOM 2957 N N . LYS A 1 360 ? -35.822 -33.644 52.399 1.00 91.25 360 LYS A N 1
ATOM 2958 C CA . LYS A 1 360 ? -36.698 -32.675 53.063 1.00 91.25 360 LYS A CA 1
ATOM 2959 C C . LYS A 1 360 ? -38.095 -33.252 53.318 1.00 91.25 360 LYS A C 1
ATOM 2961 O O . LYS A 1 360 ? -38.569 -33.185 54.445 1.00 91.25 360 LYS A O 1
ATOM 2966 N N . ALA A 1 361 ? -38.698 -33.898 52.320 1.00 92.19 361 ALA A N 1
ATOM 2967 C CA . ALA A 1 361 ? -40.008 -34.535 52.448 1.00 92.19 361 ALA A CA 1
ATOM 2968 C C . ALA A 1 361 ? -40.016 -35.646 53.513 1.00 92.19 361 ALA A C 1
ATOM 2970 O O . ALA A 1 361 ? -40.945 -35.727 54.308 1.00 92.19 361 ALA A O 1
ATOM 2971 N N . LYS A 1 362 ? -38.955 -36.465 53.588 1.00 91.75 362 LYS A N 1
ATOM 2972 C CA . LYS A 1 362 ? -38.809 -37.479 54.649 1.00 91.75 362 LYS A CA 1
ATOM 2973 C C . LYS A 1 362 ? -38.687 -36.868 56.043 1.00 91.75 362 LYS A C 1
ATOM 2975 O O . LYS A 1 362 ? -39.146 -37.469 57.010 1.00 91.75 362 LYS A O 1
ATOM 2980 N N . GLU A 1 363 ? -38.024 -35.722 56.169 1.00 89.00 363 GLU A N 1
ATOM 2981 C CA . GLU A 1 363 ? -37.914 -35.021 57.450 1.00 89.00 363 GLU A CA 1
ATOM 2982 C C . GLU A 1 363 ? -39.266 -34.428 57.871 1.00 89.00 363 GLU A C 1
ATOM 2984 O O . GLU A 1 363 ? -39.678 -34.601 59.016 1.00 89.00 363 GLU A O 1
ATOM 2989 N N . GLU A 1 364 ? -39.997 -33.817 56.936 1.00 89.00 364 GLU A N 1
ATOM 2990 C CA . GLU A 1 364 ? -41.363 -33.326 57.156 1.00 89.00 364 GLU A CA 1
ATOM 2991 C C . GLU A 1 364 ? -42.322 -34.473 57.526 1.00 89.00 364 GLU A C 1
ATOM 2993 O O . GLU A 1 364 ? -43.086 -34.353 58.480 1.00 89.00 364 GLU A O 1
ATOM 2998 N N . GLU A 1 365 ? -42.237 -35.624 56.852 1.00 89.44 365 GLU A N 1
ATOM 2999 C CA . GLU A 1 365 ? -43.030 -36.820 57.171 1.00 89.44 365 GLU A CA 1
ATOM 3000 C C . GLU A 1 365 ? -42.754 -37.327 58.595 1.00 89.44 365 GLU A C 1
ATOM 3002 O O . GLU A 1 365 ? -43.689 -37.582 59.358 1.00 89.44 365 GLU A O 1
ATOM 3007 N N . LYS A 1 366 ? -41.479 -37.400 59.001 1.00 90.94 366 LYS A N 1
ATOM 3008 C CA . LYS A 1 366 ? -41.101 -37.764 60.376 1.00 90.94 366 LYS A CA 1
ATOM 3009 C C . LYS A 1 366 ? -41.617 -36.759 61.401 1.00 90.94 366 LYS A C 1
ATOM 3011 O O . LYS A 1 366 ? -42.077 -37.164 62.470 1.00 90.94 366 LYS A O 1
ATOM 3016 N N . GLN A 1 367 ? -41.546 -35.461 61.106 1.00 89.56 367 GLN A N 1
ATOM 3017 C CA . GLN A 1 367 ? -42.082 -34.419 61.986 1.00 89.56 367 GLN A CA 1
ATOM 3018 C C . GLN A 1 367 ? -43.594 -34.575 62.157 1.00 89.56 367 GLN A C 1
ATOM 3020 O O . GLN A 1 367 ? -44.076 -34.623 63.291 1.00 89.56 367 GLN A O 1
ATOM 3025 N N . MET A 1 368 ? -44.317 -34.768 61.052 1.00 86.06 368 MET A N 1
ATOM 3026 C CA . MET A 1 368 ? -45.757 -35.024 61.055 1.00 86.06 368 MET A CA 1
ATOM 3027 C C . MET A 1 368 ? -46.107 -36.285 61.851 1.00 86.0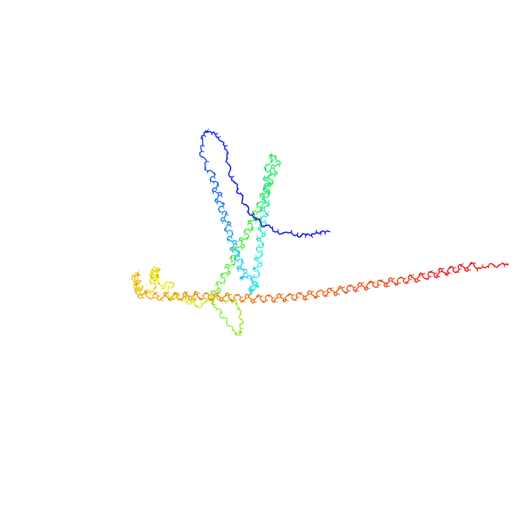6 368 MET A C 1
ATOM 3029 O O . MET A 1 368 ? -47.049 -36.271 62.641 1.00 86.06 368 MET A O 1
ATOM 3033 N N . GLU A 1 369 ? -45.339 -37.370 61.716 1.00 90.12 369 GLU A N 1
ATOM 3034 C CA . GLU A 1 369 ? -45.557 -38.604 62.478 1.00 90.12 369 GLU A CA 1
ATOM 3035 C C . GLU A 1 369 ? -45.365 -38.391 63.990 1.00 90.12 369 GLU A C 1
ATOM 3037 O O . GLU A 1 369 ? -46.186 -38.838 64.802 1.00 90.12 369 GLU A O 1
ATOM 3042 N N . VAL A 1 370 ? -44.320 -37.656 64.384 1.00 90.00 370 VAL A N 1
ATOM 3043 C CA . VAL A 1 370 ? -44.066 -37.292 65.786 1.00 90.00 370 VAL A CA 1
ATOM 3044 C C . VAL A 1 370 ? -45.197 -36.425 66.344 1.00 90.00 370 VAL A C 1
ATOM 3046 O O . VAL A 1 370 ? -45.660 -36.677 67.463 1.00 90.00 370 VAL A O 1
ATOM 3049 N N . GLU A 1 371 ? -45.668 -35.432 65.591 1.00 87.81 371 GLU A N 1
ATOM 3050 C CA . GLU A 1 371 ? -46.799 -34.586 65.982 1.00 87.81 371 GLU A CA 1
ATOM 3051 C C . GLU A 1 371 ? -48.090 -35.390 66.124 1.00 87.81 371 GLU A C 1
ATOM 3053 O O . GLU A 1 371 ? -48.776 -35.280 67.143 1.00 87.81 371 GLU A O 1
ATOM 3058 N N . MET A 1 372 ? -48.386 -36.277 65.172 1.00 84.81 372 MET A N 1
ATOM 3059 C CA . MET A 1 372 ? -49.566 -37.138 65.234 1.00 84.81 372 MET A CA 1
ATOM 3060 C C . MET A 1 372 ? -49.514 -38.077 66.447 1.00 84.81 372 MET A C 1
ATOM 3062 O O . MET A 1 372 ? -50.532 -38.316 67.104 1.00 84.81 372 MET A O 1
ATOM 3066 N N . ARG A 1 373 ? -48.323 -38.582 66.800 1.00 89.69 373 ARG A N 1
ATOM 3067 C CA . ARG A 1 373 ? -48.123 -39.408 67.999 1.00 89.69 373 ARG A CA 1
ATOM 3068 C C . ARG A 1 373 ? -48.356 -38.611 69.281 1.00 89.69 373 ARG A C 1
ATOM 3070 O O . ARG A 1 373 ? -49.045 -39.102 70.175 1.00 89.69 373 ARG A O 1
ATOM 3077 N N . LYS A 1 374 ? -47.842 -37.378 69.359 1.00 90.94 374 LYS A N 1
ATOM 3078 C CA . LYS A 1 374 ? -48.093 -36.459 70.484 1.00 90.94 374 LYS A CA 1
ATOM 3079 C C . LYS A 1 374 ? -49.579 -36.116 70.611 1.00 90.94 374 LYS A C 1
ATOM 3081 O O . LYS A 1 374 ? -50.111 -36.171 71.716 1.00 90.94 374 LYS A O 1
ATOM 3086 N N . ALA A 1 375 ? -50.262 -35.835 69.500 1.00 88.44 375 ALA A N 1
ATOM 3087 C CA . ALA A 1 375 ? -51.695 -35.546 69.480 1.00 88.44 375 ALA A CA 1
ATOM 3088 C C . ALA A 1 375 ? -52.529 -36.739 69.974 1.00 88.44 375 ALA A C 1
ATOM 3090 O O . ALA A 1 375 ? -53.409 -36.569 70.818 1.00 88.44 375 ALA A O 1
ATOM 3091 N N . LYS A 1 376 ? -52.208 -37.962 69.526 1.00 89.38 376 LYS A N 1
ATOM 3092 C CA . LYS A 1 376 ? -52.845 -39.195 70.025 1.00 89.38 376 LYS A CA 1
ATOM 3093 C C . LYS A 1 376 ? -52.620 -39.401 71.524 1.00 89.38 376 LYS A C 1
ATOM 3095 O O . LYS A 1 376 ? -53.540 -39.832 72.215 1.00 89.38 376 LYS A O 1
ATOM 3100 N N . GLU A 1 377 ? -51.423 -39.116 72.034 1.00 86.00 377 GLU A N 1
ATOM 3101 C CA . GLU A 1 377 ? -51.120 -39.224 73.467 1.00 86.00 377 GLU A CA 1
ATOM 3102 C C . GLU A 1 377 ? -51.904 -38.186 74.285 1.00 86.00 377 GLU A C 1
ATOM 3104 O O . GLU A 1 377 ? -52.529 -38.531 75.287 1.00 86.00 377 GLU A O 1
ATOM 3109 N N . HIS A 1 378 ? -51.946 -36.935 73.816 1.00 86.25 378 HIS A N 1
ATOM 3110 C CA . HIS A 1 378 ? -52.707 -35.857 74.446 1.00 86.25 378 HIS A CA 1
ATOM 3111 C C . HIS A 1 378 ? -54.218 -36.147 74.454 1.00 86.25 378 HIS A C 1
ATOM 3113 O O . HIS A 1 378 ? -54.890 -35.947 75.466 1.00 86.25 378 HIS A O 1
ATOM 3119 N N . GLU A 1 379 ? -54.757 -36.696 73.364 1.00 84.31 379 GLU A N 1
ATOM 3120 C CA . GLU A 1 379 ? -56.159 -37.112 73.285 1.00 84.31 379 GLU A CA 1
ATOM 3121 C C . GLU A 1 379 ? -56.463 -38.271 74.246 1.00 84.31 379 GLU A C 1
ATOM 3123 O O . GLU A 1 379 ? -57.431 -38.218 75.006 1.00 84.31 379 GLU A O 1
ATOM 3128 N N . LYS A 1 380 ? -55.591 -39.287 74.316 1.00 86.69 380 LYS A N 1
ATOM 3129 C CA . LYS A 1 380 ? -55.707 -40.361 75.319 1.00 86.69 380 LYS A CA 1
ATOM 3130 C C . LYS A 1 380 ? -55.658 -39.815 76.747 1.00 86.69 380 LYS A C 1
ATOM 3132 O O . LYS A 1 380 ? -56.405 -40.290 77.604 1.00 86.69 380 LYS A O 1
ATOM 3137 N N . GLN A 1 381 ? -54.804 -38.829 77.026 1.00 81.88 381 GLN A N 1
ATOM 3138 C CA . GLN A 1 381 ? -54.743 -38.167 78.331 1.00 81.88 381 GLN A CA 1
ATOM 3139 C C . GLN A 1 381 ? -56.034 -37.398 78.643 1.00 81.88 381 GLN A C 1
ATOM 3141 O O . GLN A 1 381 ? -56.578 -37.575 79.736 1.00 81.88 381 GLN A O 1
ATOM 3146 N N . ARG A 1 382 ? -56.583 -36.633 77.689 1.00 79.94 382 ARG A N 1
ATOM 3147 C CA . ARG A 1 382 ? -57.900 -35.981 77.822 1.00 79.94 382 ARG A CA 1
ATOM 3148 C C . ARG A 1 382 ? -59.003 -36.992 78.114 1.00 79.94 382 ARG A C 1
ATOM 3150 O O . ARG A 1 382 ? -59.762 -36.809 79.061 1.00 79.94 382 ARG A O 1
ATOM 3157 N N . GLN A 1 383 ? -59.067 -38.093 77.367 1.00 79.31 383 GLN A N 1
ATOM 3158 C CA . GLN A 1 383 ? -60.062 -39.145 77.594 1.00 79.31 383 GLN A CA 1
ATOM 3159 C C . GLN A 1 383 ? -59.922 -39.782 78.979 1.00 79.31 383 GLN A C 1
ATOM 3161 O O . GLN A 1 383 ? -60.927 -40.029 79.645 1.00 79.31 383 GLN A O 1
ATOM 3166 N N . ARG A 1 384 ? -58.690 -39.998 79.460 1.00 80.62 384 ARG A N 1
ATOM 3167 C CA . ARG A 1 384 ? -58.441 -40.456 80.836 1.00 80.62 384 ARG A CA 1
ATOM 3168 C C . ARG A 1 384 ? -58.925 -39.437 81.867 1.00 80.62 384 ARG A C 1
ATOM 3170 O O . ARG A 1 384 ? -59.560 -39.852 82.829 1.00 80.62 384 ARG A O 1
ATOM 3177 N N . GLN A 1 385 ? -58.693 -38.138 81.669 1.00 74.62 385 GLN A N 1
ATOM 3178 C CA . GLN A 1 385 ? -59.193 -37.085 82.566 1.00 74.62 385 GLN A CA 1
ATOM 3179 C C . GLN A 1 385 ? -60.728 -37.012 82.585 1.00 74.62 385 GLN A C 1
ATOM 3181 O O . GLN A 1 385 ? -61.323 -36.925 83.660 1.00 74.62 385 GLN A O 1
ATOM 3186 N N . VAL A 1 386 ? -61.386 -37.122 81.426 1.00 75.56 386 VAL A N 1
ATOM 3187 C CA . VAL A 1 386 ? -62.857 -37.179 81.323 1.00 75.56 386 VAL A CA 1
ATOM 3188 C C . VAL A 1 386 ? -63.405 -38.449 81.984 1.00 75.56 386 VAL A C 1
ATOM 3190 O O . VAL A 1 386 ? -64.380 -38.399 82.728 1.00 75.56 386 VAL A O 1
ATOM 3193 N N . ARG A 1 387 ? -62.750 -39.601 81.797 1.00 69.12 387 ARG A N 1
ATOM 3194 C CA . ARG A 1 387 ? -63.129 -40.852 82.472 1.00 69.12 387 ARG A CA 1
ATOM 3195 C C . ARG A 1 387 ? -62.968 -40.746 83.990 1.00 69.12 387 ARG A C 1
ATOM 3197 O O . ARG A 1 387 ? -63.851 -41.174 84.722 1.00 69.12 387 ARG A O 1
ATOM 3204 N N . ASN A 1 388 ? -61.872 -40.158 84.464 1.00 66.12 388 ASN A N 1
ATOM 3205 C CA . ASN A 1 388 ? -61.583 -40.026 85.893 1.00 66.12 388 ASN A CA 1
ATOM 3206 C C . ASN A 1 388 ? -62.507 -39.004 86.586 1.00 66.12 388 ASN A C 1
ATOM 3208 O O . ASN A 1 388 ? -62.939 -39.226 87.714 1.00 66.12 388 ASN A O 1
ATOM 3212 N N . SER A 1 389 ? -62.875 -37.916 85.901 1.00 56.88 389 SER A N 1
ATOM 3213 C CA . SER A 1 389 ? -63.884 -36.958 86.386 1.00 56.88 389 SER A CA 1
ATOM 3214 C C . SER A 1 389 ? -65.296 -37.556 86.409 1.00 56.88 389 SER A C 1
ATOM 3216 O O . SER A 1 389 ? -66.042 -37.308 87.352 1.00 56.88 389 SER A O 1
ATOM 3218 N N . ARG A 1 390 ? -65.636 -38.429 85.450 1.00 55.38 390 ARG A N 1
ATOM 3219 C CA . ARG A 1 390 ? -66.907 -39.173 85.434 1.00 55.38 390 ARG A CA 1
ATOM 3220 C C . ARG A 1 390 ? -67.006 -40.225 86.549 1.00 55.38 390 ARG A C 1
ATOM 3222 O O . ARG A 1 390 ? -68.095 -40.443 87.060 1.00 55.38 390 ARG A O 1
ATOM 3229 N N . VAL A 1 391 ? -65.889 -40.828 86.968 1.00 56.06 391 VAL A N 1
ATOM 3230 C CA . VAL A 1 391 ? -65.832 -41.742 88.130 1.00 56.06 391 VAL A CA 1
ATOM 3231 C C . VAL A 1 391 ? -65.925 -40.980 89.462 1.00 56.06 391 VAL A C 1
ATOM 3233 O O . VAL A 1 391 ? -66.557 -41.467 90.392 1.00 56.06 391 VAL A O 1
ATOM 3236 N N . ARG A 1 392 ? -65.397 -39.749 89.559 1.00 51.69 392 ARG A N 1
ATOM 3237 C CA . ARG A 1 392 ? -65.555 -38.894 90.758 1.00 51.69 392 ARG A CA 1
ATOM 3238 C C . ARG A 1 392 ? -66.985 -38.395 91.005 1.00 51.69 392 ARG A C 1
ATOM 3240 O O . ARG A 1 392 ? -67.292 -38.035 92.133 1.00 51.69 392 ARG A O 1
ATOM 3247 N N . LEU A 1 393 ? -67.844 -38.384 89.984 1.00 51.25 393 LEU A N 1
ATOM 3248 C CA . LEU A 1 393 ? -69.275 -38.058 90.101 1.00 51.25 393 LEU A CA 1
ATOM 3249 C C . LEU A 1 393 ? -70.143 -39.262 90.516 1.00 51.25 393 LEU A C 1
ATOM 3251 O O . LEU A 1 393 ? -71.341 -39.100 90.723 1.00 51.25 393 LEU A O 1
ATOM 3255 N N . VAL A 1 394 ? -69.553 -40.455 90.663 1.00 47.25 394 VAL A N 1
ATOM 3256 C CA . VAL A 1 394 ? -70.231 -41.687 91.098 1.00 47.25 394 VAL A CA 1
ATOM 3257 C C . VAL A 1 394 ? -69.535 -42.230 92.352 1.00 47.25 394 VAL A C 1
ATOM 3259 O O . VAL A 1 394 ? -68.955 -43.310 92.355 1.00 47.25 394 VAL A O 1
ATOM 3262 N N . LEU A 1 395 ? -69.564 -41.449 93.431 1.00 40.34 395 LEU A N 1
ATOM 3263 C CA . LEU A 1 395 ? -69.336 -41.940 94.791 1.00 40.34 395 LEU A CA 1
ATOM 3264 C C . LEU A 1 395 ? -70.550 -41.527 95.640 1.00 40.34 395 LEU A C 1
ATOM 3266 O O . LEU A 1 395 ? -70.773 -40.328 95.810 1.00 40.34 395 LEU A O 1
ATOM 3270 N N . PRO A 1 396 ? -71.363 -42.482 96.128 1.00 46.22 396 PRO A N 1
ATOM 3271 C CA . PRO A 1 396 ? -72.472 -42.192 97.024 1.00 46.22 396 PRO A CA 1
ATOM 3272 C C . PRO A 1 396 ? -71.952 -41.909 98.439 1.00 46.22 396 PRO A C 1
ATOM 3274 O O . PRO A 1 396 ? -71.077 -42.614 98.943 1.00 46.22 396 PRO A O 1
ATOM 3277 N N . CYS A 1 397 ? -72.521 -40.894 99.089 1.00 48.16 397 CYS A N 1
ATOM 3278 C CA . CYS A 1 397 ? -72.437 -40.722 100.537 1.00 48.16 397 CYS A CA 1
ATOM 3279 C C . CYS A 1 397 ? -72.994 -41.969 101.245 1.00 48.16 397 CYS A C 1
ATOM 3281 O O . CYS A 1 397 ? -74.121 -42.365 100.932 1.00 48.16 397 CYS A O 1
ATOM 3283 N N . PRO A 1 398 ? -72.304 -42.538 102.245 1.00 48.22 398 PRO A N 1
ATOM 3284 C CA . PRO A 1 398 ? -72.949 -43.338 103.270 1.00 48.22 398 PRO A CA 1
ATOM 3285 C C . PRO A 1 398 ? -73.276 -42.442 104.469 1.00 48.22 398 PRO A C 1
ATOM 3287 O O . PRO A 1 398 ? -72.393 -41.818 105.054 1.00 48.22 398 PRO A O 1
ATOM 3290 N N . GLY A 1 399 ? -74.565 -42.365 104.799 1.00 48.44 399 GLY A N 1
ATOM 3291 C CA . GLY A 1 399 ? -75.037 -41.872 106.089 1.00 48.44 399 GLY A CA 1
ATOM 3292 C C . GLY A 1 399 ? -74.805 -42.901 107.200 1.00 48.44 399 GLY A C 1
ATOM 3293 O O . GLY A 1 399 ? -74.756 -44.104 106.933 1.00 48.44 399 GLY A O 1
ATOM 3294 N N . GLY A 1 400 ? -74.683 -42.396 108.427 1.00 38.34 400 GLY A N 1
ATOM 3295 C CA . GLY A 1 400 ? -74.503 -43.145 109.670 1.00 38.34 400 GLY A CA 1
ATOM 3296 C C . GLY A 1 400 ? -73.937 -42.239 110.743 1.00 38.34 400 GLY A C 1
ATOM 3297 O O . GLY A 1 400 ? -72.693 -42.153 110.796 1.00 38.34 400 GLY A O 1
#

Foldseek 3Di:
DDDDDDDDDDDDDDDDDDDDDDDDDDDDDDDDDDDDDDDPPPPVVVVVVVVVVVVVVVVVVVVVVVVVVVVVVVVVVCCVPQCPPPDPCNVVCVVVVVVVVVVVVVVVVVVVVVVVLVVVLVVLVVVLVVLVPDDDDDPVSVVVSVVSVVVSVVSVVVVVVVVVVVVVVVVVVVVVVVVVVVVVVVVVVVVVVDDDPPPPDDDDDDDDDPDDPPPVVLQPVLLVVLVVLQVVQVHPQSVDDPVLSVLLVVLCVVQVDDPCSLVVSQVRRPPHHSVNSVVSVVSVVVNVVSVVVSVVSVVVSVVVVVVVVVVVVVVVVVVVVVVVVVVVVVVVVVVVVVVVVVVVVVVVVVVVVVVVVVVVVVVVVVVVVVVVVVVVVVVVVVVVVVVVVVVVVPDDDDDD

Sequence (400 aa):
MASKGEAELEGAKARRDSGRRKKAKEDGDGIRGGGAENKTGGRGSWAWKTKTENAKKVEALREIEQLEQKINNLDREKGIHLYNKRSDFRKLFCSLEEQELKLNSDRKTEKLKLQQQLKKIRGSVTKFQRELRNVKPTPEFVEKLKEMMEMIESVLNDFKEQQKQIYEDLMREEQMLNQEVTALEKRLESWAQAPPITIETKTSKPKPVSSARNVMADLPPEVSAFERFLLQTGGHRGGWDEYDHGTFLRIRNKFKGRATFLDEAATSIPGRNITEVRQHENWYQEYMSMIEKKKDAIQKWKIIKEAQKDEFLTQVALDDDEKKQEEQRKAQLRAHRLEDERREQAEKLNAWKVQKELMKAKEEEKQMEVEMRKAKEHEKQRQRQVRNSRVRLVLPCPGG

InterPro domains:
  IPR039902 Coiled-coil domain-containing protein CCDC148/CCDC112 [PTHR21549] (38-386)

Secondary structure (DSSP, 8-state):
----------------------------------------SSSHHHHHHHHHHHHHHHHHHHHHHHHHHHHHHHHHHHHHHTS-TTSTTHHHHHHHHHHHHHHHHHHHHHHHHHHHHHHHHHHHHHHHHHHTTS----HHHHHHHHHHHHHHHHHHHHHHHHHHHHHHHHHHHHHHHHHHHHHHHHHHHHHHTSPP------S-----------GGGSS-HHHHHHHHHHHHTTGGGTT--HHHHHHHHHHHHHHTT-TTHHHHHHHHSTT--HHHHHHHHHHHHHHHHHHHHHHHHHHHHHHHHHHHHHHHHHHHHHHHHHHHHHHHHHHHHHHHHHHHHHHHHHHHHHHHHHHHHHHHHHHHHHHHHHHHHHHHHHHHHHHHHHHHHHHHT--PPPP-